Protein AF-A0A952E745-F1 (afdb_monomer)

Radius of gyration: 26.81 Å; Cα contacts (8 Å, |Δi|>4): 772; chains: 1; bounding box: 101×64×69 Å

pLDDT: mean 92.06, std 15.86, range [27.62, 98.94]

Sequence (388 aa):
MDSNRWLIYLLSLAAALVVNGQSAAGITGLKATGHDRRIDLVWNSDEQAAGYNIYRTDNGRSSWIKLNIKLHKPSVYSDFLGGNDQQYSYQVKSVLADGSKSAVSQTASAKSRAMNEEELLTSVQQATLRYFWEYGHPVSGLARERKGSGDTCTSGGTGFGMMAIMVGAERGLIGRTEAAERLLTMVRFLQEKATRYHGAWSHWLSGSTGKTRPFSRYDDGGDLVETAYLVEGMLTVRQYFNKDNSIEKELRERITQLWHEVEWGWYLQRPDSKQLYWHWSPKYGWKMNHKIGGHFNECMIVYLLAIASPSHPISADCYYEGWCGEPATEYVNGNSYYGYKQWVGWPKGGPLFFTHYSFIGFDPRGKKDKYCNYFENNRNISAWFKTG

Solvent-accessible surface area (backbone atoms only — not comparable to full-atom values): 20678 Å² total; per-residue (Å²): 135,90,81,90,82,88,84,91,79,92,74,88,75,81,75,77,78,75,75,79,86,64,61,66,65,39,46,50,73,54,42,42,43,49,34,64,26,20,37,42,34,41,38,57,77,60,91,71,39,66,18,34,49,43,32,38,25,56,78,90,55,94,65,72,43,73,76,57,90,64,71,41,69,67,53,57,50,75,50,78,64,87,41,55,74,46,55,38,33,35,36,40,24,42,25,34,81,89,67,51,62,29,36,68,24,66,80,22,58,36,44,15,31,86,58,56,73,68,56,45,50,51,51,52,50,53,60,54,34,40,52,33,65,74,56,16,32,91,78,22,46,39,16,45,68,46,95,86,48,71,58,34,19,24,36,25,58,22,8,54,31,47,43,40,45,50,49,30,27,75,72,65,76,40,57,56,66,61,42,44,52,47,51,35,46,28,51,50,34,57,69,78,45,30,55,66,42,68,47,22,32,28,45,30,25,32,36,82,62,20,44,65,42,56,84,48,99,63,46,64,28,16,21,44,53,28,32,32,37,24,47,45,17,45,56,49,41,39,66,68,43,66,59,98,45,72,64,34,45,51,39,33,54,51,46,52,51,54,58,49,49,30,37,46,44,62,36,24,80,41,92,87,48,43,40,40,38,35,45,43,16,92,87,58,43,57,69,66,67,42,69,47,52,38,28,58,54,48,56,60,39,36,51,56,49,26,43,65,36,90,71,26,47,41,65,71,61,25,48,49,50,10,35,32,14,73,77,40,67,60,15,51,52,69,50,67,56,94,91,31,64,33,41,57,20,44,88,78,44,58,64,70,57,37,65,37,67,40,43,74,70,48,71,37,72,93,37,63,66,100,74,44,44,48,35,62,34,43,48,38,51,58,51,57,74,79,79,112

Structure (mmCIF, N/CA/C/O backbone):
data_AF-A0A952E745-F1
#
_entry.id   AF-A0A952E745-F1
#
loop_
_atom_site.group_PDB
_atom_site.id
_atom_site.type_symbol
_atom_site.label_atom_id
_atom_site.label_alt_id
_atom_site.label_comp_id
_atom_site.label_asym_id
_atom_site.label_entity_id
_atom_site.label_seq_id
_atom_site.pdbx_PDB_ins_code
_atom_site.Cartn_x
_atom_site.Cartn_y
_atom_site.Cartn_z
_atom_site.occupancy
_atom_site.B_iso_or_equiv
_atom_site.auth_seq_id
_atom_site.auth_comp_id
_atom_site.auth_asym_id
_atom_site.auth_atom_id
_atom_site.pdbx_PDB_model_num
ATOM 1 N N . MET A 1 1 ? 70.973 38.725 -2.769 1.00 35.28 1 MET A N 1
ATOM 2 C CA . MET A 1 1 ? 70.489 37.830 -1.701 1.00 35.28 1 MET A CA 1
ATOM 3 C C . MET A 1 1 ? 69.036 38.170 -1.461 1.00 35.28 1 MET A C 1
ATOM 5 O O . MET A 1 1 ? 68.725 39.336 -1.258 1.00 35.28 1 MET A O 1
ATOM 9 N N . ASP A 1 2 ? 68.191 37.165 -1.648 1.00 41.19 2 ASP A N 1
ATOM 10 C CA . ASP A 1 2 ? 66.733 37.215 -1.738 1.00 41.19 2 ASP A CA 1
ATOM 11 C C . ASP A 1 2 ? 66.021 37.858 -0.548 1.00 41.19 2 ASP A C 1
ATOM 13 O O . ASP A 1 2 ? 66.436 37.687 0.597 1.00 41.19 2 ASP A O 1
ATOM 17 N N . SER A 1 3 ? 64.872 38.491 -0.812 1.00 29.53 3 SER A N 1
ATOM 18 C CA . SER A 1 3 ? 63.563 38.043 -0.293 1.00 29.53 3 SER A CA 1
ATOM 19 C C . SER A 1 3 ? 62.461 39.096 -0.504 1.00 29.53 3 SER A C 1
ATOM 21 O O . SER A 1 3 ? 62.623 40.242 -0.109 1.00 29.53 3 SER A O 1
ATOM 23 N N . ASN A 1 4 ? 61.301 38.640 -1.012 1.00 31.78 4 ASN A N 1
ATOM 24 C CA . ASN A 1 4 ? 59.945 39.185 -0.784 1.00 31.78 4 ASN A CA 1
ATOM 25 C C . ASN A 1 4 ? 59.605 40.593 -1.359 1.00 31.78 4 ASN A C 1
ATOM 27 O O . ASN A 1 4 ? 60.374 41.525 -1.238 1.00 31.78 4 ASN A O 1
ATOM 31 N N . ARG A 1 5 ? 58.428 40.913 -1.921 1.00 32.84 5 ARG A N 1
ATOM 32 C CA . ARG A 1 5 ? 57.136 40.232 -2.102 1.00 32.84 5 ARG A CA 1
ATOM 33 C C . ARG A 1 5 ? 56.215 41.127 -2.973 1.00 32.84 5 ARG A C 1
ATOM 35 O O . ARG A 1 5 ? 56.118 42.318 -2.716 1.00 32.84 5 ARG A O 1
ATOM 42 N N . TRP A 1 6 ? 55.506 40.490 -3.910 1.00 27.62 6 TRP A N 1
ATOM 43 C CA . TRP A 1 6 ? 54.152 40.769 -4.440 1.00 27.62 6 TRP A CA 1
ATOM 44 C C . TRP A 1 6 ? 53.790 42.150 -5.024 1.00 27.62 6 TRP A C 1
ATOM 46 O O . TRP A 1 6 ? 53.414 43.072 -4.305 1.00 27.62 6 TRP A O 1
ATOM 56 N N . LEU A 1 7 ? 53.715 42.203 -6.363 1.00 30.66 7 LEU A N 1
ATOM 57 C CA . LEU A 1 7 ? 52.854 43.130 -7.104 1.00 30.66 7 LEU A CA 1
ATOM 58 C C . LEU A 1 7 ? 51.592 42.404 -7.604 1.00 30.66 7 LEU A C 1
ATOM 60 O O . LEU A 1 7 ? 51.634 41.257 -8.046 1.00 30.66 7 LEU A O 1
ATOM 64 N N . ILE A 1 8 ? 50.486 43.128 -7.501 1.00 37.41 8 ILE A N 1
ATOM 65 C CA . ILE A 1 8 ? 49.094 42.797 -7.812 1.00 37.41 8 ILE A CA 1
ATOM 66 C C . ILE A 1 8 ? 48.892 42.563 -9.315 1.00 37.41 8 ILE A C 1
ATOM 68 O O . ILE A 1 8 ? 49.276 43.422 -10.098 1.00 37.41 8 ILE A O 1
ATOM 72 N N . TYR A 1 9 ? 48.177 41.498 -9.697 1.00 27.86 9 TYR A N 1
ATOM 73 C CA . TYR A 1 9 ? 47.289 41.516 -10.868 1.00 27.86 9 TYR A CA 1
ATOM 74 C C . TYR A 1 9 ? 46.032 40.676 -10.602 1.00 27.86 9 TYR A C 1
ATOM 76 O O . TYR A 1 9 ? 46.067 39.451 -10.516 1.00 27.86 9 TYR A O 1
ATOM 84 N N . LEU A 1 10 ? 44.913 41.387 -10.459 1.00 32.91 10 LEU A N 1
ATOM 85 C CA . LEU A 1 10 ? 43.552 40.874 -10.565 1.00 32.91 10 LEU A CA 1
ATOM 86 C C . LEU A 1 10 ? 43.286 40.510 -12.031 1.00 32.91 10 LEU A C 1
ATOM 88 O O . LEU A 1 10 ? 43.234 41.392 -12.883 1.00 32.91 10 LEU A O 1
ATOM 92 N N . LEU A 1 11 ? 43.072 39.226 -12.311 1.00 28.78 11 LEU A N 1
ATOM 93 C CA . LEU A 1 11 ? 42.421 38.765 -13.536 1.00 28.78 11 LEU A CA 1
ATOM 94 C C . LEU A 1 11 ? 41.255 37.866 -13.136 1.00 28.78 11 LEU A C 1
ATOM 96 O O . LEU A 1 11 ? 41.417 36.706 -12.763 1.00 28.78 11 LEU A O 1
ATOM 100 N N . SER A 1 12 ? 40.060 38.445 -13.183 1.00 34.44 12 SER A N 1
ATOM 101 C CA . SER A 1 12 ? 38.790 37.743 -13.068 1.00 34.44 12 SER A CA 1
ATOM 102 C C . SER A 1 12 ? 38.560 36.905 -14.326 1.00 34.44 12 SER A C 1
ATOM 104 O O . SER A 1 12 ? 38.019 37.398 -15.314 1.00 34.44 12 SER A O 1
ATOM 106 N N . LEU A 1 13 ? 38.955 35.632 -14.291 1.00 31.22 13 LEU A N 1
ATOM 107 C CA . LEU A 1 13 ? 38.429 34.629 -15.213 1.00 31.22 13 LEU A CA 1
ATOM 108 C C . LEU A 1 13 ? 37.103 34.107 -14.654 1.00 31.22 13 LEU A C 1
ATOM 110 O O . LEU A 1 13 ? 37.058 33.192 -13.834 1.00 31.22 13 LEU A O 1
ATOM 114 N N . ALA A 1 14 ? 36.008 34.700 -15.124 1.00 36.03 14 ALA A N 1
ATOM 115 C CA . ALA A 1 14 ? 34.716 34.037 -15.121 1.00 36.03 14 ALA A CA 1
ATOM 116 C C . ALA A 1 14 ? 34.799 32.863 -16.109 1.00 36.03 14 ALA A C 1
ATOM 118 O O . ALA A 1 14 ? 34.588 33.024 -17.310 1.00 36.03 14 ALA A O 1
ATOM 119 N N . ALA A 1 15 ? 35.162 31.682 -15.611 1.00 32.66 15 ALA A N 1
ATOM 120 C CA . ALA A 1 15 ? 34.983 30.450 -16.358 1.00 32.66 15 ALA A CA 1
ATOM 121 C C . ALA A 1 15 ? 33.476 30.177 -16.435 1.00 32.66 15 ALA A C 1
ATOM 123 O O . ALA A 1 15 ? 32.866 29.680 -15.488 1.00 32.66 15 ALA A O 1
ATOM 124 N N . ALA A 1 16 ? 32.865 30.545 -17.560 1.00 35.38 16 ALA A N 1
ATOM 125 C CA . ALA A 1 16 ? 31.580 29.996 -17.948 1.00 35.38 16 ALA A CA 1
ATOM 126 C C . ALA A 1 16 ? 31.757 28.476 -18.060 1.00 35.38 16 ALA A C 1
ATOM 128 O O . ALA A 1 16 ? 32.363 27.974 -19.006 1.00 35.38 16 ALA A O 1
ATOM 129 N N . LEU A 1 17 ? 31.267 27.747 -17.058 1.00 32.19 17 LEU A N 1
ATOM 130 C CA . LEU A 1 17 ? 31.037 26.313 -17.149 1.00 32.19 17 LEU A CA 1
ATOM 131 C C . LEU A 1 17 ? 29.979 26.100 -18.233 1.00 32.19 17 LEU A C 1
ATOM 133 O O . LEU A 1 17 ? 28.777 26.107 -17.974 1.00 32.19 17 LEU A O 1
ATOM 137 N N . VAL A 1 18 ? 30.439 25.928 -19.469 1.00 35.31 18 VAL A N 1
ATOM 138 C CA . VAL A 1 18 ? 29.676 25.215 -20.485 1.00 35.31 18 VAL A CA 1
ATOM 139 C C . VAL A 1 18 ? 29.597 23.782 -19.978 1.00 35.31 18 VAL A C 1
ATOM 141 O O . VAL A 1 18 ? 30.532 22.996 -20.123 1.00 35.31 18 VAL A O 1
ATOM 144 N N . VAL A 1 19 ? 28.500 23.457 -19.296 1.00 38.69 19 VAL A N 1
ATOM 145 C CA . VAL A 1 19 ? 28.122 22.068 -19.057 1.00 38.69 19 VAL A CA 1
ATOM 146 C C . VAL A 1 19 ? 27.872 21.488 -20.442 1.00 38.69 19 VAL A C 1
ATOM 148 O O . VAL A 1 19 ? 26.856 21.781 -21.067 1.00 38.69 19 VAL A O 1
ATOM 151 N N . ASN A 1 20 ? 28.840 20.731 -20.957 1.00 40.47 20 ASN A N 1
ATOM 152 C CA . ASN A 1 20 ? 28.668 19.930 -22.161 1.00 40.47 20 ASN A CA 1
ATOM 153 C C . ASN A 1 20 ? 27.566 18.903 -21.879 1.00 40.47 20 ASN A C 1
ATOM 155 O O . ASN A 1 20 ? 27.822 17.809 -21.379 1.00 40.47 20 ASN A O 1
ATOM 159 N N . GLY A 1 21 ? 26.326 19.284 -22.179 1.00 45.44 21 GLY A N 1
ATOM 160 C CA . GLY A 1 21 ? 25.176 18.398 -22.256 1.00 45.44 21 GLY A CA 1
ATOM 161 C C . GLY A 1 21 ? 25.335 17.478 -23.458 1.00 45.44 21 GLY A C 1
ATOM 162 O O . GLY A 1 21 ? 24.753 17.699 -24.512 1.00 45.44 21 GLY A O 1
ATOM 163 N N . GLN A 1 22 ? 26.168 16.454 -23.318 1.00 44.16 22 GLN A N 1
ATOM 164 C CA . GLN A 1 22 ? 26.206 15.333 -24.242 1.00 44.16 22 GLN A CA 1
ATOM 165 C C . GLN A 1 22 ? 26.116 14.048 -23.430 1.00 44.16 22 GLN A C 1
ATOM 167 O O . GLN A 1 22 ? 27.110 13.522 -22.936 1.00 44.16 22 GLN A O 1
ATOM 172 N N . SER A 1 23 ? 24.908 13.494 -23.350 1.00 49.88 23 SER A N 1
ATOM 173 C CA . SER A 1 23 ? 24.734 12.060 -23.128 1.00 49.88 23 SER A CA 1
ATOM 174 C C . SER A 1 23 ? 25.205 11.351 -24.405 1.00 49.88 23 SER A C 1
ATOM 176 O O . SER A 1 23 ? 24.421 11.025 -25.289 1.00 49.88 23 SER A O 1
ATOM 178 N N . ALA A 1 24 ? 26.524 11.246 -24.595 1.00 59.69 24 ALA A N 1
ATOM 179 C CA . ALA A 1 24 ? 27.109 10.639 -25.794 1.00 59.69 24 ALA A CA 1
ATOM 180 C C . ALA A 1 24 ? 27.005 9.103 -25.764 1.00 59.69 24 ALA A C 1
ATOM 182 O O . ALA A 1 24 ? 26.932 8.461 -26.813 1.00 59.69 24 ALA A O 1
ATOM 183 N N . ALA A 1 25 ? 26.961 8.508 -24.568 1.00 73.31 25 ALA A N 1
ATOM 184 C CA . ALA A 1 25 ? 26.828 7.069 -24.383 1.00 73.31 25 ALA A CA 1
ATOM 185 C C . ALA A 1 25 ? 25.356 6.637 -24.451 1.00 73.31 25 ALA A C 1
ATOM 187 O O . ALA A 1 25 ? 24.478 7.279 -23.880 1.00 73.31 25 ALA A O 1
ATOM 188 N N . GLY A 1 26 ? 25.085 5.538 -25.156 1.00 77.88 26 GLY A N 1
ATOM 189 C CA . GLY A 1 26 ? 23.757 4.933 -25.177 1.00 77.88 26 GLY A CA 1
ATOM 190 C C . GLY A 1 26 ? 23.396 4.316 -23.826 1.00 77.88 26 GLY A C 1
ATOM 191 O O . GLY A 1 26 ? 24.265 3.969 -23.026 1.00 77.88 26 GLY A O 1
ATOM 192 N N . ILE A 1 27 ? 22.096 4.152 -23.587 1.00 89.94 27 ILE A N 1
ATOM 193 C CA . ILE A 1 27 ? 21.585 3.461 -22.399 1.00 89.94 27 ILE A CA 1
ATOM 194 C C . ILE A 1 27 ? 22.140 2.038 -22.350 1.00 89.94 27 ILE A C 1
ATOM 196 O O . ILE A 1 27 ? 22.171 1.338 -23.363 1.00 89.94 27 ILE A O 1
ATOM 200 N N . THR A 1 28 ? 22.517 1.595 -21.155 1.00 92.44 28 THR A N 1
ATOM 201 C CA . THR A 1 28 ? 23.028 0.245 -20.913 1.00 92.44 28 THR A CA 1
ATOM 202 C C . THR A 1 28 ? 21.957 -0.659 -20.307 1.00 92.44 28 THR A C 1
ATOM 204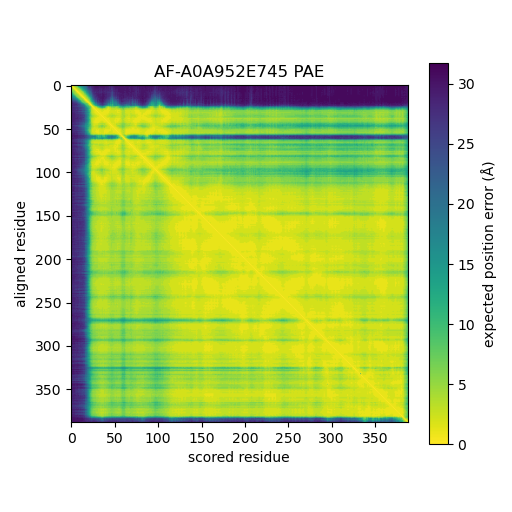 O O . THR A 1 28 ? 20.931 -0.212 -19.788 1.00 92.44 28 THR A O 1
ATOM 207 N N . GLY A 1 29 ? 22.176 -1.971 -20.379 1.00 93.94 29 GLY A N 1
ATOM 208 C CA . GLY A 1 29 ? 21.365 -2.932 -19.630 1.00 93.94 29 GLY A CA 1
ATOM 209 C C . GLY A 1 29 ? 19.943 -3.156 -20.151 1.00 93.94 29 GLY A C 1
ATOM 210 O O . GLY A 1 29 ? 19.199 -3.878 -19.498 1.00 93.94 29 GLY A O 1
ATOM 211 N N . LEU A 1 30 ? 19.566 -2.603 -21.316 1.00 96.62 30 LEU A N 1
ATOM 212 C CA . LEU A 1 30 ? 18.339 -2.992 -22.018 1.00 96.62 30 LEU A CA 1
ATOM 213 C C . LEU A 1 30 ? 18.201 -4.522 -22.131 1.00 96.62 30 LEU A C 1
ATOM 215 O O . LEU A 1 30 ? 19.021 -5.198 -22.760 1.00 96.62 30 LEU A O 1
ATOM 219 N N . LYS A 1 31 ? 17.122 -5.034 -21.545 1.00 97.12 31 LYS A N 1
ATOM 220 C CA . LYS A 1 31 ? 16.647 -6.416 -21.628 1.00 97.12 31 LYS A CA 1
ATOM 221 C C . LYS A 1 31 ? 15.218 -6.415 -22.155 1.00 97.12 31 LYS A C 1
ATOM 223 O O . LYS A 1 31 ? 14.448 -5.512 -21.837 1.00 97.12 31 LYS A O 1
ATOM 228 N N . ALA A 1 32 ? 14.879 -7.440 -22.929 1.00 97.38 32 ALA A N 1
ATOM 229 C CA . ALA A 1 32 ? 13.530 -7.693 -23.413 1.00 97.38 32 ALA A CA 1
ATOM 230 C C . ALA A 1 32 ? 13.078 -9.072 -22.925 1.00 97.38 32 ALA A C 1
ATOM 232 O O . ALA A 1 32 ? 13.804 -10.052 -23.096 1.00 97.38 32 ALA A O 1
ATOM 233 N N . THR A 1 33 ? 11.886 -9.146 -22.340 1.00 96.31 33 THR A N 1
ATOM 234 C CA . THR A 1 33 ? 11.314 -10.381 -21.794 1.00 96.31 33 THR A CA 1
ATOM 235 C C . THR A 1 33 ? 9.951 -10.636 -22.421 1.00 96.31 33 THR A C 1
ATOM 237 O O . THR A 1 33 ? 9.077 -9.772 -22.405 1.00 96.31 33 THR A O 1
ATOM 240 N N . GLY A 1 34 ? 9.766 -11.831 -22.981 1.00 96.12 34 GLY A N 1
ATOM 241 C CA . GLY A 1 34 ? 8.498 -12.263 -23.560 1.00 96.12 34 GLY A CA 1
ATOM 242 C C . GLY A 1 34 ? 7.485 -12.672 -22.495 1.00 96.12 34 GLY A C 1
ATOM 243 O O . GLY A 1 34 ? 7.765 -13.550 -21.679 1.00 96.12 34 GLY A O 1
ATOM 244 N N . HIS A 1 35 ? 6.303 -12.064 -22.540 1.00 95.69 35 HIS A N 1
ATOM 245 C CA . HIS A 1 35 ? 5.153 -12.382 -21.698 1.00 95.69 35 HIS A CA 1
ATOM 246 C C . HIS A 1 35 ? 3.942 -12.772 -22.557 1.00 95.69 35 HIS A C 1
ATOM 248 O O . HIS A 1 35 ? 4.007 -12.741 -23.792 1.00 95.69 35 HIS A O 1
ATOM 254 N N . ASP A 1 36 ? 2.828 -13.117 -21.903 1.00 95.75 36 ASP A N 1
ATOM 255 C CA . ASP A 1 36 ? 1.560 -13.329 -22.597 1.00 95.75 36 ASP A CA 1
ATOM 256 C C . ASP A 1 36 ? 1.133 -12.047 -23.315 1.00 95.75 36 ASP A C 1
ATOM 258 O O . ASP A 1 36 ? 0.911 -10.996 -22.702 1.00 95.75 36 ASP A O 1
ATOM 262 N N . ARG A 1 37 ? 1.097 -12.138 -24.648 1.00 96.00 37 ARG A N 1
ATOM 263 C CA . ARG A 1 37 ? 0.677 -11.093 -25.591 1.00 96.00 37 ARG A CA 1
ATOM 264 C C . ARG A 1 37 ? 1.439 -9.771 -25.495 1.00 96.00 37 ARG A C 1
ATOM 266 O O . ARG A 1 37 ? 0.985 -8.768 -26.047 1.00 96.00 37 ARG A O 1
ATOM 273 N N . ARG A 1 38 ? 2.591 -9.741 -24.823 1.00 96.56 38 ARG A N 1
ATOM 274 C CA . ARG A 1 38 ? 3.414 -8.534 -24.678 1.00 96.56 38 ARG A CA 1
ATOM 275 C C . ARG A 1 38 ? 4.897 -8.848 -24.534 1.00 96.56 38 ARG A C 1
ATOM 277 O O . ARG A 1 38 ? 5.272 -9.967 -24.188 1.00 96.56 38 ARG A O 1
ATOM 284 N N . ILE A 1 39 ? 5.730 -7.838 -24.750 1.00 97.25 39 ILE A N 1
ATOM 285 C CA . ILE A 1 39 ? 7.154 -7.862 -24.407 1.00 97.25 39 ILE A CA 1
ATOM 286 C C . ILE A 1 39 ? 7.431 -6.718 -23.433 1.00 97.25 39 ILE A C 1
ATOM 288 O O . ILE A 1 39 ? 7.142 -5.558 -23.725 1.00 97.25 39 ILE A O 1
ATOM 292 N N . ASP A 1 40 ? 7.993 -7.050 -22.274 1.00 96.00 40 ASP A N 1
ATOM 293 C CA . ASP A 1 40 ? 8.435 -6.068 -21.287 1.00 96.00 40 ASP A CA 1
ATOM 294 C C . ASP A 1 40 ? 9.912 -5.734 -21.532 1.00 96.00 40 ASP A C 1
ATOM 296 O O . ASP A 1 40 ? 10.752 -6.620 -21.700 1.00 96.00 40 ASP A O 1
ATOM 300 N N . LEU A 1 41 ? 10.227 -4.445 -21.536 1.00 96.69 41 LEU A N 1
ATOM 301 C CA . LEU A 1 41 ? 11.565 -3.889 -21.670 1.00 96.69 41 LEU A CA 1
ATOM 302 C C . LEU A 1 41 ? 11.976 -3.253 -20.351 1.00 96.69 41 LEU A C 1
ATOM 304 O O . LEU A 1 41 ? 11.197 -2.494 -19.780 1.00 96.69 41 LEU A O 1
ATOM 308 N N . VAL A 1 42 ? 13.203 -3.504 -19.906 1.00 94.94 42 VAL A N 1
ATOM 309 C CA . VAL A 1 42 ? 13.796 -2.865 -18.719 1.00 94.94 42 VAL A CA 1
ATOM 310 C C . VAL A 1 42 ? 15.220 -2.443 -19.048 1.00 94.94 42 VAL A C 1
ATOM 312 O O . VAL A 1 42 ? 15.922 -3.169 -19.751 1.00 94.94 42 VAL A O 1
ATOM 315 N N . TRP A 1 43 ? 15.648 -1.281 -18.562 1.00 94.94 43 TRP A N 1
ATOM 316 C CA . TRP A 1 43 ? 17.006 -0.766 -18.750 1.00 94.94 43 TRP A CA 1
ATOM 317 C C . TRP A 1 43 ? 17.499 0.020 -17.530 1.00 94.94 43 TRP A C 1
ATOM 319 O O . TRP A 1 43 ? 16.719 0.367 -16.642 1.00 94.94 43 TRP A O 1
ATOM 329 N N . ASN A 1 44 ? 18.801 0.315 -17.491 1.00 92.12 44 ASN A N 1
ATOM 330 C CA . ASN A 1 44 ? 19.383 1.158 -16.447 1.00 92.12 44 ASN A CA 1
ATOM 331 C C . ASN A 1 44 ? 18.948 2.614 -16.651 1.00 92.12 44 ASN A C 1
ATOM 333 O O . ASN A 1 44 ? 19.051 3.139 -17.761 1.00 92.12 44 ASN A O 1
ATOM 337 N N . SER A 1 45 ? 18.467 3.274 -15.598 1.00 88.75 45 SER A N 1
ATOM 338 C CA . SER A 1 45 ? 18.047 4.674 -15.675 1.00 88.75 45 SER A CA 1
ATOM 339 C C . SER A 1 45 ? 19.222 5.614 -15.959 1.00 88.75 45 SER A C 1
ATOM 341 O O . SER A 1 45 ? 20.292 5.469 -15.376 1.00 88.75 45 SER A O 1
ATOM 343 N N . ASP A 1 46 ? 18.988 6.610 -16.809 1.00 89.38 46 ASP A N 1
ATOM 344 C CA . ASP A 1 46 ? 19.865 7.757 -17.048 1.00 89.38 46 ASP A CA 1
ATOM 345 C C . ASP A 1 46 ? 19.329 8.948 -16.235 1.00 89.38 46 ASP A C 1
ATOM 347 O O . ASP A 1 46 ? 18.236 9.448 -16.507 1.00 89.38 46 ASP A O 1
ATOM 351 N N . GLU A 1 47 ? 20.071 9.375 -15.210 1.00 85.06 47 GLU A N 1
ATOM 352 C CA . GLU A 1 47 ? 19.657 10.448 -14.290 1.00 85.06 47 GLU A CA 1
ATOM 353 C C . GLU A 1 47 ? 19.519 11.814 -14.973 1.00 85.06 47 GLU A C 1
ATOM 355 O O . GLU A 1 47 ? 18.789 12.678 -14.489 1.00 85.06 47 GLU A O 1
ATOM 360 N N . GLN A 1 48 ? 20.191 12.014 -16.110 1.00 88.06 48 GLN A N 1
ATOM 361 C CA . GLN A 1 48 ? 20.131 13.264 -16.868 1.00 88.06 48 GLN A CA 1
ATOM 362 C C . GLN A 1 48 ? 18.969 13.269 -17.872 1.00 88.06 48 GLN A C 1
ATOM 364 O O . GLN A 1 48 ? 18.638 14.310 -18.449 1.00 88.06 48 GLN A O 1
ATOM 369 N N . ALA A 1 49 ? 18.333 12.117 -18.099 1.00 91.69 49 ALA A N 1
ATOM 370 C CA . ALA A 1 49 ? 17.269 11.988 -19.075 1.00 91.69 49 ALA A CA 1
ATOM 371 C C . ALA A 1 49 ? 15.979 12.676 -18.604 1.00 91.69 49 ALA A C 1
ATOM 373 O O . ALA A 1 49 ? 15.397 12.349 -17.571 1.00 91.69 49 ALA A O 1
ATOM 374 N N . ALA A 1 50 ? 15.442 13.558 -19.447 1.00 92.62 50 ALA A N 1
ATOM 375 C CA . ALA A 1 50 ? 14.061 14.025 -19.338 1.00 92.62 50 ALA A CA 1
ATOM 376 C C . ALA A 1 50 ? 13.050 12.916 -19.702 1.00 92.62 50 ALA A C 1
ATOM 378 O O . ALA A 1 50 ? 11.876 12.970 -19.315 1.00 92.62 50 ALA A O 1
ATOM 379 N N . GLY A 1 51 ? 13.499 11.906 -20.451 1.00 94.88 51 GLY A N 1
ATOM 380 C CA . GLY A 1 51 ? 12.778 10.668 -20.714 1.00 94.88 51 GLY A CA 1
ATOM 381 C C . GLY A 1 51 ? 13.411 9.861 -21.843 1.00 94.88 51 GLY A C 1
ATOM 382 O O . GLY A 1 51 ? 14.560 10.072 -22.221 1.00 94.88 51 GLY A O 1
ATOM 383 N N . TYR A 1 52 ? 12.638 8.937 -22.401 1.00 96.56 52 TYR A N 1
ATOM 384 C CA . TYR A 1 52 ? 13.113 7.900 -23.304 1.00 96.56 52 TYR A CA 1
ATOM 385 C C . TYR A 1 52 ? 12.272 7.826 -24.577 1.00 96.56 52 TYR A C 1
ATOM 387 O O . TYR A 1 52 ? 11.052 8.035 -24.570 1.00 96.56 52 TYR A O 1
ATOM 395 N N . ASN A 1 53 ? 12.937 7.488 -25.679 1.00 97.56 53 ASN A N 1
ATOM 396 C CA . ASN A 1 53 ? 12.310 7.058 -26.922 1.00 97.56 53 ASN A CA 1
ATOM 397 C C . ASN A 1 53 ? 12.591 5.572 -27.130 1.00 97.56 53 ASN A C 1
ATOM 399 O O . ASN A 1 53 ? 13.754 5.167 -27.129 1.00 97.56 53 ASN A O 1
ATOM 403 N N . ILE A 1 54 ? 11.532 4.792 -27.327 1.00 97.75 54 ILE A N 1
ATOM 404 C CA . ILE A 1 54 ? 11.586 3.345 -27.509 1.00 97.75 54 ILE A CA 1
ATOM 405 C C . ILE A 1 54 ? 11.332 3.046 -28.979 1.00 97.75 54 ILE A C 1
ATOM 407 O O . ILE A 1 54 ? 10.374 3.554 -29.567 1.00 97.75 54 ILE A O 1
ATOM 411 N N . TYR A 1 55 ? 12.195 2.224 -29.561 1.00 96.81 55 TYR A N 1
ATOM 412 C CA . TYR A 1 55 ? 12.137 1.819 -30.955 1.00 96.81 55 TYR A CA 1
ATOM 413 C C . TYR A 1 55 ? 11.978 0.308 -31.053 1.00 96.81 55 TYR A C 1
ATOM 415 O O . TYR A 1 55 ? 12.547 -0.426 -30.247 1.00 96.81 55 TYR A O 1
ATOM 423 N N . ARG A 1 56 ? 11.230 -0.139 -32.060 1.00 96.81 56 ARG A N 1
ATOM 424 C CA . ARG A 1 56 ? 10.963 -1.543 -32.371 1.00 96.81 56 ARG A CA 1
ATOM 425 C C . ARG A 1 56 ? 11.209 -1.822 -33.846 1.00 96.81 56 ARG A C 1
ATOM 427 O O . ARG A 1 56 ? 10.887 -0.983 -34.683 1.00 96.81 56 ARG A O 1
ATOM 434 N N . THR A 1 57 ? 11.712 -3.004 -34.168 1.00 95.56 57 THR A N 1
ATOM 435 C CA . THR A 1 57 ? 11.734 -3.534 -35.537 1.00 95.56 57 THR A CA 1
ATOM 436 C C . THR A 1 57 ? 11.281 -4.992 -35.552 1.00 95.56 57 THR A C 1
ATOM 438 O O . THR A 1 57 ? 11.430 -5.704 -34.553 1.00 95.56 57 THR A O 1
ATOM 441 N N . ASP A 1 58 ? 10.727 -5.422 -36.686 1.00 87.94 58 ASP A N 1
ATOM 442 C CA . ASP A 1 58 ? 10.493 -6.837 -36.967 1.00 87.94 58 ASP A CA 1
ATOM 443 C C . ASP A 1 58 ? 11.851 -7.531 -37.127 1.00 87.94 58 ASP A C 1
ATOM 445 O O . ASP A 1 58 ? 12.766 -6.991 -37.760 1.00 87.94 58 ASP A O 1
ATOM 449 N N . ASN A 1 59 ? 11.989 -8.736 -36.578 1.00 70.56 59 ASN A N 1
ATOM 450 C CA . ASN A 1 59 ? 13.248 -9.474 -36.601 1.00 70.56 59 ASN A CA 1
ATOM 451 C C . ASN A 1 59 ? 13.677 -9.757 -38.062 1.00 70.56 59 ASN A C 1
ATOM 453 O O . ASN A 1 59 ? 13.084 -10.598 -38.733 1.00 70.56 59 ASN A O 1
ATOM 457 N N . GLY A 1 60 ? 14.665 -9.011 -38.575 1.00 61.06 60 GLY A N 1
ATOM 458 C CA . GLY A 1 60 ? 15.154 -9.110 -39.960 1.00 61.06 60 GLY A CA 1
ATOM 459 C C . GLY A 1 60 ? 14.882 -7.905 -40.874 1.00 61.06 60 GLY A C 1
ATOM 460 O O . GLY A 1 60 ? 15.331 -7.917 -42.019 1.00 61.06 60 GLY A O 1
ATOM 461 N N . ARG A 1 61 ? 14.201 -6.845 -40.407 1.00 67.62 61 ARG A N 1
ATOM 462 C CA . ARG A 1 61 ? 14.040 -5.583 -41.164 1.00 67.62 61 ARG A CA 1
ATOM 463 C C . ARG A 1 61 ? 14.985 -4.491 -40.656 1.00 67.62 61 ARG A C 1
ATOM 465 O O . ARG A 1 61 ? 15.212 -4.357 -39.455 1.00 67.62 61 ARG A O 1
ATOM 472 N N . SER A 1 62 ? 15.501 -3.669 -41.572 1.00 71.56 62 SER A N 1
ATOM 473 C CA . SER A 1 62 ? 16.413 -2.553 -41.265 1.00 71.56 62 SER A CA 1
ATOM 474 C C . SER A 1 62 ? 15.715 -1.296 -40.718 1.00 71.56 62 SER A C 1
ATOM 476 O O . SER A 1 62 ? 16.386 -0.384 -40.235 1.00 71.56 62 SER A O 1
ATOM 478 N N . SER A 1 63 ? 14.382 -1.224 -40.777 1.00 88.50 63 SER A N 1
ATOM 479 C CA . SER A 1 63 ? 13.606 -0.037 -40.400 1.00 88.50 63 SER A CA 1
ATOM 480 C C . SER A 1 63 ? 13.090 -0.095 -38.959 1.00 88.50 63 SER A C 1
ATOM 482 O O . SER A 1 63 ? 12.280 -0.957 -38.624 1.00 88.50 63 SER A O 1
ATOM 484 N N . TRP A 1 64 ? 13.480 0.878 -38.134 1.00 94.50 64 TRP A N 1
ATOM 485 C CA . TRP A 1 64 ? 13.038 1.014 -36.743 1.00 94.50 64 TRP A CA 1
ATOM 486 C C . TRP A 1 64 ? 11.847 1.968 -36.606 1.00 94.50 64 TRP A C 1
ATOM 488 O O . TRP A 1 64 ? 11.895 3.104 -37.077 1.00 94.50 64 TRP A O 1
ATOM 498 N N . ILE A 1 65 ? 10.803 1.539 -35.898 1.00 95.06 65 ILE A N 1
ATOM 499 C CA . ILE A 1 65 ? 9.594 2.322 -35.621 1.00 95.06 65 ILE A CA 1
ATOM 500 C C . ILE A 1 65 ? 9.631 2.805 -34.173 1.00 95.06 65 ILE A C 1
ATOM 502 O O . ILE A 1 65 ? 9.855 2.020 -33.255 1.00 95.06 65 ILE A O 1
ATOM 506 N N . LYS A 1 66 ? 9.379 4.096 -33.950 1.00 96.38 66 LYS A N 1
ATOM 507 C CA . LYS A 1 66 ? 9.243 4.662 -32.604 1.00 96.38 66 LYS A CA 1
ATOM 508 C C . LYS A 1 66 ? 7.869 4.317 -32.018 1.00 96.38 66 LYS A C 1
ATOM 510 O O . LYS A 1 66 ? 6.855 4.646 -32.625 1.00 96.38 66 LYS A O 1
ATOM 515 N N . LEU A 1 67 ? 7.831 3.721 -30.827 1.00 96.94 67 LEU A N 1
ATOM 516 C CA . LEU A 1 67 ? 6.589 3.257 -30.195 1.00 96.94 67 LEU A CA 1
ATOM 517 C C . LEU A 1 67 ? 5.853 4.335 -29.389 1.00 96.94 67 LEU A C 1
ATOM 519 O O . LEU A 1 67 ? 4.632 4.296 -29.257 1.00 96.94 67 LEU A O 1
ATOM 523 N N . ASN A 1 68 ? 6.575 5.298 -28.817 1.00 96.50 68 ASN A N 1
ATOM 524 C CA . ASN A 1 68 ? 5.997 6.295 -27.918 1.00 96.50 68 ASN A CA 1
ATOM 525 C C . ASN A 1 68 ? 5.842 7.675 -28.576 1.00 96.50 68 ASN A C 1
ATOM 527 O O . ASN A 1 68 ? 6.772 8.214 -29.180 1.00 96.50 68 ASN A O 1
ATOM 531 N N . ILE A 1 69 ? 4.674 8.297 -28.384 1.00 93.81 69 ILE A N 1
ATOM 532 C CA . ILE A 1 69 ? 4.402 9.665 -28.855 1.00 93.81 69 ILE A CA 1
ATOM 533 C C . ILE A 1 69 ? 5.094 10.679 -27.932 1.00 93.81 69 ILE A C 1
ATOM 535 O O . ILE A 1 69 ? 5.972 11.424 -28.368 1.00 93.81 69 ILE A O 1
ATOM 539 N N . LYS A 1 70 ? 4.748 10.662 -26.638 1.00 94.50 70 LYS A N 1
ATOM 540 C CA . LYS A 1 70 ? 5.381 11.483 -25.590 1.00 94.50 70 LYS A CA 1
ATOM 541 C C . LYS A 1 70 ? 6.609 10.778 -25.022 1.00 94.50 70 LYS A C 1
ATOM 543 O O . LYS A 1 70 ? 6.659 9.54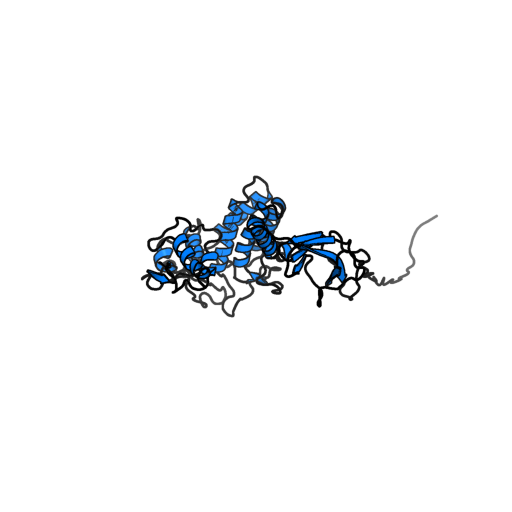9 -25.036 1.00 94.50 70 LYS A O 1
ATOM 548 N N . LEU A 1 71 ? 7.566 11.543 -24.488 1.00 93.62 71 LEU A N 1
ATOM 549 C CA . LEU A 1 71 ? 8.715 10.971 -23.784 1.00 93.62 71 LEU A CA 1
ATOM 550 C C . LEU A 1 71 ? 8.240 10.036 -22.675 1.00 93.62 71 LEU A C 1
ATOM 552 O O . LEU A 1 71 ? 7.439 10.410 -21.815 1.00 93.62 71 LEU A O 1
ATOM 556 N N . HIS A 1 72 ? 8.730 8.805 -22.734 1.00 94.50 72 HIS A N 1
ATOM 557 C CA . HIS A 1 72 ? 8.464 7.804 -21.721 1.00 94.50 72 HIS A CA 1
ATOM 558 C C . HIS A 1 72 ? 9.393 8.056 -20.538 1.00 94.50 72 HIS A C 1
ATOM 560 O O . HIS A 1 72 ? 10.579 8.264 -20.744 1.00 94.50 72 HIS A O 1
ATOM 566 N N . LYS A 1 73 ? 8.877 8.105 -19.312 1.00 90.00 73 LYS A N 1
ATOM 567 C CA . LYS A 1 73 ? 9.684 8.486 -18.137 1.00 90.00 73 LYS A CA 1
ATOM 568 C C . LYS A 1 73 ? 10.292 7.304 -17.374 1.00 90.00 73 LYS A C 1
ATOM 570 O O . LYS A 1 73 ? 11.455 7.402 -17.007 1.00 90.00 73 LYS A O 1
ATOM 575 N N . PRO A 1 74 ? 9.552 6.216 -17.103 1.00 89.12 74 PRO A N 1
ATOM 576 C CA . PRO A 1 74 ? 10.111 5.060 -16.407 1.00 89.12 74 PRO A CA 1
ATOM 577 C C . PRO A 1 74 ? 11.179 4.356 -17.245 1.00 89.12 74 PRO A C 1
ATOM 579 O O . PRO A 1 74 ? 11.071 4.321 -18.468 1.00 89.12 74 PRO A O 1
ATOM 582 N N . SER A 1 75 ? 12.140 3.696 -16.603 1.00 91.88 75 SER A N 1
ATOM 583 C CA . SER A 1 75 ? 13.105 2.817 -17.278 1.00 91.88 75 SER A CA 1
ATOM 584 C C . SER A 1 75 ? 12.560 1.402 -17.560 1.00 91.88 75 SER A C 1
ATOM 586 O O . SER A 1 75 ? 13.306 0.428 -17.646 1.00 91.88 75 SER A O 1
ATOM 588 N N . VAL A 1 76 ? 11.234 1.296 -17.694 1.00 92.69 76 VAL A N 1
ATOM 589 C CA . VAL A 1 76 ? 10.483 0.069 -17.984 1.00 92.69 76 VAL A CA 1
ATOM 590 C C . VAL A 1 76 ? 9.360 0.361 -18.972 1.00 92.69 76 VAL A C 1
ATOM 592 O O . VAL A 1 76 ? 8.630 1.335 -18.793 1.00 92.69 76 VAL A O 1
ATOM 595 N N . TYR A 1 77 ? 9.181 -0.459 -20.004 1.00 95.06 77 TYR A N 1
ATOM 596 C CA . TYR A 1 77 ? 8.141 -0.280 -21.023 1.00 95.06 77 TYR A CA 1
ATOM 597 C C . TYR A 1 77 ? 7.517 -1.621 -21.409 1.00 95.06 77 TYR A C 1
ATOM 599 O O . TYR A 1 77 ? 8.242 -2.567 -21.677 1.00 95.06 77 TYR A O 1
ATOM 607 N N . SER A 1 78 ? 6.189 -1.698 -21.479 1.00 95.31 78 SER A N 1
ATOM 608 C CA . SER A 1 78 ? 5.478 -2.898 -21.935 1.00 95.31 78 SER A CA 1
ATOM 609 C C . SER A 1 78 ? 4.880 -2.657 -23.315 1.00 95.31 78 SER A C 1
ATOM 611 O O . SER A 1 78 ? 3.989 -1.822 -23.470 1.00 95.31 78 SER A O 1
ATOM 613 N N . ASP A 1 79 ? 5.359 -3.405 -24.303 1.00 96.75 79 ASP A N 1
ATOM 614 C CA . ASP A 1 79 ? 4.840 -3.399 -25.666 1.00 96.75 79 ASP A CA 1
ATOM 615 C C . ASP A 1 79 ? 3.751 -4.468 -25.807 1.00 96.75 79 ASP A C 1
ATOM 617 O O . ASP A 1 79 ? 4.050 -5.664 -25.827 1.00 96.75 79 ASP A O 1
ATOM 621 N N . PHE A 1 80 ? 2.482 -4.053 -25.847 1.00 96.44 80 PHE A N 1
ATOM 622 C CA . PHE A 1 80 ? 1.353 -4.969 -26.005 1.00 96.44 80 PHE A CA 1
ATOM 623 C C . PHE A 1 80 ? 1.126 -5.296 -27.482 1.00 96.44 80 PHE A C 1
ATOM 625 O O . PHE A 1 80 ? 0.853 -4.417 -28.296 1.00 96.44 80 PHE A O 1
ATOM 632 N N . LEU A 1 81 ? 1.206 -6.582 -27.808 1.00 95.44 81 LEU A N 1
ATOM 633 C CA . LEU A 1 81 ? 1.226 -7.093 -29.177 1.00 95.44 81 LEU A CA 1
ATOM 634 C C . LEU A 1 81 ? -0.124 -7.682 -29.612 1.00 95.44 81 LEU A C 1
ATOM 636 O O . LEU A 1 81 ? -0.322 -8.000 -30.782 1.00 95.44 81 LEU A O 1
ATOM 640 N N . GLY A 1 82 ? -1.050 -7.888 -28.671 1.00 92.94 82 GLY A N 1
ATOM 641 C CA . GLY A 1 82 ? -2.371 -8.473 -28.930 1.00 92.94 82 GLY A CA 1
ATOM 642 C C . GLY A 1 82 ? -2.371 -9.979 -29.222 1.00 92.94 82 GLY A C 1
ATOM 643 O O . GLY A 1 82 ? -3.439 -10.586 -29.252 1.00 92.94 82 GLY A O 1
ATOM 644 N N . GLY A 1 83 ? -1.201 -10.608 -29.378 1.00 94.94 83 GLY A N 1
ATOM 645 C CA . GLY A 1 83 ? -1.065 -12.035 -29.665 1.00 94.94 83 GLY A CA 1
ATOM 646 C C . GLY A 1 83 ? 0.270 -12.628 -29.211 1.00 94.94 83 GLY A C 1
ATOM 647 O O . GLY A 1 83 ? 1.239 -11.913 -28.936 1.00 94.94 83 GLY A 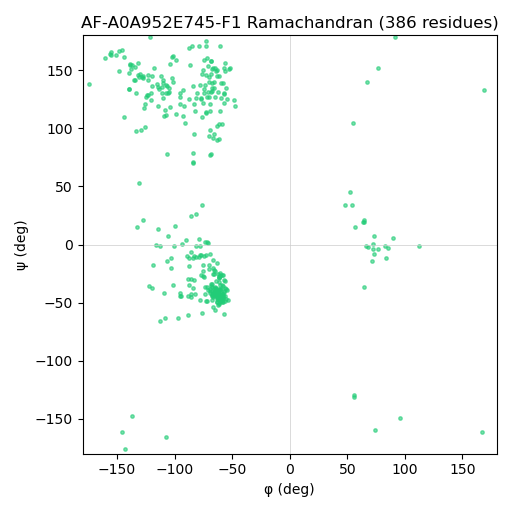O 1
ATOM 648 N N . ASN A 1 84 ? 0.295 -13.956 -29.126 1.00 96.75 84 ASN A N 1
ATOM 649 C CA . ASN A 1 84 ? 1.489 -14.733 -28.805 1.00 96.75 84 ASN A CA 1
ATOM 650 C C . ASN A 1 84 ? 2.286 -15.063 -30.069 1.00 96.75 84 ASN A C 1
ATOM 652 O O . ASN A 1 84 ? 1.827 -14.831 -31.186 1.00 96.75 84 ASN A O 1
ATOM 656 N N . ASP A 1 85 ? 3.498 -15.564 -29.864 1.00 96.12 85 ASP A N 1
ATOM 657 C CA . ASP A 1 85 ? 4.439 -15.960 -30.904 1.00 96.12 85 ASP A CA 1
ATOM 658 C C . ASP A 1 85 ? 4.963 -14.834 -31.805 1.00 96.12 85 ASP A C 1
ATOM 660 O O . ASP A 1 85 ? 5.534 -15.090 -32.865 1.00 96.12 85 ASP A O 1
ATOM 664 N N . GLN A 1 86 ? 4.859 -13.587 -31.351 1.00 94.88 86 GLN A N 1
ATOM 665 C CA . GLN A 1 86 ? 5.364 -12.429 -32.078 1.00 94.88 86 GLN A CA 1
ATOM 666 C C . GLN A 1 86 ? 6.762 -12.057 -31.585 1.00 94.88 86 GLN A C 1
ATOM 668 O O . GLN A 1 86 ? 6.967 -11.874 -30.385 1.00 94.88 86 GLN A O 1
ATOM 673 N N . GLN A 1 87 ? 7.726 -11.944 -32.502 1.00 95.62 87 GLN A N 1
ATOM 674 C CA . GLN A 1 87 ? 9.119 -11.637 -32.181 1.00 95.62 87 GLN A CA 1
ATOM 675 C C . GLN A 1 87 ? 9.521 -10.250 -32.671 1.00 95.62 87 GLN A C 1
ATOM 677 O O . GLN A 1 87 ? 9.358 -9.925 -33.846 1.00 95.62 87 GLN A O 1
ATOM 682 N N . TYR A 1 88 ? 10.128 -9.479 -31.773 1.00 96.56 88 TYR A N 1
ATOM 683 C CA . TYR A 1 88 ? 10.570 -8.118 -32.041 1.00 96.56 88 TYR A CA 1
ATOM 684 C C . TYR A 1 88 ? 11.936 -7.837 -31.424 1.00 96.56 88 TYR A C 1
ATOM 686 O O . TYR A 1 88 ? 12.328 -8.437 -30.417 1.00 96.56 88 TYR A O 1
ATOM 694 N N . SER A 1 89 ? 12.632 -6.877 -32.025 1.00 96.44 89 SER A N 1
ATOM 695 C CA . SER A 1 89 ? 13.869 -6.299 -31.510 1.00 96.44 89 SER A CA 1
ATOM 696 C C . SER A 1 89 ? 13.638 -4.851 -31.100 1.00 96.44 89 SER A C 1
ATOM 698 O O . SER A 1 89 ? 12.877 -4.131 -31.747 1.00 96.44 89 SER A O 1
ATOM 700 N N . TYR A 1 90 ? 14.321 -4.419 -30.044 1.00 97.06 90 TYR A N 1
ATOM 701 C CA . TYR A 1 90 ? 14.117 -3.137 -29.386 1.00 97.06 90 TYR A CA 1
ATOM 702 C C . TYR A 1 90 ? 15.426 -2.397 -29.152 1.00 97.06 90 TYR A C 1
ATOM 704 O O . TYR A 1 90 ? 16.459 -3.002 -28.857 1.00 97.06 90 TYR A O 1
ATOM 712 N N . GLN A 1 91 ? 15.343 -1.073 -29.237 1.00 96.06 91 GLN A N 1
ATOM 713 C CA . GLN A 1 91 ? 16.397 -0.132 -28.871 1.00 96.06 91 GLN A CA 1
ATOM 714 C C . GLN A 1 91 ? 15.786 1.049 -28.122 1.00 96.06 91 GLN A C 1
ATOM 716 O O . GLN A 1 91 ? 14.639 1.432 -28.370 1.00 96.06 91 GLN A O 1
ATOM 721 N N . VAL A 1 92 ? 16.557 1.660 -27.227 1.00 97.00 92 VAL A N 1
ATOM 722 C CA . VAL A 1 92 ? 16.125 2.831 -26.457 1.00 97.00 92 VAL A CA 1
ATOM 723 C C . VAL A 1 92 ? 17.153 3.949 -26.600 1.00 97.00 92 VAL A C 1
ATOM 725 O O . VAL A 1 92 ? 18.357 3.703 -26.655 1.00 97.00 92 VAL A O 1
ATOM 728 N N . LYS A 1 93 ? 16.666 5.190 -26.669 1.00 96.12 93 LYS A N 1
ATOM 729 C CA . LYS A 1 93 ? 17.477 6.408 -26.541 1.00 96.12 93 LYS A CA 1
ATOM 730 C C . LYS A 1 93 ? 16.998 7.218 -25.350 1.00 96.12 93 LYS A C 1
ATOM 732 O O . LYS A 1 93 ? 15.786 7.412 -25.209 1.00 96.12 93 LYS A O 1
ATOM 737 N N . SER A 1 94 ? 17.925 7.741 -24.557 1.00 95.75 94 SER A N 1
ATOM 738 C CA . SER A 1 94 ? 17.614 8.820 -23.621 1.00 95.75 94 SER A CA 1
ATOM 739 C C . SER A 1 94 ? 17.465 10.129 -24.388 1.00 95.75 94 SER A C 1
ATOM 741 O O . SER A 1 94 ? 18.021 10.320 -25.475 1.00 95.75 94 SER A O 1
ATOM 743 N N . VAL A 1 95 ? 16.629 11.004 -23.846 1.00 95.31 95 VAL A N 1
ATOM 744 C CA . VAL A 1 95 ? 16.393 12.356 -24.337 1.00 95.31 95 VAL A CA 1
ATOM 745 C C . VAL A 1 95 ? 16.623 13.295 -23.169 1.00 95.31 95 VAL A C 1
ATOM 747 O O . VAL A 1 95 ? 15.963 13.151 -22.138 1.00 95.31 95 VAL A O 1
ATOM 750 N N . LEU A 1 96 ? 17.560 14.225 -23.319 1.00 91.81 96 LEU A N 1
ATOM 751 C CA . LEU A 1 96 ? 17.869 15.227 -22.303 1.00 91.81 96 LEU A CA 1
ATOM 752 C C . LEU A 1 96 ? 16.834 16.362 -22.319 1.00 91.81 96 LEU A C 1
ATOM 754 O O . LEU A 1 96 ? 15.981 16.445 -23.207 1.00 91.81 96 LEU A O 1
ATOM 758 N N . ALA A 1 97 ? 16.893 17.240 -21.316 1.00 90.62 97 ALA A N 1
ATOM 759 C CA . ALA A 1 97 ? 15.951 18.352 -21.164 1.00 90.62 97 ALA A CA 1
ATOM 760 C C . ALA A 1 97 ? 15.978 19.352 -22.336 1.00 90.62 97 ALA A C 1
ATOM 762 O O . ALA A 1 97 ? 14.951 19.952 -22.647 1.00 90.62 97 ALA A O 1
ATOM 763 N N . ASP A 1 98 ? 17.121 19.492 -23.009 1.00 91.56 98 ASP A N 1
ATOM 764 C CA . ASP A 1 98 ? 17.304 20.328 -24.204 1.00 91.56 98 ASP A CA 1
ATOM 765 C C . ASP A 1 98 ? 16.836 19.649 -25.510 1.00 91.56 98 ASP A C 1
ATOM 767 O O . ASP A 1 98 ? 16.901 20.241 -26.587 1.00 91.56 98 ASP A O 1
ATOM 771 N N . GLY A 1 99 ? 16.350 18.404 -25.430 1.00 91.31 99 GLY A N 1
ATOM 772 C CA . GLY A 1 99 ? 15.893 17.611 -26.570 1.00 91.31 99 GLY A CA 1
ATOM 773 C C . GLY A 1 99 ? 16.994 16.830 -27.296 1.00 91.31 99 GLY A C 1
ATOM 774 O O . GLY A 1 99 ? 16.676 16.064 -28.216 1.00 91.31 99 GLY A O 1
ATOM 775 N N . SER A 1 100 ? 18.260 16.970 -26.888 1.00 92.25 100 SER A N 1
ATOM 776 C CA . SER A 1 100 ? 19.356 16.146 -27.397 1.00 92.25 100 SER A CA 1
ATOM 777 C C . SER A 1 100 ? 19.138 14.670 -27.042 1.00 92.25 100 SER A C 1
ATOM 779 O O . SER A 1 100 ? 18.457 14.323 -26.073 1.00 92.25 100 SER A O 1
ATOM 781 N N . LYS A 1 101 ? 19.648 13.773 -27.890 1.00 94.25 101 LYS A N 1
ATOM 782 C CA . LYS A 1 101 ? 19.411 12.327 -27.795 1.00 94.25 101 LYS A CA 1
ATOM 783 C C . LYS A 1 101 ? 20.738 11.601 -27.688 1.00 94.25 101 LYS A C 1
ATOM 785 O O . LYS A 1 101 ? 21.663 11.937 -28.426 1.00 94.25 101 LYS A O 1
ATOM 790 N N . SER A 1 102 ? 20.781 10.561 -26.868 1.00 93.25 102 SER A N 1
ATOM 791 C CA . SER A 1 102 ? 21.942 9.678 -26.803 1.00 93.25 102 SER A CA 1
ATOM 792 C C . SER A 1 102 ? 22.081 8.767 -28.022 1.00 93.25 102 SER A C 1
ATOM 794 O O . SER A 1 102 ? 21.192 8.672 -28.888 1.00 93.25 102 SER A O 1
ATOM 796 N N . ALA A 1 103 ? 23.223 8.079 -28.091 1.00 92.88 103 ALA A N 1
ATOM 797 C CA . ALA A 1 103 ? 23.383 6.922 -28.959 1.00 92.88 103 ALA A CA 1
ATOM 798 C C . ALA A 1 103 ? 22.309 5.860 -28.650 1.00 92.88 103 ALA A C 1
ATOM 800 O O . ALA A 1 103 ? 21.732 5.818 -27.563 1.00 92.88 103 ALA A O 1
ATOM 801 N N . VAL A 1 104 ? 22.004 5.000 -29.626 1.00 92.38 104 VAL A N 1
ATOM 802 C CA . VAL A 1 104 ? 21.109 3.860 -29.370 1.00 92.38 104 VAL A CA 1
ATOM 803 C C . VAL A 1 104 ? 21.737 2.919 -28.344 1.00 92.38 104 VAL A C 1
ATOM 805 O O . VAL A 1 104 ? 22.952 2.724 -28.337 1.00 92.38 104 VAL A O 1
ATOM 808 N N . SER A 1 105 ? 20.903 2.321 -27.496 1.00 95.00 105 SER A N 1
ATOM 809 C CA . SER A 1 105 ? 21.302 1.177 -26.676 1.00 95.00 105 SER A CA 1
ATOM 810 C C . SER A 1 105 ? 21.734 -0.013 -27.540 1.00 95.00 105 SER A C 1
AT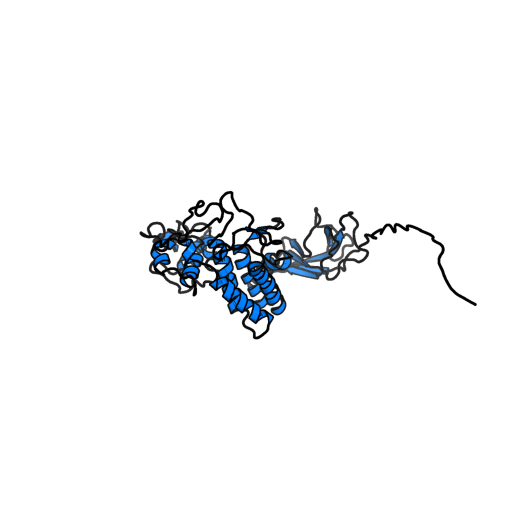OM 812 O O . SER A 1 105 ? 21.469 -0.063 -28.747 1.00 95.00 105 SER A O 1
ATOM 814 N N . GLN A 1 106 ? 22.290 -1.045 -26.903 1.00 94.38 106 GLN A N 1
ATOM 815 C CA . GLN A 1 106 ? 22.344 -2.365 -27.524 1.00 94.38 106 GLN A CA 1
ATOM 816 C C . GLN A 1 106 ? 20.932 -2.843 -27.899 1.00 94.38 106 GLN A C 1
ATOM 818 O O . GLN A 1 106 ? 19.947 -2.478 -27.249 1.00 94.38 106 GLN A O 1
ATOM 823 N N . THR A 1 107 ? 20.839 -3.675 -28.935 1.00 94.75 107 THR A N 1
ATOM 824 C CA . THR A 1 107 ? 19.576 -4.302 -29.332 1.00 94.75 107 THR A CA 1
ATOM 825 C C . THR A 1 107 ? 19.211 -5.419 -28.359 1.00 94.75 107 THR A C 1
ATOM 827 O O . THR A 1 107 ? 20.018 -6.313 -28.113 1.00 94.75 107 THR A O 1
ATOM 830 N N . ALA A 1 108 ? 17.976 -5.411 -27.861 1.00 96.00 108 ALA A N 1
ATOM 831 C CA . ALA A 1 108 ? 17.397 -6.527 -27.118 1.00 96.00 108 ALA A CA 1
ATOM 832 C C . ALA A 1 108 ? 16.225 -7.114 -27.903 1.00 96.00 108 ALA A C 1
ATOM 834 O O . ALA A 1 108 ? 15.426 -6.366 -28.457 1.00 96.00 108 ALA A O 1
ATOM 835 N N . SER A 1 109 ? 16.105 -8.438 -27.952 1.00 96.44 109 SER A N 1
ATOM 836 C CA . SER A 1 109 ? 15.023 -9.101 -28.685 1.00 96.44 109 SER A CA 1
ATOM 837 C C . SER A 1 109 ? 14.306 -10.096 -27.797 1.00 96.44 109 SER A C 1
ATOM 839 O O . SER A 1 109 ? 14.935 -10.766 -26.982 1.00 96.44 109 SER A O 1
ATOM 841 N N . ALA A 1 110 ? 12.999 -10.215 -27.984 1.00 97.00 110 ALA A N 1
ATOM 842 C CA . ALA A 1 110 ? 12.185 -11.212 -27.309 1.00 97.00 110 ALA A CA 1
ATOM 843 C C . ALA A 1 110 ? 11.025 -11.643 -28.205 1.00 97.00 110 ALA A C 1
ATOM 845 O O . ALA A 1 110 ? 10.724 -11.005 -29.216 1.00 97.00 110 ALA A O 1
ATOM 846 N N . LYS A 1 111 ? 10.385 -12.744 -27.822 1.00 96.69 111 LYS A N 1
ATOM 847 C CA . LYS A 1 111 ? 9.197 -13.287 -28.473 1.00 96.69 111 LYS A CA 1
ATOM 848 C C . LYS A 1 111 ? 8.087 -13.412 -27.430 1.00 96.69 111 LYS A C 1
ATOM 850 O O . LYS A 1 111 ? 8.343 -13.978 -26.367 1.00 96.69 111 LYS A O 1
ATOM 855 N N . SER A 1 112 ? 6.893 -12.879 -27.695 1.00 96.88 112 SER A N 1
ATOM 856 C CA . SER A 1 112 ? 5.732 -13.114 -26.826 1.00 96.88 112 SER A CA 1
ATOM 857 C C . SER A 1 112 ? 5.359 -14.592 -26.835 1.00 96.88 112 SER A C 1
ATOM 859 O O . SER A 1 112 ? 5.568 -15.297 -27.824 1.00 96.88 112 SER A O 1
ATOM 861 N N . ARG A 1 113 ? 4.809 -15.084 -25.729 1.00 96.75 113 ARG A N 1
ATOM 862 C CA . ARG A 1 113 ? 4.495 -16.506 -25.568 1.00 96.75 113 ARG A CA 1
ATOM 863 C C . ARG A 1 113 ? 3.277 -16.682 -24.686 1.00 96.75 113 ARG A C 1
ATOM 865 O O . ARG A 1 113 ? 3.089 -15.906 -23.756 1.00 96.75 113 ARG A O 1
ATOM 872 N N . ALA A 1 114 ? 2.521 -17.747 -24.929 1.00 96.75 114 ALA A N 1
ATOM 873 C CA . ALA A 1 114 ? 1.499 -18.163 -23.984 1.00 96.75 114 ALA A CA 1
ATOM 874 C C . ALA A 1 114 ? 2.141 -18.472 -22.624 1.00 96.75 114 ALA A C 1
ATOM 876 O O . ALA A 1 114 ? 3.228 -19.059 -22.552 1.00 96.75 114 ALA A O 1
ATOM 877 N N . MET A 1 115 ? 1.470 -18.043 -21.561 1.00 96.31 115 MET A N 1
ATOM 878 C CA . MET A 1 115 ? 1.847 -18.331 -20.181 1.00 96.31 115 MET A CA 1
ATOM 879 C C . MET A 1 115 ? 0.829 -19.280 -19.566 1.00 96.31 115 MET A C 1
ATOM 881 O O . MET A 1 115 ? -0.370 -19.156 -19.817 1.00 96.31 115 MET A O 1
ATOM 885 N N . ASN A 1 116 ? 1.304 -20.224 -18.756 1.00 96.38 116 ASN A N 1
ATOM 886 C CA . ASN A 1 116 ? 0.405 -20.974 -17.885 1.00 96.38 116 ASN A CA 1
ATOM 887 C C . ASN A 1 116 ? -0.088 -20.086 -16.722 1.00 96.38 116 ASN A C 1
ATOM 889 O O . ASN A 1 116 ? 0.337 -18.939 -16.574 1.00 96.38 116 ASN A O 1
ATOM 893 N N . GLU A 1 117 ? -0.994 -20.609 -15.896 1.00 95.88 117 GLU A N 1
ATOM 894 C CA . GLU A 1 117 ? -1.602 -19.849 -14.796 1.00 95.88 117 GLU A CA 1
ATOM 895 C C . GLU A 1 117 ? -0.570 -19.293 -13.800 1.00 95.88 117 GLU A C 1
ATOM 897 O O . GLU A 1 117 ? -0.633 -18.115 -13.455 1.00 95.88 117 GLU A O 1
ATOM 902 N N . GLU A 1 118 ? 0.418 -20.093 -13.391 1.00 96.44 118 GLU A N 1
ATOM 903 C CA . GLU A 1 118 ? 1.441 -19.673 -12.420 1.00 96.44 118 GLU A CA 1
ATOM 904 C C . GLU A 1 118 ? 2.395 -18.622 -13.003 1.00 96.44 118 GLU A C 1
ATOM 906 O O . GLU A 1 118 ? 2.779 -17.657 -12.335 1.00 96.44 118 GLU A O 1
ATOM 911 N N . GLU A 1 119 ? 2.757 -18.768 -14.276 1.00 95.31 119 GLU A N 1
ATOM 912 C CA . GLU A 1 119 ? 3.555 -17.777 -14.995 1.00 95.31 119 GLU A CA 1
ATOM 913 C C . GLU A 1 119 ? 2.794 -16.459 -15.157 1.00 95.31 119 GLU A C 1
ATOM 915 O O . GLU A 1 119 ? 3.368 -15.383 -14.968 1.00 95.31 119 GLU A O 1
ATOM 920 N N . LEU A 1 120 ? 1.497 -16.531 -15.473 1.00 95.56 120 LEU A N 1
ATOM 921 C CA . LEU A 1 120 ? 0.640 -15.357 -15.582 1.00 95.56 120 LEU A CA 1
ATOM 922 C C . LEU A 1 120 ? 0.478 -14.673 -14.220 1.00 95.56 120 LEU A C 1
ATOM 924 O O . LEU A 1 120 ? 0.622 -13.452 -14.139 1.00 95.56 120 LEU A O 1
ATOM 928 N N . LEU A 1 121 ? 0.256 -15.440 -13.150 1.00 96.94 121 LEU A N 1
ATOM 929 C CA . LEU A 1 121 ? 0.177 -14.925 -11.784 1.00 96.94 121 LEU A CA 1
ATOM 930 C C . LEU A 1 121 ? 1.477 -14.219 -11.387 1.00 96.94 121 LEU A C 1
ATOM 932 O O . LEU A 1 121 ? 1.440 -13.067 -10.953 1.00 96.94 121 LEU A O 1
ATOM 936 N N . THR A 1 122 ? 2.625 -14.860 -11.613 1.00 96.19 122 THR A N 1
ATOM 937 C CA . THR A 1 122 ? 3.946 -14.263 -11.365 1.00 96.19 122 THR A CA 1
ATOM 938 C C . THR A 1 122 ? 4.127 -12.982 -12.179 1.00 96.19 122 THR A C 1
ATOM 940 O O . THR A 1 122 ? 4.590 -11.967 -11.659 1.00 96.19 122 THR A O 1
ATOM 943 N N . SER A 1 123 ? 3.706 -12.983 -13.446 1.00 94.62 123 SER A N 1
ATOM 944 C CA . SER A 1 123 ? 3.789 -11.812 -14.317 1.00 94.62 123 SER A CA 1
ATOM 945 C C . SER A 1 123 ? 2.936 -10.639 -13.816 1.00 94.62 123 SER A C 1
ATOM 947 O O . SER A 1 123 ? 3.391 -9.492 -13.851 1.00 94.62 123 SER A O 1
ATOM 949 N N . VAL A 1 124 ? 1.722 -10.906 -13.327 1.00 96.06 124 VAL A N 1
ATOM 950 C CA . VAL A 1 124 ? 0.835 -9.891 -12.738 1.00 96.06 124 VAL A CA 1
ATOM 951 C C . VAL A 1 124 ? 1.401 -9.361 -11.419 1.00 96.06 124 VAL A C 1
ATOM 953 O O . VAL A 1 124 ? 1.402 -8.147 -11.195 1.00 96.06 124 VAL A O 1
ATOM 956 N N . GLN A 1 125 ? 1.934 -10.240 -10.567 1.00 97.06 125 GLN A N 1
ATOM 957 C CA . GLN A 1 125 ? 2.575 -9.852 -9.309 1.00 97.06 125 GLN A CA 1
ATOM 958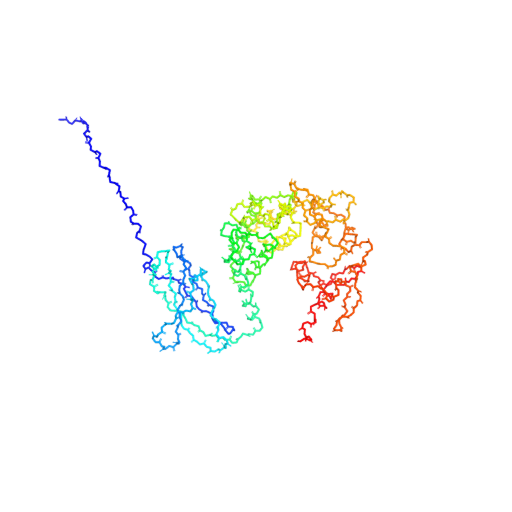 C C . GLN A 1 125 ? 3.809 -8.984 -9.556 1.00 97.06 125 GLN A C 1
ATOM 960 O O . GLN A 1 125 ? 3.946 -7.931 -8.936 1.00 97.06 125 GLN A O 1
ATOM 965 N N . GLN A 1 126 ? 4.660 -9.359 -10.513 1.00 94.38 126 GLN A N 1
ATOM 966 C CA . GLN A 1 126 ? 5.835 -8.577 -10.884 1.00 94.38 126 GLN A CA 1
ATOM 967 C C . GLN A 1 126 ? 5.447 -7.196 -11.421 1.00 94.38 126 GLN A C 1
ATOM 969 O O . GLN A 1 126 ? 6.018 -6.198 -10.992 1.00 94.38 126 GLN A O 1
ATOM 974 N N . ALA A 1 127 ? 4.461 -7.112 -12.320 1.00 93.06 127 ALA A N 1
ATOM 975 C CA . ALA A 1 127 ? 3.998 -5.830 -12.850 1.00 93.06 127 ALA A CA 1
ATOM 976 C C . ALA A 1 127 ? 3.421 -4.923 -11.750 1.00 93.06 127 ALA A C 1
ATOM 978 O O . ALA A 1 127 ? 3.715 -3.728 -11.719 1.00 93.06 127 ALA A O 1
ATOM 979 N N . THR A 1 128 ? 2.651 -5.495 -10.821 1.00 96.12 128 THR A N 1
ATOM 980 C CA . THR A 1 128 ? 2.087 -4.772 -9.672 1.00 96.12 128 THR A CA 1
ATOM 981 C C . THR A 1 128 ? 3.180 -4.308 -8.707 1.00 96.12 128 THR A C 1
ATOM 983 O O . THR A 1 128 ? 3.162 -3.158 -8.268 1.00 96.12 128 THR A O 1
ATOM 986 N N . LEU A 1 129 ? 4.184 -5.149 -8.431 1.00 97.50 129 LEU A N 1
ATOM 987 C CA . LEU A 1 129 ? 5.324 -4.814 -7.573 1.00 97.50 129 LEU A CA 1
ATOM 988 C C . LEU A 1 129 ? 6.062 -3.563 -8.063 1.00 97.50 129 LEU A C 1
ATOM 990 O O . LEU A 1 129 ? 6.454 -2.741 -7.238 1.00 97.50 129 LEU A O 1
ATOM 994 N N . ARG A 1 130 ? 6.194 -3.356 -9.382 1.00 94.75 130 ARG A N 1
ATOM 995 C CA . ARG A 1 130 ? 6.848 -2.156 -9.944 1.00 94.75 130 ARG A CA 1
ATOM 996 C C . ARG A 1 130 ? 6.213 -0.853 -9.451 1.00 94.75 130 ARG A C 1
ATOM 998 O O . ARG A 1 130 ? 6.924 0.134 -9.281 1.00 94.75 130 ARG A O 1
ATOM 1005 N N . TYR A 1 131 ? 4.909 -0.840 -9.162 1.00 96.94 131 TYR A N 1
ATOM 1006 C CA . TYR A 1 131 ? 4.241 0.342 -8.612 1.00 96.94 131 TYR A CA 1
ATOM 1007 C C . TYR A 1 131 ? 4.802 0.745 -7.239 1.00 96.94 131 TYR A C 1
ATOM 1009 O O . TYR A 1 131 ? 5.039 1.921 -6.977 1.00 96.94 131 TYR A O 1
ATOM 1017 N N . PHE A 1 132 ? 5.045 -0.233 -6.371 1.00 98.12 132 PHE A N 1
ATOM 1018 C CA . PHE A 1 132 ? 5.527 0.003 -5.010 1.00 98.12 132 PHE A CA 1
ATOM 1019 C C . PHE A 1 132 ? 7.056 0.057 -4.933 1.00 98.12 132 PHE A C 1
ATOM 1021 O O . PHE A 1 132 ? 7.620 0.769 -4.105 1.00 98.12 132 PHE A O 1
ATOM 1028 N N . TRP A 1 133 ? 7.735 -0.671 -5.819 1.00 96.44 133 TRP A N 1
ATOM 1029 C CA . TRP A 1 133 ? 9.186 -0.783 -5.834 1.00 96.44 133 TRP A CA 1
ATOM 1030 C C . TRP A 1 133 ? 9.859 0.311 -6.666 1.00 96.44 133 TRP A C 1
ATOM 1032 O O . TRP A 1 133 ? 10.628 1.107 -6.130 1.00 96.44 133 TRP A O 1
ATOM 1042 N N . GLU A 1 134 ? 9.562 0.377 -7.963 1.00 92.19 134 GLU A N 1
ATOM 1043 C CA . GLU A 1 134 ? 10.200 1.313 -8.901 1.00 92.19 134 GLU A CA 1
ATOM 1044 C C . GLU A 1 134 ? 9.527 2.689 -8.861 1.00 92.19 134 GLU A C 1
ATOM 1046 O O . GLU A 1 134 ? 10.194 3.716 -8.951 1.00 92.19 134 GLU A O 1
ATOM 1051 N N . TYR A 1 135 ? 8.198 2.719 -8.711 1.00 94.12 135 TYR A N 1
ATOM 1052 C CA . TYR A 1 135 ? 7.413 3.956 -8.657 1.00 94.12 135 TYR A CA 1
ATOM 1053 C C . TYR A 1 135 ? 7.162 4.479 -7.228 1.00 94.12 135 TYR A C 1
ATOM 1055 O O . TYR A 1 135 ? 6.566 5.552 -7.052 1.00 94.12 135 TYR A O 1
ATOM 1063 N N . GLY A 1 136 ? 7.683 3.777 -6.214 1.00 96.38 136 GLY A N 1
ATOM 1064 C CA . GLY A 1 136 ? 7.750 4.261 -4.837 1.00 96.38 136 GLY A CA 1
ATOM 1065 C C . GLY A 1 136 ? 8.408 5.643 -4.754 1.00 96.38 136 GLY A C 1
ATOM 1066 O O . GLY A 1 136 ? 9.205 6.042 -5.609 1.00 96.38 136 GLY A O 1
ATOM 1067 N N . HIS A 1 137 ? 8.030 6.440 -3.759 1.00 97.88 137 HIS A N 1
ATOM 1068 C CA . HIS A 1 137 ? 8.566 7.791 -3.632 1.00 97.88 137 HIS A CA 1
ATOM 1069 C C . HIS A 1 137 ? 10.096 7.757 -3.415 1.00 97.88 137 HIS A C 1
ATOM 1071 O O . HIS A 1 137 ? 10.552 7.032 -2.538 1.00 97.88 137 HIS A O 1
ATOM 1077 N N . PRO A 1 138 ? 10.911 8.533 -4.157 1.00 95.25 138 PRO A N 1
ATOM 1078 C CA . PRO A 1 138 ? 12.370 8.374 -4.152 1.00 95.25 138 PRO A CA 1
ATOM 1079 C C . PRO A 1 138 ? 13.031 8.703 -2.807 1.00 95.25 138 PRO A C 1
ATOM 1081 O O . PRO A 1 138 ? 14.106 8.193 -2.522 1.00 95.25 138 PRO A O 1
ATOM 1084 N N . VAL A 1 139 ? 12.398 9.543 -1.981 1.00 97.94 139 VAL A N 1
ATOM 1085 C CA . VAL A 1 139 ? 12.924 9.918 -0.655 1.00 97.94 139 VAL A CA 1
ATOM 1086 C C . VAL A 1 139 ? 12.472 8.943 0.429 1.00 97.94 139 VAL A C 1
ATOM 1088 O O . VAL A 1 139 ? 13.260 8.550 1.281 1.00 97.94 139 VAL A O 1
ATOM 1091 N N . SER A 1 140 ? 11.195 8.565 0.420 1.00 98.62 140 SER A N 1
ATOM 1092 C CA . SER A 1 140 ? 10.567 7.853 1.536 1.00 98.62 140 SER A CA 1
ATOM 1093 C C . SER A 1 140 ? 10.307 6.378 1.256 1.00 98.62 140 SER A C 1
ATOM 1095 O O . SER A 1 140 ? 9.988 5.630 2.170 1.00 98.62 140 SER A O 1
ATOM 1097 N N . GLY A 1 141 ? 10.384 5.948 -0.002 1.00 98.44 141 GLY A N 1
ATOM 1098 C CA . GLY A 1 141 ? 9.987 4.613 -0.444 1.00 98.44 141 GLY A CA 1
ATOM 1099 C C . GLY A 1 141 ? 8.480 4.339 -0.372 1.00 98.44 141 GLY A C 1
ATOM 1100 O O . GLY A 1 141 ? 8.060 3.254 -0.759 1.00 98.44 141 GLY A O 1
ATOM 1101 N N . LEU A 1 142 ? 7.666 5.288 0.109 1.00 98.81 142 LEU A N 1
ATOM 1102 C CA . LEU A 1 142 ? 6.227 5.102 0.317 1.00 98.81 142 LEU A CA 1
ATOM 1103 C C . LEU A 1 142 ? 5.462 4.965 -1.002 1.00 98.81 142 LEU A C 1
ATOM 1105 O O . LEU A 1 142 ? 5.897 5.444 -2.056 1.00 98.81 142 LEU A O 1
ATOM 1109 N N . ALA A 1 143 ? 4.283 4.348 -0.926 1.00 98.75 143 ALA A N 1
ATOM 1110 C CA . ALA A 1 143 ? 3.396 4.229 -2.068 1.00 98.75 143 ALA A CA 1
ATOM 1111 C C . ALA A 1 143 ? 2.802 5.596 -2.414 1.00 98.75 143 ALA A C 1
ATOM 1113 O O . ALA A 1 143 ? 2.195 6.274 -1.579 1.00 98.75 143 ALA A O 1
ATOM 1114 N N . ARG A 1 144 ? 2.943 5.992 -3.679 1.00 98.56 144 ARG A N 1
ATOM 1115 C CA . ARG A 1 144 ? 2.224 7.147 -4.216 1.00 98.56 144 ARG A CA 1
ATOM 1116 C C . ARG A 1 144 ? 0.733 6.829 -4.292 1.00 98.56 144 ARG A C 1
ATOM 1118 O O . ARG A 1 144 ? 0.357 5.702 -4.595 1.00 98.56 144 ARG A O 1
ATOM 1125 N N . GLU A 1 145 ? -0.101 7.840 -4.085 1.00 98.19 145 GLU A N 1
ATOM 1126 C CA . GLU A 1 145 ? -1.566 7.716 -4.166 1.00 98.19 145 GLU A CA 1
ATOM 1127 C C . GLU A 1 145 ? -2.040 7.220 -5.543 1.00 98.19 145 GLU A C 1
ATOM 1129 O O . GLU A 1 145 ? -2.900 6.354 -5.658 1.00 98.19 145 GLU A O 1
ATOM 1134 N N . ARG A 1 146 ? -1.474 7.769 -6.621 1.00 96.19 146 ARG A N 1
ATOM 1135 C CA . ARG A 1 146 ? -1.776 7.348 -7.995 1.00 96.19 146 ARG A CA 1
ATOM 1136 C C . ARG A 1 146 ? -0.625 7.693 -8.921 1.00 96.19 146 ARG A C 1
ATOM 1138 O O . ARG A 1 146 ? 0.192 8.570 -8.632 1.00 96.19 146 ARG A O 1
ATOM 1145 N N . LYS A 1 147 ? -0.603 7.086 -10.107 1.00 91.69 147 LYS A N 1
ATOM 1146 C CA . LYS A 1 147 ? 0.306 7.521 -11.172 1.00 91.69 147 LYS A CA 1
ATOM 1147 C C . LYS A 1 147 ? 0.067 9.001 -11.487 1.00 91.69 147 LYS A C 1
ATOM 1149 O O . LYS A 1 147 ? -1.031 9.401 -11.857 1.00 91.69 147 LYS A O 1
ATOM 1154 N N . GLY A 1 148 ? 1.114 9.806 -11.346 1.00 89.38 148 GLY A N 1
ATOM 1155 C CA . GLY A 1 148 ? 1.068 11.251 -11.559 1.00 89.38 148 GLY A CA 1
ATOM 1156 C C . GLY A 1 148 ? 0.709 12.078 -10.321 1.00 89.38 148 GLY A C 1
ATOM 1157 O O . GLY A 1 148 ? 0.624 13.294 -10.448 1.00 89.38 148 GLY A O 1
ATOM 1158 N N . SER A 1 149 ? 0.568 11.485 -9.127 1.00 93.12 149 SER A N 1
ATOM 1159 C CA . SER A 1 149 ? 0.256 12.222 -7.884 1.00 93.12 149 SER A CA 1
ATOM 1160 C C . SER A 1 149 ? 1.404 13.081 -7.334 1.00 93.12 149 SER A C 1
ATOM 1162 O O . SER A 1 149 ? 1.266 13.697 -6.272 1.00 93.12 149 SER A O 1
ATOM 1164 N N . GLY A 1 150 ? 2.544 13.119 -8.033 1.00 94.50 150 GLY A N 1
ATOM 1165 C CA . GLY A 1 150 ? 3.734 13.842 -7.602 1.00 94.50 150 GLY A CA 1
ATOM 1166 C C . GLY A 1 150 ? 4.165 13.387 -6.210 1.00 94.50 150 GLY A C 1
ATOM 1167 O O . GLY A 1 150 ? 4.249 12.193 -5.942 1.00 94.50 150 GLY A O 1
ATOM 1168 N N . ASP A 1 151 ? 4.406 14.342 -5.327 1.00 97.25 151 ASP A N 1
ATOM 1169 C CA . ASP A 1 151 ? 4.874 14.117 -3.956 1.00 97.25 151 ASP A CA 1
ATOM 1170 C C . ASP A 1 151 ? 3.815 13.497 -3.012 1.00 97.25 151 ASP A C 1
ATOM 1172 O O . ASP A 1 151 ? 4.080 13.286 -1.836 1.00 97.25 151 ASP A O 1
ATOM 1176 N N . THR A 1 152 ? 2.601 13.198 -3.488 1.00 98.56 152 THR A N 1
ATOM 1177 C CA . THR A 1 152 ? 1.526 12.651 -2.638 1.00 98.56 152 THR A CA 1
ATOM 1178 C C . THR A 1 152 ? 1.667 11.146 -2.458 1.00 98.56 152 THR A C 1
ATOM 1180 O O . THR A 1 152 ? 1.480 10.389 -3.421 1.00 98.56 152 THR A O 1
ATOM 1183 N N . CYS A 1 153 ? 1.927 10.731 -1.221 1.00 98.81 153 CYS A N 1
ATOM 1184 C CA . CYS A 1 153 ? 1.886 9.340 -0.780 1.00 98.81 153 CYS A CA 1
ATOM 1185 C C . CYS A 1 153 ? 0.619 9.063 0.035 1.00 98.81 153 CYS A C 1
ATOM 1187 O O . CYS A 1 153 ? 0.057 9.986 0.624 1.00 98.81 153 CYS A O 1
ATOM 1189 N N . THR A 1 154 ? 0.195 7.801 0.061 1.00 98.88 154 THR A N 1
ATOM 1190 C CA . THR A 1 154 ? -0.951 7.298 0.839 1.00 98.88 154 THR A CA 1
ATOM 1191 C C . THR A 1 154 ? -0.461 6.329 1.914 1.00 98.88 154 THR A C 1
ATOM 1193 O O . THR A 1 154 ? 0.412 5.501 1.635 1.00 98.88 154 THR A O 1
ATOM 1196 N N . SER A 1 155 ? -0.968 6.433 3.142 1.00 98.88 155 SER A N 1
ATOM 1197 C CA . SER A 1 155 ? -0.561 5.567 4.255 1.00 98.88 155 SER A CA 1
ATOM 1198 C C . SER A 1 155 ? -1.108 4.141 4.122 1.00 98.88 155 SER A C 1
ATOM 1200 O O . SER A 1 155 ? -0.309 3.203 4.164 1.00 98.88 155 SER A O 1
ATOM 1202 N N . GLY A 1 156 ? -2.396 3.923 3.852 1.00 98.81 156 GLY A N 1
ATOM 1203 C CA . GLY A 1 156 ? -2.923 2.564 3.695 1.00 98.81 156 GLY A CA 1
ATOM 1204 C C . GLY A 1 156 ? -2.429 1.878 2.426 1.00 98.81 156 GLY A C 1
ATOM 1205 O O . GLY A 1 156 ? -1.976 0.731 2.475 1.00 98.81 156 GLY A O 1
ATOM 1206 N N . GLY A 1 157 ? -2.345 2.609 1.308 1.00 98.81 157 GLY A N 1
ATOM 1207 C CA . GLY A 1 157 ? -1.697 2.096 0.096 1.00 98.81 157 GLY A CA 1
ATOM 1208 C C . GLY A 1 157 ? -0.211 1.763 0.305 1.00 98.81 157 GLY A C 1
ATOM 1209 O O . GLY A 1 157 ? 0.315 0.848 -0.332 1.00 98.81 157 GLY A O 1
ATOM 1210 N N . THR A 1 158 ? 0.466 2.445 1.236 1.00 98.94 158 THR A N 1
ATOM 1211 C CA . THR A 1 158 ? 1.821 2.069 1.671 1.00 98.94 158 THR A CA 1
ATOM 1212 C C . THR A 1 158 ? 1.810 0.740 2.419 1.00 98.94 158 THR A C 1
ATOM 1214 O O . THR A 1 158 ? 2.655 -0.097 2.115 1.00 98.94 158 THR A O 1
ATOM 1217 N N . GLY A 1 159 ? 0.858 0.502 3.326 1.00 98.88 159 GLY A N 1
ATOM 1218 C CA . GLY A 1 159 ? 0.696 -0.792 4.002 1.00 98.88 159 GLY A CA 1
ATOM 1219 C C . GLY A 1 159 ? 0.576 -1.959 3.023 1.00 98.88 159 GLY A C 1
ATOM 1220 O O . GLY A 1 159 ? 1.317 -2.942 3.113 1.00 98.88 159 GLY A O 1
ATOM 1221 N N . PHE A 1 160 ? -0.278 -1.805 2.009 1.00 98.94 160 PHE A N 1
ATOM 1222 C CA . PHE A 1 160 ? -0.414 -2.788 0.931 1.00 98.94 160 PHE A CA 1
ATOM 1223 C C . PHE A 1 160 ? 0.883 -2.945 0.127 1.00 98.94 160 PHE A C 1
ATOM 1225 O O . PHE A 1 160 ? 1.302 -4.063 -0.180 1.00 98.94 160 PHE A O 1
ATOM 1232 N N . GLY A 1 161 ? 1.568 -1.836 -0.155 1.00 98.81 161 GLY A N 1
ATOM 1233 C CA . GLY A 1 161 ? 2.864 -1.837 -0.825 1.00 98.81 161 GLY A CA 1
ATOM 1234 C C . GLY A 1 161 ? 3.961 -2.569 -0.053 1.00 98.81 161 GLY A C 1
ATOM 1235 O O . GLY A 1 161 ? 4.751 -3.288 -0.660 1.00 98.81 161 GLY A O 1
ATOM 1236 N N . MET A 1 162 ? 3.990 -2.457 1.278 1.00 98.94 162 MET A N 1
ATOM 1237 C CA . MET A 1 162 ? 4.941 -3.187 2.123 1.00 98.94 162 MET A CA 1
ATOM 1238 C C . MET A 1 162 ? 4.754 -4.704 1.983 1.00 98.94 162 MET A C 1
ATOM 1240 O O . MET A 1 162 ? 5.732 -5.433 1.812 1.00 98.94 162 MET A O 1
ATOM 1244 N N . MET A 1 163 ? 3.504 -5.178 1.964 1.00 98.88 163 MET A N 1
ATOM 1245 C CA . MET A 1 163 ? 3.193 -6.593 1.724 1.00 98.88 163 MET A CA 1
ATOM 1246 C C . MET A 1 163 ? 3.532 -7.028 0.293 1.00 98.88 163 MET A C 1
ATOM 1248 O O . MET A 1 163 ? 4.045 -8.128 0.097 1.00 98.88 163 MET A O 1
ATOM 1252 N N . ALA A 1 164 ? 3.334 -6.166 -0.708 1.00 98.81 164 ALA A N 1
ATOM 1253 C CA . ALA A 1 164 ? 3.757 -6.452 -2.079 1.00 98.81 164 ALA A CA 1
ATOM 1254 C C . ALA A 1 164 ? 5.286 -6.603 -2.192 1.00 98.81 164 ALA A C 1
ATOM 1256 O O . ALA A 1 164 ? 5.759 -7.529 -2.848 1.00 98.81 164 ALA A O 1
ATOM 1257 N N . ILE A 1 165 ? 6.061 -5.745 -1.519 1.00 98.88 165 ILE A N 1
ATOM 1258 C CA . ILE A 1 165 ? 7.532 -5.832 -1.456 1.00 98.88 165 ILE A CA 1
ATOM 1259 C C . ILE A 1 165 ? 7.971 -7.135 -0.777 1.00 98.88 165 ILE A C 1
ATOM 1261 O O . ILE A 1 165 ? 8.859 -7.821 -1.281 1.00 98.88 165 ILE A O 1
ATOM 1265 N N . MET A 1 166 ? 7.315 -7.519 0.320 1.00 98.75 166 MET A N 1
ATOM 1266 C CA . MET A 1 166 ? 7.544 -8.803 0.987 1.00 98.75 166 MET A CA 1
ATOM 1267 C C . MET A 1 166 ? 7.287 -9.991 0.048 1.00 98.75 166 MET A C 1
ATOM 1269 O O . MET A 1 166 ? 8.135 -10.874 -0.064 1.00 98.75 166 MET A O 1
ATOM 1273 N N . VAL A 1 167 ? 6.160 -9.996 -0.671 1.00 98.69 167 VAL A N 1
ATOM 1274 C CA . VAL A 1 167 ? 5.862 -11.023 -1.684 1.00 98.69 167 VAL A CA 1
ATOM 1275 C C . VAL A 1 167 ? 6.909 -11.014 -2.797 1.00 98.69 167 VAL A C 1
ATOM 1277 O O . VAL A 1 167 ? 7.318 -12.078 -3.251 1.00 98.69 167 VAL A O 1
ATOM 1280 N N . GLY A 1 168 ? 7.388 -9.839 -3.211 1.00 98.69 168 GLY A N 1
ATOM 1281 C CA . GLY A 1 168 ? 8.478 -9.702 -4.175 1.00 98.69 168 GLY A CA 1
ATOM 1282 C C . GLY A 1 168 ? 9.765 -10.394 -3.725 1.00 98.69 168 GLY A C 1
ATOM 1283 O O . GLY A 1 168 ? 10.394 -11.076 -4.531 1.00 98.69 168 GLY A O 1
ATOM 1284 N N . ALA A 1 169 ? 10.124 -10.263 -2.445 1.00 98.69 169 ALA A N 1
ATOM 1285 C CA . ALA A 1 169 ? 11.269 -10.958 -1.861 1.00 98.69 169 ALA A CA 1
ATOM 1286 C C . ALA A 1 169 ? 11.054 -12.480 -1.807 1.00 98.69 169 ALA A C 1
ATOM 1288 O O . ALA A 1 169 ? 11.938 -13.235 -2.202 1.00 98.69 169 ALA A O 1
ATOM 1289 N N . GLU A 1 170 ? 9.873 -12.931 -1.375 1.00 98.44 170 GLU A N 1
ATOM 1290 C CA . GLU A 1 170 ? 9.542 -14.361 -1.283 1.00 98.44 170 GLU A CA 1
ATOM 1291 C C . GLU A 1 170 ? 9.517 -15.044 -2.654 1.00 98.44 170 GLU A C 1
ATOM 1293 O O . GLU A 1 170 ? 9.997 -16.161 -2.823 1.00 98.44 170 GLU A O 1
ATOM 1298 N N . ARG A 1 171 ? 9.006 -14.343 -3.667 1.00 97.62 171 ARG A N 1
ATOM 1299 C CA . ARG A 1 171 ? 8.956 -14.808 -5.057 1.00 97.62 171 ARG A CA 1
ATOM 1300 C C . ARG A 1 171 ? 10.303 -14.677 -5.783 1.00 97.62 171 ARG A C 1
ATOM 1302 O O . ARG A 1 171 ? 10.373 -15.011 -6.963 1.00 97.62 171 ARG A O 1
ATOM 1309 N N . GLY A 1 172 ? 11.349 -14.159 -5.131 1.00 97.38 172 GLY A N 1
ATOM 1310 C CA . GLY A 1 172 ? 12.665 -13.934 -5.741 1.00 97.38 172 GLY A CA 1
ATOM 1311 C C . GLY A 1 172 ? 12.668 -12.889 -6.865 1.00 97.38 172 GLY A C 1
ATOM 1312 O O . GLY A 1 172 ? 13.565 -12.892 -7.705 1.00 97.38 172 GLY A O 1
ATOM 1313 N N . LEU A 1 173 ? 11.664 -12.006 -6.906 1.00 95.94 173 LEU A N 1
ATOM 1314 C CA . LEU A 1 173 ? 11.559 -10.921 -7.890 1.00 95.94 173 LEU A CA 1
ATOM 1315 C C . LEU A 1 173 ? 12.490 -9.749 -7.552 1.00 95.94 173 LEU A C 1
ATOM 1317 O O . LEU A 1 173 ? 12.896 -9.006 -8.443 1.00 95.94 173 LEU A O 1
ATOM 1321 N N . ILE A 1 174 ? 12.807 -9.597 -6.267 1.00 97.62 174 ILE A N 1
ATOM 1322 C CA . ILE A 1 174 ? 13.810 -8.690 -5.699 1.00 97.62 174 ILE A CA 1
ATOM 1323 C C . ILE A 1 174 ? 14.563 -9.445 -4.597 1.00 97.62 174 ILE A C 1
ATOM 1325 O O . ILE A 1 174 ? 14.029 -10.402 -4.031 1.00 97.62 174 ILE A O 1
ATOM 1329 N N . GLY A 1 175 ? 15.796 -9.055 -4.272 1.00 98.19 175 GLY A N 1
ATOM 1330 C CA . GLY A 1 175 ? 16.532 -9.700 -3.193 1.00 98.19 175 GLY A CA 1
ATOM 1331 C C . GLY A 1 175 ? 15.981 -9.315 -1.822 1.00 98.19 175 GLY A C 1
ATOM 1332 O O . GLY A 1 175 ? 15.522 -8.198 -1.574 1.00 98.19 175 GLY A O 1
ATOM 1333 N N . ARG A 1 176 ? 16.037 -10.268 -0.887 1.00 98.50 176 ARG A N 1
ATOM 1334 C CA . ARG A 1 176 ? 15.512 -10.089 0.472 1.00 98.50 176 ARG A CA 1
ATOM 1335 C C . ARG A 1 176 ? 16.186 -8.936 1.220 1.00 98.50 176 ARG A C 1
ATOM 1337 O O . ARG A 1 176 ? 15.496 -8.193 1.909 1.00 98.50 176 ARG A O 1
ATOM 1344 N N . THR A 1 177 ? 17.507 -8.801 1.104 1.00 98.50 177 THR A N 1
ATOM 1345 C CA . THR A 1 177 ? 18.254 -7.727 1.776 1.00 98.50 177 THR A CA 1
ATOM 1346 C C . THR A 1 177 ? 17.814 -6.360 1.263 1.00 98.50 177 THR A C 1
ATOM 1348 O O . THR A 1 177 ? 17.466 -5.502 2.065 1.00 98.50 177 THR A O 1
ATOM 1351 N N . GLU A 1 178 ? 17.714 -6.189 -0.058 1.00 98.50 178 GLU A N 1
ATOM 1352 C CA . GLU A 1 178 ? 17.274 -4.931 -0.678 1.00 98.50 178 GLU A CA 1
ATOM 1353 C C . GLU A 1 178 ? 15.829 -4.600 -0.275 1.00 98.50 178 GLU A C 1
ATOM 1355 O O . GLU A 1 178 ? 15.503 -3.455 0.040 1.00 98.50 178 GLU A O 1
ATOM 1360 N N . ALA A 1 179 ? 14.956 -5.613 -0.230 1.00 98.81 179 ALA A N 1
ATOM 1361 C CA . ALA A 1 179 ? 13.590 -5.459 0.258 1.00 98.81 179 ALA A CA 1
ATOM 1362 C C . ALA A 1 179 ? 13.553 -4.994 1.725 1.00 98.81 179 ALA A C 1
ATOM 1364 O O . ALA A 1 179 ? 12.818 -4.060 2.049 1.00 98.81 179 ALA A O 1
ATOM 1365 N N . ALA A 1 180 ? 14.363 -5.597 2.603 1.00 98.88 180 ALA A N 1
ATOM 1366 C CA . ALA A 1 180 ? 14.458 -5.211 4.011 1.00 98.88 180 ALA A CA 1
ATOM 1367 C C . ALA A 1 180 ? 14.989 -3.778 4.181 1.00 98.88 180 ALA A C 1
ATOM 1369 O O . ALA A 1 180 ? 14.438 -3.012 4.969 1.00 98.88 180 ALA A O 1
ATOM 1370 N N . GLU A 1 181 ? 16.005 -3.386 3.407 1.00 98.81 181 GLU A N 1
ATOM 1371 C CA . GLU A 1 181 ? 16.547 -2.022 3.394 1.00 98.81 181 GLU A CA 1
ATOM 1372 C C . GLU A 1 181 ? 15.495 -1.003 2.955 1.00 98.81 181 GLU A C 1
ATOM 1374 O O . GLU A 1 181 ? 15.297 0.008 3.629 1.00 98.81 181 GLU A O 1
ATOM 1379 N N . ARG A 1 182 ? 14.754 -1.290 1.875 1.00 98.88 182 ARG A N 1
ATOM 1380 C CA . ARG A 1 182 ? 13.657 -0.428 1.419 1.00 98.88 182 ARG A CA 1
ATOM 1381 C C . ARG A 1 182 ? 12.584 -0.265 2.489 1.00 98.88 182 ARG A C 1
ATOM 1383 O O . ARG A 1 182 ? 12.147 0.856 2.743 1.00 98.88 182 ARG A O 1
ATOM 1390 N N . LEU A 1 183 ? 12.147 -1.365 3.098 1.00 98.94 183 LEU A N 1
ATOM 1391 C CA . LEU A 1 183 ? 11.129 -1.334 4.148 1.00 98.94 183 LEU A CA 1
ATOM 1392 C C . LEU A 1 183 ? 11.628 -0.572 5.379 1.00 98.94 183 LEU A C 1
ATOM 1394 O O . LEU A 1 183 ? 10.866 0.190 5.970 1.00 98.94 183 LEU A O 1
ATOM 1398 N N . LEU A 1 184 ? 12.911 -0.700 5.728 1.00 98.94 184 LEU A N 1
ATOM 1399 C CA . LEU A 1 184 ? 13.522 0.074 6.805 1.00 98.94 184 LEU A CA 1
ATOM 1400 C C . LEU A 1 184 ? 13.557 1.573 6.478 1.00 98.94 184 LEU A C 1
ATOM 1402 O O . LEU A 1 184 ? 13.244 2.381 7.350 1.00 98.94 184 LEU A O 1
ATOM 1406 N N . THR A 1 185 ? 13.853 1.967 5.234 1.00 98.94 185 THR A N 1
ATOM 1407 C CA . THR A 1 185 ? 13.728 3.366 4.783 1.00 98.94 185 THR A CA 1
ATOM 1408 C C . THR A 1 185 ? 12.302 3.889 4.963 1.00 98.94 185 THR A C 1
ATOM 1410 O O . THR A 1 185 ? 12.119 4.975 5.514 1.00 98.94 185 THR A O 1
ATOM 1413 N N . MET A 1 186 ? 11.293 3.110 4.558 1.00 98.94 186 MET A N 1
ATOM 1414 C CA . MET A 1 186 ? 9.879 3.478 4.708 1.00 98.94 186 MET A CA 1
ATOM 1415 C C . MET A 1 186 ? 9.497 3.667 6.178 1.00 98.94 186 MET A C 1
ATOM 1417 O O . MET A 1 186 ? 8.917 4.688 6.546 1.00 98.94 186 MET A O 1
ATOM 1421 N N . VAL A 1 187 ? 9.865 2.711 7.033 1.00 98.94 187 VAL A N 1
ATOM 1422 C CA . VAL A 1 187 ? 9.560 2.733 8.470 1.00 98.94 187 VAL A CA 1
ATOM 1423 C C . VAL A 1 187 ? 10.276 3.884 9.178 1.00 98.94 187 VAL A C 1
ATOM 1425 O O . VAL A 1 187 ? 9.640 4.606 9.944 1.00 98.94 187 VAL A O 1
ATOM 1428 N N . ARG A 1 188 ? 11.560 4.128 8.881 1.00 98.88 188 ARG A N 1
ATOM 1429 C CA . ARG A 1 188 ? 12.298 5.292 9.406 1.00 98.88 188 ARG A CA 1
ATOM 1430 C C . ARG A 1 188 ? 11.629 6.601 9.002 1.00 98.88 188 ARG A C 1
ATOM 1432 O O . ARG A 1 188 ? 11.441 7.470 9.844 1.00 98.88 188 ARG A O 1
ATOM 1439 N N . PHE A 1 189 ? 11.205 6.737 7.746 1.00 98.94 189 PHE A N 1
ATOM 1440 C CA . PHE A 1 189 ? 10.500 7.936 7.297 1.00 98.94 189 PHE A CA 1
ATOM 1441 C C . PHE A 1 189 ? 9.170 8.139 8.041 1.00 98.94 189 PHE A C 1
ATOM 1443 O O . PHE A 1 189 ? 8.883 9.244 8.507 1.00 98.94 189 PHE A O 1
ATOM 1450 N N . LEU A 1 190 ? 8.374 7.078 8.194 1.00 98.88 190 LEU A N 1
ATOM 1451 C CA . LEU A 1 190 ? 7.097 7.121 8.915 1.00 98.88 190 LEU A CA 1
ATOM 1452 C C . LEU A 1 190 ? 7.260 7.435 10.406 1.00 98.88 190 LEU A C 1
ATOM 1454 O O . LEU A 1 190 ? 6.373 8.055 10.987 1.00 98.88 190 LEU A O 1
ATOM 1458 N N . GLN A 1 191 ? 8.375 7.025 11.011 1.00 98.69 191 GLN A N 1
ATOM 1459 C CA . GLN A 1 191 ? 8.674 7.279 12.418 1.00 98.69 191 GLN A CA 1
ATOM 1460 C C . GLN A 1 191 ? 9.270 8.668 12.660 1.00 98.69 191 GLN A C 1
ATOM 1462 O O . GLN A 1 191 ? 8.905 9.336 13.621 1.00 98.69 191 GLN A O 1
ATOM 1467 N N . GLU A 1 192 ? 10.197 9.105 11.810 1.00 98.56 192 GLU A N 1
ATOM 1468 C CA . GLU A 1 192 ? 11.053 10.264 12.092 1.00 98.56 192 GLU A CA 1
ATOM 1469 C C . GLU A 1 192 ? 10.635 11.532 11.339 1.00 98.56 192 GLU A C 1
ATOM 1471 O O . GLU A 1 192 ? 11.049 12.632 11.709 1.00 98.56 192 GLU A O 1
ATOM 1476 N N . LYS A 1 193 ? 9.866 11.400 10.249 1.00 98.56 193 LYS A N 1
ATOM 1477 C CA . LYS A 1 193 ? 9.472 12.525 9.381 1.00 98.56 193 LYS A CA 1
ATOM 1478 C C . LYS A 1 193 ? 7.965 12.713 9.297 1.00 98.56 193 LYS A C 1
ATOM 1480 O O . LYS A 1 193 ? 7.510 13.854 9.216 1.00 98.56 193 LYS A O 1
ATOM 1485 N N . ALA A 1 194 ? 7.193 11.627 9.270 1.00 98.69 194 ALA A N 1
ATOM 1486 C CA . ALA A 1 194 ? 5.751 11.734 9.111 1.00 98.69 194 ALA A CA 1
ATOM 1487 C C . ALA A 1 194 ? 5.087 12.376 10.339 1.00 98.69 194 ALA A C 1
ATOM 1489 O O . ALA A 1 194 ? 5.379 12.024 11.479 1.00 98.69 194 ALA A O 1
ATOM 1490 N N . THR A 1 195 ? 4.175 13.321 10.103 1.00 98.56 195 THR A N 1
ATOM 1491 C CA . THR A 1 195 ? 3.353 13.886 11.183 1.00 98.56 195 THR A CA 1
ATOM 1492 C C . THR A 1 195 ? 2.397 12.813 11.702 1.00 98.56 195 THR A C 1
ATOM 1494 O O . THR A 1 195 ? 1.730 12.154 10.904 1.00 98.56 195 THR A O 1
ATOM 1497 N N . ARG A 1 196 ? 2.326 12.649 13.028 1.00 98.69 196 ARG A N 1
ATOM 1498 C CA . ARG A 1 196 ? 1.442 11.684 13.695 1.00 98.69 196 ARG A CA 1
ATOM 1499 C C . ARG A 1 196 ? 0.430 12.377 14.601 1.00 98.69 196 ARG A C 1
ATOM 1501 O O . ARG A 1 196 ? 0.694 13.455 15.131 1.00 98.69 196 ARG A O 1
ATOM 1508 N N . TYR A 1 197 ? -0.714 11.730 14.783 1.00 98.81 197 TYR A N 1
ATOM 1509 C CA . TYR A 1 197 ? -1.880 12.252 15.489 1.00 98.81 197 TYR A CA 1
ATOM 1510 C C . TYR A 1 197 ? -2.407 11.193 16.451 1.00 98.81 197 TYR A C 1
ATOM 1512 O O . TYR A 1 197 ? -3.106 10.271 16.024 1.00 98.81 197 TYR A O 1
ATOM 1520 N N . HIS A 1 198 ? -2.033 11.294 17.732 1.00 98.69 198 HIS A N 1
ATOM 1521 C CA . HIS A 1 198 ? -2.283 10.220 18.706 1.00 98.69 198 HIS A CA 1
ATOM 1522 C C . HIS A 1 198 ? -1.753 8.876 18.180 1.00 98.69 198 HIS A C 1
ATOM 1524 O O . HIS A 1 198 ? -2.445 7.864 18.094 1.00 98.69 198 HIS A O 1
ATOM 1530 N N . GLY A 1 199 ? -0.533 8.935 17.643 1.00 98.69 199 GLY A N 1
ATOM 1531 C CA . GLY A 1 199 ? 0.121 7.828 16.964 1.00 98.69 199 GLY A CA 1
ATOM 1532 C C . GLY A 1 199 ? -0.433 7.428 15.589 1.00 98.69 199 GLY A C 1
ATOM 1533 O O . GLY A 1 199 ? 0.264 6.733 14.857 1.00 98.69 199 GLY A O 1
ATOM 1534 N N . ALA A 1 200 ? -1.615 7.860 15.164 1.00 98.94 200 ALA A N 1
ATOM 1535 C CA . ALA A 1 200 ? -2.095 7.566 13.812 1.00 98.94 200 ALA A CA 1
ATOM 1536 C C . ALA A 1 200 ? -1.378 8.421 12.751 1.00 98.94 200 ALA A C 1
ATOM 1538 O O . ALA A 1 200 ? -0.858 9.498 13.058 1.00 98.94 200 ALA A O 1
ATOM 1539 N N . TRP A 1 201 ? -1.386 7.975 11.497 1.00 98.88 201 TRP A N 1
ATOM 1540 C CA . TRP A 1 201 ? -0.964 8.778 10.345 1.00 98.88 201 TRP A CA 1
ATOM 1541 C C . TRP A 1 201 ? -2.178 9.375 9.636 1.00 98.88 201 TRP A C 1
ATOM 1543 O O . TRP A 1 201 ? -3.297 8.887 9.769 1.00 98.88 201 TRP A O 1
ATOM 1553 N N . SER A 1 202 ? -1.955 10.441 8.873 1.00 98.88 202 SER A N 1
ATOM 1554 C CA . SER A 1 202 ? -2.948 10.944 7.925 1.00 98.88 202 SER A CA 1
ATOM 1555 C C . SER A 1 202 ? -3.092 10.020 6.721 1.00 98.88 202 SER A C 1
ATOM 1557 O O . SER A 1 202 ? -2.183 9.243 6.414 1.00 98.88 202 SER A O 1
ATOM 1559 N N . HIS A 1 203 ? -4.210 10.142 6.003 1.00 98.81 203 HIS A N 1
ATOM 1560 C CA . HIS A 1 203 ? -4.412 9.458 4.727 1.00 98.81 203 HIS A CA 1
ATOM 1561 C C . HIS A 1 203 ? -3.299 9.838 3.743 1.00 98.81 203 HIS A C 1
ATOM 1563 O O . HIS A 1 203 ? -2.531 8.988 3.288 1.00 98.81 203 HIS A O 1
ATOM 1569 N N . TRP A 1 204 ? -3.180 11.133 3.431 1.00 98.81 204 TRP A N 1
ATOM 1570 C CA . TRP A 1 204 ? -2.158 11.641 2.524 1.00 98.81 204 TRP A CA 1
ATOM 1571 C C . TRP A 1 204 ? -1.066 12.408 3.248 1.00 98.81 204 TRP A C 1
ATOM 1573 O O . TRP A 1 204 ? -1.310 13.295 4.066 1.00 98.81 204 TRP A O 1
ATOM 1583 N N . LEU A 1 205 ? 0.166 12.141 2.829 1.00 98.75 205 LEU A N 1
ATOM 1584 C CA . LEU 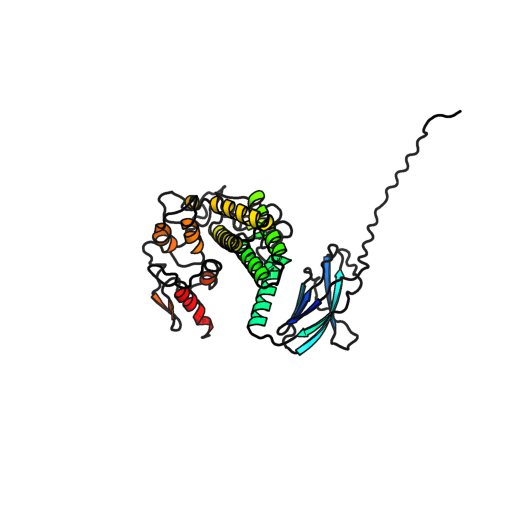A 1 205 ? 1.358 12.835 3.283 1.00 98.75 205 LEU A CA 1
ATOM 1585 C C . LEU A 1 205 ? 2.294 13.149 2.116 1.00 98.75 205 LEU A C 1
ATOM 1587 O O . LEU A 1 205 ? 2.286 12.499 1.069 1.00 98.75 205 LEU A O 1
ATOM 1591 N N . SER A 1 206 ? 3.103 14.185 2.300 1.00 98.75 206 SER A N 1
ATOM 1592 C CA . SER A 1 206 ? 4.212 14.517 1.413 1.00 98.75 206 SER A CA 1
ATOM 1593 C C . SER A 1 206 ? 5.295 13.450 1.549 1.00 98.75 206 SER A C 1
ATOM 1595 O O . SER A 1 206 ? 5.846 13.258 2.632 1.00 98.75 206 SER A O 1
ATOM 1597 N N . GLY A 1 207 ? 5.632 12.776 0.453 1.00 98.50 207 GLY A N 1
ATOM 1598 C CA . GLY A 1 207 ? 6.702 11.782 0.413 1.00 98.50 207 GLY A CA 1
ATOM 1599 C C . GLY A 1 207 ? 8.092 12.383 0.622 1.00 98.50 207 GLY A C 1
ATOM 1600 O O . GLY A 1 207 ? 9.018 11.665 0.986 1.00 98.50 207 GLY A O 1
ATOM 1601 N N . SER A 1 208 ? 8.255 13.688 0.407 1.00 98.50 208 SER A N 1
ATOM 1602 C CA . SER A 1 208 ? 9.518 14.395 0.633 1.00 98.50 208 SER A CA 1
ATOM 1603 C C . SER A 1 208 ? 9.673 14.892 2.070 1.00 98.50 208 SER A C 1
ATOM 1605 O O . SER A 1 208 ? 10.784 14.912 2.591 1.00 98.50 208 SER A O 1
ATOM 1607 N N . THR A 1 209 ? 8.579 15.311 2.717 1.00 98.69 209 THR A N 1
ATOM 1608 C CA . THR A 1 209 ? 8.648 16.026 4.008 1.00 98.69 209 THR A CA 1
ATOM 1609 C C . THR A 1 209 ? 7.962 15.320 5.172 1.00 98.69 209 THR A C 1
ATOM 1611 O O . THR A 1 209 ? 8.207 15.689 6.314 1.00 98.69 209 THR A O 1
ATOM 1614 N N . GLY A 1 210 ? 7.081 14.355 4.905 1.00 98.56 210 GLY A N 1
ATOM 1615 C CA . GLY A 1 210 ? 6.276 13.665 5.915 1.00 98.56 210 GLY A CA 1
ATOM 1616 C C . GLY A 1 210 ? 5.082 14.475 6.435 1.00 98.56 210 GLY A C 1
ATOM 1617 O O . GLY A 1 210 ? 4.276 13.967 7.211 1.00 98.56 210 GLY A O 1
ATOM 1618 N N . LYS A 1 211 ? 4.917 15.729 5.999 1.00 98.75 211 LYS A N 1
ATOM 1619 C CA . LYS A 1 211 ? 3.779 16.564 6.403 1.00 98.75 211 LYS A CA 1
ATOM 1620 C C . LYS A 1 211 ? 2.482 16.054 5.785 1.00 98.75 211 LYS A C 1
ATOM 1622 O O . LYS A 1 211 ? 2.453 15.722 4.598 1.00 98.75 211 LYS A O 1
ATOM 1627 N N . THR A 1 212 ? 1.408 16.079 6.567 1.00 98.75 212 THR A N 1
ATOM 1628 C CA . THR A 1 212 ? 0.052 15.786 6.092 1.00 98.75 212 THR A CA 1
ATOM 1629 C C . THR A 1 212 ? -0.332 16.685 4.926 1.00 98.75 212 THR A C 1
ATOM 1631 O O . THR A 1 212 ? -0.124 17.901 4.953 1.00 98.75 212 THR A O 1
ATOM 1634 N N . ARG A 1 213 ? -0.917 16.075 3.898 1.00 98.31 213 ARG A N 1
ATOM 1635 C CA . ARG A 1 213 ? -1.596 16.762 2.804 1.00 98.31 213 ARG A CA 1
ATOM 1636 C C . ARG A 1 213 ? -3.093 16.531 3.004 1.00 98.31 213 ARG A C 1
ATOM 1638 O O . ARG A 1 213 ? -3.517 15.392 2.861 1.00 98.31 213 ARG A O 1
ATOM 1645 N N . PRO A 1 214 ? -3.886 17.561 3.336 1.00 97.12 214 PRO A N 1
ATOM 1646 C CA . PRO A 1 214 ? -5.304 17.361 3.601 1.00 97.12 214 PRO A CA 1
ATOM 1647 C C . PRO A 1 214 ? -6.018 16.720 2.408 1.00 97.12 214 PRO A C 1
ATOM 1649 O O . PRO A 1 214 ? -5.863 17.188 1.276 1.00 97.12 214 PRO A O 1
ATOM 1652 N N . PHE A 1 215 ? -6.792 15.665 2.658 1.00 92.50 215 PHE A N 1
ATOM 1653 C CA . PHE A 1 215 ? -7.628 15.035 1.632 1.00 92.50 215 PHE A CA 1
ATOM 1654 C C . PHE A 1 215 ? -8.849 15.909 1.319 1.00 92.50 215 PHE A C 1
ATOM 1656 O O . PHE A 1 215 ? -9.277 16.046 0.173 1.00 92.50 215 PHE A O 1
ATOM 1663 N N . SER A 1 216 ? -9.383 16.562 2.354 1.00 95.25 216 SER A N 1
ATOM 1664 C CA . SER A 1 216 ? -10.489 17.512 2.272 1.00 95.25 216 SER A CA 1
ATOM 1665 C C . SER A 1 216 ? -10.292 18.667 3.262 1.00 95.25 216 SER A C 1
ATOM 1667 O O . SER A 1 216 ? -9.279 18.753 3.951 1.00 95.25 216 SER A O 1
ATOM 1669 N N . ARG A 1 217 ? -11.271 19.577 3.361 1.00 95.69 217 ARG A N 1
ATOM 1670 C CA . ARG A 1 217 ? -11.210 20.727 4.281 1.00 95.69 217 ARG A CA 1
ATOM 1671 C C . ARG A 1 217 ? -11.043 20.329 5.754 1.00 95.69 217 ARG A C 1
ATOM 1673 O O . ARG A 1 217 ? -10.427 21.089 6.495 1.00 95.69 217 ARG A O 1
ATOM 1680 N N . TYR A 1 218 ? -11.651 19.221 6.179 1.00 97.44 218 TYR A N 1
ATOM 1681 C CA . TYR A 1 218 ? -11.686 18.793 7.586 1.00 97.44 218 TYR A CA 1
ATOM 1682 C C . TYR A 1 218 ? -10.886 17.516 7.854 1.00 97.44 218 TYR A C 1
ATOM 1684 O O . TYR A 1 218 ? -10.820 17.077 8.998 1.00 97.44 218 TYR A O 1
ATOM 1692 N N . ASP A 1 219 ? -10.294 16.943 6.809 1.00 96.94 219 ASP A N 1
ATOM 1693 C CA . ASP A 1 219 ? -9.439 15.768 6.890 1.00 96.94 219 ASP A CA 1
ATOM 1694 C C . ASP A 1 219 ? -7.976 16.188 6.693 1.00 96.94 219 ASP A C 1
ATOM 1696 O O . ASP A 1 219 ? -7.421 16.121 5.593 1.00 96.94 219 ASP A O 1
ATOM 1700 N N . ASP A 1 220 ? -7.406 16.750 7.761 1.00 98.00 220 ASP A N 1
ATOM 1701 C CA . ASP A 1 220 ? -6.037 17.276 7.868 1.00 98.00 220 ASP A CA 1
ATOM 1702 C C . ASP A 1 220 ? -5.276 16.693 9.076 1.00 98.00 220 ASP A C 1
ATOM 1704 O O . ASP A 1 220 ? -4.299 17.278 9.559 1.00 98.00 220 ASP A O 1
ATOM 1708 N N . GLY A 1 221 ? -5.739 15.545 9.573 1.00 98.56 221 GLY A N 1
ATOM 1709 C CA . GLY A 1 221 ? -5.228 14.885 10.767 1.00 98.56 221 GLY A CA 1
ATOM 1710 C C . GLY A 1 221 ? -5.090 13.379 10.589 1.00 98.56 221 GLY A C 1
ATOM 1711 O O . GLY A 1 221 ? -4.760 12.920 9.501 1.00 98.56 221 GLY A O 1
ATOM 1712 N N . GLY A 1 222 ? -5.288 12.618 11.661 1.00 98.75 222 GLY A N 1
ATOM 1713 C CA . GLY A 1 222 ? -5.173 11.166 11.622 1.00 98.75 222 GLY A CA 1
ATOM 1714 C C . GLY A 1 222 ? -6.366 10.524 10.926 1.00 98.75 222 GLY A C 1
ATOM 1715 O O . GLY A 1 222 ? -7.509 10.869 11.227 1.00 98.75 222 GLY A O 1
ATOM 1716 N N . ASP A 1 223 ? -6.072 9.581 10.036 1.00 98.88 223 ASP A N 1
ATOM 1717 C CA . ASP A 1 223 ? -7.019 8.658 9.418 1.00 98.88 223 ASP A CA 1
ATOM 1718 C C . ASP A 1 223 ? -6.749 7.264 10.000 1.00 98.88 223 ASP A C 1
ATOM 1720 O O . ASP A 1 223 ? -5.695 6.657 9.774 1.00 98.88 223 ASP A O 1
ATOM 1724 N N . LEU A 1 224 ? -7.683 6.771 10.811 1.00 98.94 224 LEU A N 1
ATOM 1725 C CA . LEU A 1 224 ? -7.524 5.512 11.529 1.00 98.94 224 LEU A CA 1
ATOM 1726 C C . LEU A 1 224 ? -7.673 4.289 10.617 1.00 98.94 224 LEU A C 1
ATOM 1728 O O . LEU A 1 224 ? -7.073 3.252 10.895 1.00 98.94 224 LEU A O 1
ATOM 1732 N N . VAL A 1 225 ? -8.444 4.399 9.534 1.00 98.94 225 VAL A N 1
ATOM 1733 C CA . VAL A 1 225 ? -8.639 3.302 8.579 1.00 98.94 225 VAL A CA 1
ATOM 1734 C C . VAL A 1 225 ? -7.361 3.090 7.776 1.00 98.94 225 VAL A C 1
ATOM 1736 O O . VAL A 1 225 ? -6.828 1.983 7.735 1.00 98.94 225 VAL A O 1
ATOM 1739 N N . GLU A 1 226 ? -6.799 4.169 7.238 1.00 98.94 226 GLU A N 1
ATOM 1740 C CA . GLU A 1 226 ? -5.529 4.127 6.513 1.00 98.94 226 GLU A CA 1
ATOM 1741 C C . GLU A 1 226 ? -4.361 3.735 7.436 1.00 98.94 226 GLU A C 1
ATOM 1743 O O . GLU A 1 226 ? -3.478 2.963 7.050 1.00 98.94 226 GLU A O 1
ATOM 1748 N N . THR A 1 227 ? -4.392 4.186 8.696 1.00 98.94 227 THR A N 1
ATOM 1749 C CA . THR A 1 227 ? -3.454 3.732 9.734 1.00 98.94 227 THR A CA 1
ATOM 1750 C C . THR A 1 227 ? -3.562 2.227 9.974 1.00 98.94 227 THR A C 1
ATOM 1752 O O . THR A 1 227 ? -2.534 1.562 10.087 1.00 98.94 227 THR A O 1
ATOM 1755 N N . ALA A 1 228 ? -4.769 1.661 10.025 1.00 98.94 228 ALA A N 1
ATOM 1756 C CA . ALA A 1 228 ? -4.954 0.225 10.213 1.00 98.94 228 ALA A CA 1
ATOM 1757 C C . ALA A 1 228 ? -4.391 -0.591 9.044 1.00 98.94 228 ALA A C 1
ATOM 1759 O O . ALA A 1 228 ? -3.685 -1.566 9.285 1.00 98.94 228 ALA A O 1
ATOM 1760 N N . TYR A 1 229 ? -4.603 -0.164 7.797 1.00 98.94 229 TYR A N 1
ATOM 1761 C CA . TYR A 1 229 ? -3.995 -0.814 6.627 1.00 98.94 229 TYR A CA 1
ATOM 1762 C C . TYR A 1 229 ? -2.466 -0.735 6.643 1.00 98.94 229 TYR A C 1
ATOM 1764 O O . TYR A 1 229 ? -1.778 -1.712 6.334 1.00 98.94 229 TYR A O 1
ATOM 1772 N N . LEU A 1 230 ? -1.916 0.416 7.042 1.00 98.94 230 LEU A N 1
ATOM 1773 C CA . LEU A 1 230 ? -0.476 0.585 7.207 1.00 98.94 230 LEU A CA 1
ATOM 1774 C C . LEU A 1 230 ? 0.081 -0.372 8.265 1.00 98.94 230 LEU A C 1
ATOM 1776 O O . LEU A 1 230 ? 1.074 -1.058 8.021 1.00 98.94 230 LEU A O 1
ATOM 1780 N N . VAL A 1 231 ? -0.575 -0.447 9.420 1.00 98.94 231 VAL A N 1
ATOM 1781 C CA . VAL A 1 231 ? -0.173 -1.309 10.533 1.00 98.94 231 VAL A CA 1
ATOM 1782 C C . VAL A 1 231 ? -0.334 -2.792 10.191 1.00 98.94 231 VAL A C 1
ATOM 1784 O O . VAL A 1 231 ? 0.555 -3.575 10.517 1.00 98.94 231 VAL A O 1
ATOM 1787 N N . GLU A 1 232 ? -1.401 -3.193 9.496 1.00 98.94 232 GLU A N 1
ATOM 1788 C CA . GLU A 1 232 ? -1.570 -4.561 8.985 1.00 98.94 232 GLU A CA 1
ATOM 1789 C C . GLU A 1 232 ? -0.377 -4.961 8.106 1.00 98.94 232 GLU A C 1
ATOM 1791 O O . GLU A 1 232 ? 0.234 -6.018 8.309 1.00 98.94 232 GLU A O 1
ATOM 1796 N N . GLY A 1 233 ? 0.021 -4.077 7.185 1.00 98.94 233 GLY A N 1
ATOM 1797 C CA . GLY A 1 233 ? 1.202 -4.280 6.352 1.00 98.94 233 GLY A CA 1
ATOM 1798 C C . GLY A 1 233 ? 2.494 -4.358 7.164 1.00 98.94 233 GLY A C 1
ATOM 1799 O O . GLY A 1 233 ? 3.283 -5.288 6.988 1.00 98.94 233 GLY A O 1
ATOM 1800 N N . MET A 1 234 ? 2.697 -3.428 8.100 1.00 98.94 234 MET A N 1
ATOM 1801 C CA . MET A 1 234 ? 3.863 -3.406 8.983 1.00 98.94 234 MET A CA 1
ATOM 1802 C C . MET A 1 234 ? 3.993 -4.692 9.811 1.00 98.94 234 MET A C 1
ATOM 1804 O O . MET A 1 234 ? 5.060 -5.306 9.836 1.00 98.94 234 MET A O 1
ATOM 1808 N N . LEU A 1 235 ? 2.925 -5.133 10.475 1.00 98.94 235 LEU A N 1
ATOM 1809 C CA . LEU A 1 235 ? 2.957 -6.343 11.296 1.00 98.94 235 LEU A CA 1
ATOM 1810 C C . LEU A 1 235 ? 3.209 -7.590 10.444 1.00 98.94 235 LEU A C 1
ATOM 1812 O O . LEU A 1 235 ? 3.983 -8.454 10.854 1.00 98.94 235 LEU A O 1
ATOM 1816 N N . THR A 1 236 ? 2.652 -7.650 9.234 1.00 98.88 236 THR A N 1
ATOM 1817 C CA . THR A 1 236 ? 2.914 -8.745 8.290 1.00 98.88 236 THR A CA 1
ATOM 1818 C C . THR A 1 236 ? 4.398 -8.807 7.911 1.00 98.88 236 THR A C 1
ATOM 1820 O O . THR A 1 236 ? 5.035 -9.854 8.066 1.00 98.88 236 THR A O 1
ATOM 1823 N N . VAL A 1 237 ? 5.002 -7.683 7.502 1.00 98.75 237 VAL A N 1
ATOM 1824 C CA . VAL A 1 237 ? 6.430 -7.676 7.134 1.00 98.75 237 VAL A CA 1
ATOM 1825 C C . VAL A 1 237 ? 7.343 -7.911 8.337 1.00 98.75 237 VAL A C 1
ATOM 1827 O O . VAL A 1 237 ? 8.357 -8.592 8.204 1.00 98.75 237 VAL A O 1
ATOM 1830 N N . ARG A 1 238 ? 6.976 -7.423 9.529 1.00 98.81 238 ARG A N 1
ATOM 1831 C CA . ARG A 1 238 ? 7.714 -7.678 10.775 1.00 98.81 238 ARG A CA 1
ATOM 1832 C C . ARG A 1 238 ? 7.850 -9.175 11.050 1.00 98.81 238 ARG A C 1
ATOM 1834 O O . ARG A 1 238 ? 8.906 -9.606 11.505 1.00 98.81 238 ARG A O 1
ATOM 1841 N N . GLN A 1 239 ? 6.801 -9.956 10.788 1.00 98.81 239 GLN A N 1
ATOM 1842 C CA . GLN A 1 239 ? 6.836 -11.409 10.972 1.00 98.81 239 GLN A CA 1
ATOM 1843 C C . GLN A 1 239 ? 7.699 -12.109 9.915 1.00 98.81 239 GLN A C 1
ATOM 1845 O O . GLN A 1 239 ? 8.389 -13.075 10.236 1.00 98.81 239 GLN A O 1
ATOM 1850 N N . TYR A 1 240 ? 7.685 -11.624 8.672 1.00 98.81 240 TYR A N 1
ATOM 1851 C CA . TYR A 1 240 ? 8.454 -12.211 7.573 1.00 98.81 240 TYR A CA 1
ATOM 1852 C C . TYR A 1 240 ? 9.960 -11.920 7.659 1.00 98.81 240 TYR A C 1
ATOM 1854 O O . TYR A 1 240 ? 10.789 -12.806 7.427 1.00 98.81 240 TYR A O 1
ATOM 1862 N N . PHE A 1 241 ? 10.336 -10.683 7.999 1.00 98.81 241 PHE A N 1
ATOM 1863 C CA . PHE A 1 241 ? 11.726 -10.245 8.145 1.00 98.81 241 PHE A CA 1
ATOM 1864 C C . PHE A 1 241 ? 12.277 -10.579 9.538 1.00 98.81 241 PHE A C 1
ATOM 1866 O O . PHE A 1 241 ? 12.489 -9.710 10.384 1.00 98.81 241 PHE A O 1
ATOM 1873 N N . ASN A 1 242 ? 12.482 -11.875 9.782 1.00 98.38 242 ASN A N 1
ATOM 1874 C CA . ASN A 1 242 ? 12.831 -12.470 11.071 1.00 98.38 242 ASN A CA 1
ATOM 1875 C C . ASN A 1 242 ? 14.297 -12.927 11.220 1.00 98.38 242 ASN A C 1
ATOM 1877 O O . ASN A 1 242 ? 14.625 -13.560 12.224 1.00 98.38 242 ASN A O 1
ATOM 1881 N N . LYS A 1 243 ? 15.188 -12.632 10.267 1.00 98.44 243 LYS A N 1
ATOM 1882 C CA . LYS A 1 243 ? 16.594 -13.048 10.364 1.00 98.44 243 LYS A CA 1
ATOM 1883 C C . LYS A 1 243 ? 17.336 -12.252 11.439 1.00 98.44 243 LYS A C 1
ATOM 1885 O O . LYS A 1 243 ? 16.987 -11.107 11.755 1.00 98.44 243 LYS A O 1
ATOM 1890 N N . ASP A 1 244 ? 18.381 -12.873 11.977 1.00 98.06 244 ASP A N 1
ATOM 1891 C CA . ASP A 1 244 ? 19.295 -12.256 12.935 1.00 98.06 244 ASP A CA 1
ATOM 1892 C C . ASP A 1 244 ? 20.374 -11.448 12.202 1.00 98.06 244 ASP A C 1
ATOM 1894 O O . ASP A 1 244 ? 21.484 -11.907 11.941 1.00 98.06 244 ASP A O 1
ATOM 1898 N N . ASN A 1 245 ? 19.993 -10.253 11.759 1.00 98.44 245 ASN A N 1
ATOM 1899 C CA . ASN A 1 245 ? 20.899 -9.246 11.222 1.00 98.44 245 ASN A CA 1
ATOM 1900 C C . ASN A 1 245 ? 20.417 -7.850 11.634 1.00 98.44 245 ASN A C 1
ATOM 1902 O O . ASN A 1 245 ? 19.256 -7.674 12.009 1.00 98.44 245 ASN A O 1
ATOM 1906 N N . SER A 1 246 ? 21.305 -6.858 11.567 1.00 98.56 246 SER A N 1
ATOM 1907 C CA . SER A 1 246 ? 21.026 -5.499 12.045 1.00 98.56 246 SER A CA 1
ATOM 1908 C C . SER A 1 246 ? 19.847 -4.832 11.330 1.00 98.56 246 SER A C 1
ATOM 1910 O O . SER A 1 246 ? 19.037 -4.192 11.993 1.00 98.56 246 SER A O 1
ATOM 1912 N N . ILE A 1 247 ? 19.711 -5.022 10.014 1.00 98.69 247 ILE A N 1
ATOM 1913 C CA . ILE A 1 247 ? 18.653 -4.402 9.200 1.00 98.69 247 ILE A CA 1
ATOM 1914 C C . ILE A 1 247 ? 17.281 -4.958 9.590 1.00 98.69 247 ILE A C 1
ATOM 1916 O O . ILE A 1 247 ? 16.373 -4.198 9.922 1.00 98.69 247 ILE A O 1
ATOM 1920 N N . GLU A 1 248 ? 17.122 -6.285 9.583 1.00 98.81 248 GLU A N 1
ATOM 1921 C CA . GLU A 1 248 ? 15.850 -6.926 9.927 1.00 98.81 248 GLU A CA 1
ATOM 1922 C C . GLU A 1 248 ? 15.519 -6.742 11.417 1.00 98.81 248 GLU A C 1
ATOM 1924 O O . GLU A 1 248 ? 14.353 -6.557 11.764 1.00 98.81 248 GLU A O 1
ATOM 1929 N N . LYS A 1 249 ? 16.521 -6.724 12.308 1.00 98.88 249 LYS A N 1
ATOM 1930 C CA . LYS A 1 249 ? 16.318 -6.424 13.732 1.00 98.88 249 LYS A CA 1
ATOM 1931 C C . LYS A 1 249 ? 15.776 -5.010 13.939 1.00 98.88 249 LYS A C 1
ATOM 1933 O O . LYS A 1 249 ? 14.731 -4.865 14.571 1.00 98.88 249 LYS A O 1
ATOM 1938 N N . GLU A 1 250 ? 16.424 -3.997 13.363 1.00 98.81 250 GLU A N 1
ATOM 1939 C CA . GLU A 1 250 ? 15.969 -2.608 13.479 1.00 98.81 250 GLU A CA 1
ATOM 1940 C C . GLU A 1 250 ? 14.578 -2.423 12.855 1.00 98.81 250 GLU A C 1
ATOM 1942 O O . GLU A 1 250 ? 13.719 -1.761 13.438 1.00 98.81 250 GLU A O 1
ATOM 1947 N N . LEU A 1 251 ? 14.320 -3.054 11.703 1.00 98.94 251 LEU A N 1
ATOM 1948 C CA . LEU A 1 251 ? 13.004 -3.038 11.064 1.00 98.94 251 LEU A CA 1
ATOM 1949 C C . LEU A 1 251 ? 11.917 -3.559 12.017 1.00 98.94 251 LEU A C 1
ATOM 1951 O O . LEU A 1 251 ? 10.890 -2.902 12.200 1.00 98.94 251 LEU A O 1
ATOM 1955 N N . ARG A 1 252 ? 12.145 -4.712 12.662 1.00 98.88 252 ARG A N 1
ATOM 1956 C CA . ARG A 1 252 ? 11.192 -5.289 13.622 1.00 98.88 252 ARG A CA 1
ATOM 1957 C C . ARG A 1 252 ? 11.002 -4.411 14.854 1.00 98.88 252 ARG A C 1
ATOM 1959 O O . ARG A 1 252 ? 9.867 -4.259 15.309 1.00 98.88 252 ARG A O 1
ATOM 1966 N N . GLU A 1 253 ? 12.077 -3.855 15.404 1.00 98.88 253 GLU A N 1
ATOM 1967 C CA . GLU A 1 253 ? 12.034 -2.995 16.593 1.00 98.88 253 GLU A CA 1
ATOM 1968 C C . GLU A 1 253 ? 11.222 -1.726 16.324 1.00 98.88 253 GLU A C 1
ATOM 1970 O O . GLU A 1 253 ? 10.275 -1.436 17.057 1.00 98.88 253 GLU A O 1
ATOM 1975 N N . ARG A 1 254 ? 11.501 -1.034 15.216 1.00 98.88 254 ARG A N 1
ATOM 1976 C CA . ARG A 1 254 ? 10.780 0.188 14.840 1.00 98.88 254 ARG A CA 1
ATOM 1977 C C . ARG A 1 254 ? 9.317 -0.067 14.522 1.00 98.88 254 ARG A C 1
ATOM 1979 O O . ARG A 1 254 ? 8.467 0.688 14.977 1.00 98.88 254 ARG A O 1
ATOM 1986 N N . ILE A 1 255 ? 8.998 -1.145 13.800 1.00 98.94 255 ILE A N 1
ATOM 1987 C CA . ILE A 1 255 ? 7.596 -1.517 13.568 1.00 98.94 255 ILE A CA 1
ATOM 1988 C C . ILE A 1 255 ? 6.884 -1.794 14.895 1.00 98.94 255 ILE A C 1
ATOM 1990 O O . ILE A 1 255 ? 5.763 -1.333 15.088 1.00 98.94 255 ILE A O 1
ATOM 1994 N N . THR A 1 256 ? 7.525 -2.528 15.811 1.00 98.88 256 THR A N 1
ATOM 1995 C CA . THR A 1 256 ? 6.944 -2.826 17.131 1.00 98.88 256 THR A CA 1
ATOM 1996 C C . THR A 1 256 ? 6.636 -1.537 17.887 1.00 98.88 256 THR A C 1
ATOM 1998 O O . THR A 1 256 ? 5.530 -1.372 18.393 1.00 98.88 256 THR A O 1
ATOM 2001 N N . GLN A 1 257 ? 7.589 -0.605 17.917 1.00 98.88 257 GLN A N 1
ATOM 2002 C CA . GLN A 1 257 ? 7.412 0.688 18.563 1.00 98.88 257 GLN A CA 1
ATOM 2003 C C . GLN A 1 257 ? 6.278 1.495 17.917 1.00 98.88 257 GLN A C 1
ATOM 2005 O O . GLN A 1 257 ? 5.366 1.933 18.611 1.00 98.88 257 GLN A O 1
ATOM 2010 N N . LEU A 1 258 ? 6.293 1.639 16.590 1.00 98.88 258 LEU A N 1
ATOM 2011 C CA . LEU A 1 258 ? 5.270 2.375 15.849 1.00 98.88 258 LEU A CA 1
ATOM 2012 C C . LEU A 1 258 ? 3.861 1.836 16.112 1.00 98.88 258 LEU A C 1
ATOM 2014 O O . LEU A 1 258 ? 2.948 2.625 16.347 1.00 98.88 258 LEU A O 1
ATOM 2018 N N . TRP A 1 259 ? 3.710 0.510 16.107 1.00 98.88 259 TRP A N 1
ATOM 2019 C CA . TRP A 1 259 ? 2.471 -0.186 16.447 1.00 98.88 259 TRP A CA 1
ATOM 2020 C C . TRP A 1 259 ? 2.002 0.129 17.873 1.00 98.88 259 TRP A C 1
ATOM 2022 O O . TRP A 1 259 ? 0.837 0.472 18.070 1.00 98.88 259 TRP A O 1
ATOM 2032 N N . HIS A 1 260 ? 2.905 0.056 18.856 1.00 98.81 260 HIS A N 1
ATOM 2033 C CA . HIS A 1 260 ? 2.585 0.353 20.255 1.00 98.81 260 HIS A CA 1
ATOM 2034 C C . HIS A 1 260 ? 2.228 1.826 20.478 1.00 98.81 260 HIS A C 1
ATOM 2036 O O . HIS A 1 260 ? 1.521 2.147 21.423 1.00 98.81 260 HIS A O 1
ATOM 2042 N N . GLU A 1 261 ? 2.709 2.734 19.640 1.00 98.81 261 GLU A N 1
ATOM 2043 C CA . GLU A 1 261 ? 2.443 4.164 19.792 1.00 98.81 261 GLU A CA 1
ATOM 2044 C C . GLU A 1 261 ? 1.098 4.597 19.193 1.00 98.81 261 GLU A C 1
ATOM 2046 O O . GLU A 1 261 ? 0.704 5.738 19.401 1.00 98.81 261 GLU A O 1
ATOM 2051 N N . VAL A 1 262 ? 0.387 3.744 18.439 1.00 98.94 262 VAL A N 1
ATOM 2052 C CA . VAL A 1 262 ? -0.954 4.093 17.936 1.00 98.94 262 VAL A CA 1
ATOM 2053 C C . VAL A 1 262 ? -1.964 4.053 19.082 1.00 98.94 262 VAL A C 1
ATOM 2055 O O . VAL A 1 262 ? -2.268 2.988 19.620 1.00 98.94 262 VAL A O 1
ATOM 2058 N N . GLU A 1 263 ? -2.525 5.209 19.433 1.00 98.81 263 GLU A N 1
ATOM 2059 C CA . GLU A 1 263 ? -3.500 5.349 20.515 1.00 98.81 263 GLU A CA 1
ATOM 2060 C C . GLU A 1 263 ? -4.918 5.017 20.023 1.00 98.81 263 GLU A C 1
ATOM 2062 O O . GLU A 1 263 ? -5.771 5.893 19.894 1.00 98.81 263 GLU A O 1
ATOM 2067 N N . TRP A 1 264 ? -5.211 3.746 19.741 1.00 98.75 264 TRP A N 1
ATOM 2068 C CA . TRP A 1 264 ? -6.527 3.333 19.219 1.00 98.75 264 TRP A CA 1
ATOM 2069 C C . TRP A 1 264 ? -7.697 3.791 20.099 1.00 98.75 264 TRP A C 1
ATOM 2071 O O . TRP A 1 264 ? -8.718 4.251 19.587 1.00 98.75 264 TRP A O 1
ATOM 2081 N N . GLY A 1 265 ? -7.523 3.739 21.424 1.00 98.12 265 GLY A N 1
ATOM 2082 C CA . GLY A 1 265 ? -8.505 4.230 22.393 1.00 98.12 265 GLY A CA 1
ATOM 2083 C C . GLY A 1 265 ? -8.829 5.725 22.275 1.00 98.12 265 GLY A C 1
ATOM 2084 O O . GLY A 1 265 ? -9.957 6.115 22.571 1.00 98.12 265 GLY A O 1
ATOM 2085 N N . TRP A 1 266 ? -7.909 6.563 21.774 1.00 98.62 266 TRP A N 1
ATOM 2086 C CA . TRP A 1 266 ? -8.194 7.979 21.492 1.00 98.62 266 TRP A CA 1
ATOM 2087 C C . TRP A 1 266 ? -9.327 8.129 20.471 1.00 98.62 266 TRP A C 1
ATOM 2089 O O . TRP A 1 266 ? -10.207 8.983 20.605 1.00 98.62 266 TRP A O 1
ATOM 2099 N N . TYR A 1 267 ? -9.351 7.241 19.475 1.00 98.75 267 TYR A N 1
ATOM 2100 C CA . TYR A 1 267 ? -10.319 7.257 18.383 1.00 98.75 267 TYR A CA 1
ATOM 2101 C C . TYR A 1 267 ? -11.695 6.697 18.745 1.00 98.75 267 TYR A C 1
ATOM 2103 O O . TYR A 1 267 ? -12.589 6.686 17.899 1.00 98.75 267 TYR A O 1
ATOM 2111 N N . LEU A 1 268 ? -11.924 6.335 20.010 1.00 98.38 268 LEU A N 1
ATOM 2112 C CA . LEU A 1 268 ? -13.275 6.154 20.545 1.00 98.38 268 LEU A CA 1
ATOM 2113 C C . LEU A 1 268 ? -13.994 7.491 20.785 1.00 98.38 268 LEU A C 1
ATOM 2115 O O . LEU A 1 268 ? -15.192 7.490 21.069 1.00 98.38 268 LEU A O 1
ATOM 2119 N N . GLN A 1 269 ? -13.288 8.629 20.682 1.00 96.56 269 GLN A N 1
ATOM 2120 C CA . GLN A 1 269 ? -13.735 9.989 21.026 1.00 96.56 269 GLN A CA 1
ATOM 2121 C C . GLN A 1 269 ? -14.030 10.195 22.523 1.00 96.56 269 GLN A C 1
ATOM 2123 O O . GLN A 1 269 ? -13.765 11.275 23.052 1.00 96.56 269 GLN A O 1
ATOM 2128 N N . ARG A 1 270 ? -14.577 9.189 23.210 1.00 95.19 270 ARG A N 1
ATOM 2129 C CA . ARG A 1 270 ? -14.805 9.151 24.657 1.00 95.19 270 ARG A CA 1
ATOM 2130 C C . ARG A 1 270 ? -14.479 7.753 25.198 1.00 95.19 270 ARG A C 1
ATOM 2132 O O . ARG A 1 270 ? -14.742 6.784 24.489 1.00 95.19 270 ARG A O 1
ATOM 2139 N N . PRO A 1 271 ? -13.977 7.624 26.440 1.00 89.56 271 PRO A N 1
ATOM 2140 C CA . PRO A 1 271 ? -13.599 6.325 27.010 1.00 89.56 271 PRO A CA 1
ATOM 2141 C C . PRO A 1 271 ? -14.737 5.296 27.118 1.00 89.56 271 PRO A C 1
ATOM 2143 O O . PRO A 1 271 ? -14.474 4.099 27.128 1.00 89.56 271 PRO A O 1
ATOM 2146 N N . ASP A 1 272 ? -15.987 5.750 27.219 1.00 92.19 272 ASP A N 1
ATOM 2147 C CA . ASP A 1 272 ? -17.193 4.919 27.343 1.00 92.19 272 ASP A CA 1
ATOM 2148 C C . ASP A 1 272 ? -17.816 4.533 25.991 1.00 92.19 272 ASP A C 1
ATOM 2150 O O . ASP A 1 272 ? -18.711 3.692 25.929 1.00 92.19 272 ASP A O 1
ATOM 2154 N N . SER A 1 273 ? -17.350 5.138 24.896 1.00 96.19 273 SER A N 1
ATOM 2155 C CA . SER A 1 273 ? -17.817 4.820 23.551 1.00 96.19 273 SER A CA 1
ATOM 2156 C C . SER A 1 273 ? -17.339 3.434 23.124 1.00 96.19 273 SER A C 1
ATOM 2158 O O . SER A 1 273 ? -16.207 3.035 23.387 1.00 96.19 273 SER A O 1
ATOM 2160 N N . LYS A 1 274 ? -18.187 2.725 22.381 1.00 96.94 274 LYS A N 1
ATOM 2161 C CA . LYS A 1 274 ? -17.827 1.482 21.681 1.00 96.94 274 LYS A CA 1
ATOM 2162 C C . LYS A 1 274 ? -17.547 1.689 20.195 1.00 96.94 274 LYS A C 1
ATOM 2164 O O . LYS A 1 274 ? -17.226 0.751 19.473 1.00 96.94 274 LYS A O 1
ATOM 2169 N N . GLN A 1 275 ? -17.683 2.929 19.742 1.00 97.88 275 GLN A N 1
ATOM 2170 C CA . GLN A 1 275 ? -17.635 3.321 18.348 1.00 97.88 275 GLN A CA 1
ATOM 2171 C C . GLN A 1 275 ? -16.297 3.988 18.041 1.00 97.88 275 GLN A C 1
ATOM 2173 O O . GLN A 1 275 ? -16.007 5.058 18.579 1.00 97.88 275 GLN A O 1
ATOM 2178 N N . LEU A 1 276 ? -15.523 3.395 17.130 1.00 98.69 276 LEU A N 1
ATOM 2179 C CA . LEU A 1 276 ? -14.352 4.060 16.564 1.00 98.69 276 LEU A CA 1
ATOM 2180 C C . LEU A 1 276 ? -14.765 5.112 15.535 1.00 98.69 276 LEU A C 1
ATOM 2182 O O . LEU A 1 276 ? -15.746 4.942 14.799 1.00 98.69 276 LEU A O 1
ATOM 2186 N N . TYR A 1 277 ? -13.979 6.178 15.470 1.00 98.81 277 TYR A N 1
ATOM 2187 C CA . TYR A 1 277 ? -14.101 7.253 14.502 1.00 98.81 277 TYR A CA 1
ATOM 2188 C C . TYR A 1 277 ? -12.946 7.217 13.513 1.00 98.81 277 TYR A C 1
ATOM 2190 O O . TYR A 1 277 ? -11.795 7.005 13.877 1.00 98.81 27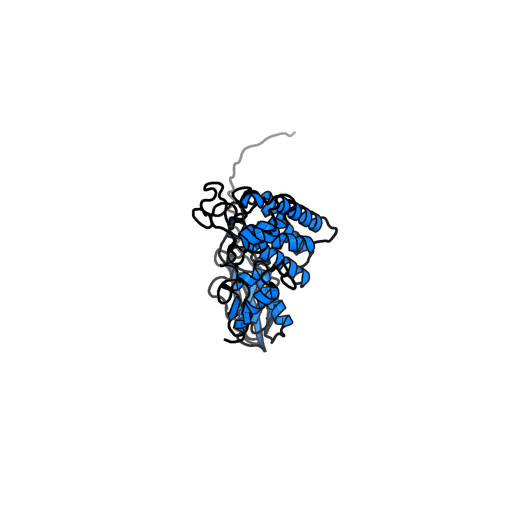7 TYR A O 1
ATOM 2198 N N . TRP A 1 278 ? -13.280 7.457 12.251 1.00 98.81 278 TRP A N 1
ATOM 2199 C CA . TRP A 1 278 ? -12.342 7.388 11.139 1.00 98.81 278 TRP A CA 1
ATOM 2200 C C . TRP A 1 278 ? -11.284 8.485 11.231 1.00 98.81 278 TRP A C 1
ATOM 2202 O O . TRP A 1 278 ? -10.107 8.212 11.034 1.00 98.81 278 TRP A O 1
ATOM 2212 N N . HIS A 1 279 ? -11.677 9.708 11.593 1.00 98.81 279 HIS A N 1
ATOM 2213 C CA . HIS A 1 279 ? -10.781 10.859 11.524 1.00 98.81 279 HIS A CA 1
ATOM 2214 C C . HIS A 1 279 ? -10.715 11.624 12.838 1.00 98.81 279 HIS A C 1
ATOM 2216 O O . HIS A 1 279 ? -11.740 11.847 13.491 1.00 98.81 279 HIS A O 1
ATOM 2222 N N . TRP A 1 280 ? -9.528 12.142 13.137 1.00 98.75 280 TRP A N 1
ATOM 2223 C CA . TRP A 1 280 ? -9.322 13.180 14.138 1.00 98.75 280 TRP A CA 1
ATOM 2224 C C . TRP A 1 280 ? -8.407 14.268 13.588 1.00 98.75 280 TRP A C 1
ATOM 2226 O O . TRP A 1 280 ? -7.324 13.978 13.089 1.00 98.75 280 TRP A O 1
ATOM 2236 N N . SER A 1 281 ? -8.815 15.529 13.715 1.00 98.81 281 SER A N 1
ATOM 2237 C CA . SER A 1 281 ? -8.035 16.682 13.267 1.00 98.81 281 SER A CA 1
ATOM 2238 C C . SER A 1 281 ? -7.431 17.449 14.447 1.00 98.81 281 SER A C 1
ATOM 2240 O O . SER A 1 281 ? -8.161 17.777 15.386 1.00 98.81 281 SER A O 1
ATOM 2242 N N . PRO A 1 282 ? -6.154 17.874 14.376 1.00 98.31 282 PRO A N 1
ATOM 2243 C CA . PRO A 1 282 ? -5.577 18.774 15.379 1.00 98.31 282 PRO A CA 1
ATOM 2244 C C . PRO A 1 282 ? -6.228 20.168 15.373 1.00 98.31 282 PRO A C 1
ATOM 2246 O O . PRO A 1 282 ? -6.148 20.894 16.359 1.00 98.31 282 PRO A O 1
ATOM 2249 N N . LYS A 1 283 ? -6.856 20.569 14.259 1.00 98.31 283 LYS A N 1
ATOM 2250 C CA . LYS A 1 283 ? -7.451 21.898 14.069 1.00 98.31 283 LYS A CA 1
ATOM 2251 C C . LYS A 1 283 ? -8.965 21.894 14.252 1.00 98.31 283 LYS A C 1
ATOM 2253 O O . LYS A 1 283 ? -9.538 22.877 14.717 1.00 98.31 283 LYS A O 1
ATOM 2258 N N . TYR A 1 284 ? -9.612 20.806 13.849 1.00 98.44 284 TYR A N 1
ATOM 2259 C CA . TYR A 1 284 ? -11.066 20.686 13.786 1.00 98.44 284 TYR A CA 1
ATOM 2260 C C . TYR A 1 284 ? -11.624 19.619 14.736 1.00 98.44 284 TYR A C 1
ATOM 2262 O O . TYR A 1 284 ? -12.840 19.428 14.784 1.00 98.44 284 TYR A O 1
ATOM 2270 N N . GLY A 1 285 ? -10.772 18.922 15.492 1.00 98.50 285 GLY A N 1
ATOM 2271 C CA . GLY A 1 285 ? -11.175 17.827 16.368 1.00 98.50 285 GLY A CA 1
ATOM 2272 C C . GLY A 1 285 ? -11.930 16.749 15.593 1.00 98.50 285 GLY A C 1
ATOM 2273 O O . GLY A 1 285 ? -11.514 16.316 14.521 1.00 98.50 285 GLY A O 1
ATOM 2274 N N . TRP A 1 286 ? -13.095 16.360 16.103 1.00 98.38 286 TRP A N 1
ATOM 2275 C CA . TRP A 1 286 ? -13.943 15.313 15.528 1.00 98.38 286 TRP A CA 1
ATOM 2276 C C . TRP A 1 286 ? -14.901 15.816 14.435 1.00 98.38 286 TRP A C 1
ATOM 2278 O O . TRP A 1 286 ? -15.948 15.213 14.227 1.00 98.38 286 TRP A O 1
ATOM 2288 N N . LYS A 1 287 ? -14.608 16.931 13.746 1.00 98.19 287 LYS A N 1
ATOM 2289 C CA . LYS A 1 287 ? -15.564 17.577 12.820 1.00 98.19 287 LYS A CA 1
ATOM 2290 C C . LYS A 1 287 ? -16.039 16.677 11.676 1.00 98.19 287 LYS A C 1
ATOM 2292 O O . LYS A 1 287 ? -17.198 16.794 11.289 1.00 98.19 287 LYS A O 1
ATOM 2297 N N . MET A 1 288 ? -15.175 15.796 11.163 1.00 98.12 288 MET A N 1
ATOM 2298 C CA . MET A 1 288 ? -15.563 14.781 10.173 1.00 98.12 288 MET A CA 1
ATOM 2299 C C . MET A 1 288 ? -16.639 13.835 10.718 1.00 98.12 288 MET A C 1
ATOM 2301 O O . MET A 1 288 ? -17.509 13.411 9.968 1.00 98.12 288 MET A O 1
ATOM 2305 N N . ASN A 1 289 ? -16.586 13.531 12.022 1.00 97.75 289 ASN A N 1
ATOM 2306 C CA . ASN A 1 289 ? -17.587 12.772 12.776 1.00 97.75 289 ASN A CA 1
ATOM 2307 C C . ASN A 1 289 ? -18.039 11.467 12.090 1.00 97.75 289 ASN A C 1
ATOM 2309 O O . ASN A 1 289 ? -19.201 11.073 12.182 1.00 97.75 289 ASN A O 1
ATOM 2313 N N . HIS A 1 290 ? -17.119 10.809 11.380 1.00 98.31 290 HIS A N 1
ATOM 2314 C CA . HIS A 1 290 ? -17.411 9.618 10.595 1.00 98.31 290 HIS A CA 1
ATOM 2315 C C . HIS A 1 290 ? -17.156 8.369 11.440 1.00 98.31 290 HIS A C 1
ATOM 2317 O O . HIS A 1 290 ? -16.013 8.068 11.782 1.00 98.31 290 HIS A O 1
ATOM 2323 N N . LYS A 1 291 ? -18.234 7.677 11.804 1.00 97.81 291 LYS A N 1
ATOM 2324 C CA . LYS A 1 291 ? -18.202 6.421 12.556 1.00 97.81 291 LYS A CA 1
ATOM 2325 C C . LYS A 1 291 ? -17.727 5.273 11.664 1.00 97.81 291 LYS A C 1
ATOM 2327 O O . LYS A 1 291 ? -18.181 5.160 10.531 1.00 97.81 291 LYS A O 1
ATOM 2332 N N . ILE A 1 292 ? -16.854 4.417 12.186 1.00 98.31 292 ILE A N 1
ATOM 2333 C CA . ILE A 1 292 ? -16.382 3.209 11.499 1.00 98.31 292 ILE A CA 1
ATOM 2334 C C . ILE A 1 292 ? -17.273 2.021 11.870 1.00 98.31 292 ILE A C 1
ATOM 2336 O O . ILE A 1 292 ? -17.307 1.622 13.031 1.00 98.31 292 ILE A O 1
ATOM 2340 N N . GLY A 1 293 ? -17.934 1.399 10.901 1.00 95.88 293 GLY A N 1
ATOM 2341 C CA . GLY A 1 293 ? -18.779 0.227 11.141 1.00 95.88 293 GLY A CA 1
ATOM 2342 C C . GLY A 1 293 ? -20.253 0.583 11.320 1.00 95.88 293 GLY A C 1
ATOM 2343 O O . GLY A 1 293 ? -20.766 1.498 10.674 1.00 95.88 293 GLY A O 1
ATOM 2344 N N . GLY A 1 294 ? -20.960 -0.210 12.120 1.00 93.81 294 GLY A N 1
ATOM 2345 C CA . GLY A 1 294 ? -22.421 -0.297 12.111 1.00 93.81 294 GLY A CA 1
ATOM 2346 C C . GLY A 1 294 ? -22.974 -1.021 10.877 1.00 93.81 294 GLY A C 1
ATOM 2347 O O . GLY A 1 294 ? -24.176 -1.208 10.773 1.00 93.81 294 GLY A O 1
ATOM 2348 N N . HIS A 1 295 ? -22.110 -1.413 9.942 1.00 94.06 295 HIS A N 1
ATOM 2349 C CA . HIS A 1 295 ? -22.399 -2.155 8.719 1.00 94.06 295 HIS A CA 1
ATOM 2350 C C . HIS A 1 295 ? -21.095 -2.793 8.218 1.00 94.06 295 HIS A C 1
ATOM 2352 O O . HIS A 1 295 ? -20.001 -2.364 8.588 1.00 94.06 295 HIS A O 1
ATOM 2358 N N . PHE A 1 296 ? -21.192 -3.821 7.372 1.00 97.12 296 PHE A N 1
ATOM 2359 C CA . PHE A 1 296 ? -20.002 -4.448 6.789 1.00 97.12 296 PHE A CA 1
ATOM 2360 C C . PHE A 1 296 ? -19.412 -3.551 5.696 1.00 97.12 296 PHE A C 1
ATOM 2362 O O . PHE A 1 296 ? -20.086 -3.234 4.708 1.00 97.12 296 PHE A O 1
ATOM 2369 N N . ASN A 1 297 ? -18.150 -3.178 5.866 1.00 97.88 297 ASN A N 1
ATOM 2370 C CA . ASN A 1 297 ? -17.378 -2.405 4.902 1.00 97.88 297 ASN A CA 1
ATOM 2371 C C . ASN A 1 297 ? -15.892 -2.829 4.921 1.00 97.88 297 ASN A C 1
ATOM 2373 O O . ASN A 1 297 ? -15.557 -3.922 5.374 1.00 97.88 297 ASN A O 1
ATOM 2377 N N . GLU A 1 298 ? -14.989 -2.001 4.410 1.00 98.44 298 GLU A N 1
ATOM 2378 C CA . GLU A 1 298 ? -13.553 -2.273 4.320 1.00 98.44 298 GLU A CA 1
ATOM 2379 C C . GLU A 1 298 ? -12.786 -2.211 5.653 1.00 98.44 298 GLU A C 1
ATOM 2381 O O . GLU A 1 298 ? -11.622 -2.603 5.685 1.00 98.44 298 GLU A O 1
ATOM 2386 N N . CYS A 1 299 ? -13.406 -1.755 6.747 1.00 98.69 299 CYS A N 1
ATOM 2387 C CA . CYS A 1 299 ? -12.705 -1.296 7.952 1.00 98.69 299 CYS A CA 1
ATOM 2388 C C . CYS A 1 299 ? -12.632 -2.322 9.104 1.00 98.69 299 CYS A C 1
ATOM 2390 O O . CYS A 1 299 ? -12.338 -1.945 10.241 1.00 98.69 299 CYS A O 1
ATOM 2392 N N . MET A 1 300 ? -12.896 -3.610 8.860 1.00 98.69 300 MET A N 1
ATOM 2393 C CA . MET A 1 300 ? -12.891 -4.633 9.920 1.00 98.69 300 MET A CA 1
ATOM 2394 C C . MET A 1 300 ? -11.542 -4.701 10.656 1.00 98.69 300 MET A C 1
ATOM 2396 O O . MET A 1 300 ? -11.500 -4.814 11.884 1.00 98.69 300 MET A O 1
ATOM 2400 N N . ILE A 1 301 ? -10.434 -4.599 9.916 1.00 98.81 301 ILE A N 1
ATOM 2401 C CA . ILE A 1 301 ? -9.077 -4.687 10.462 1.00 98.81 301 ILE A CA 1
ATOM 2402 C C . ILE A 1 301 ? -8.773 -3.574 11.468 1.00 98.81 301 ILE A C 1
ATOM 2404 O O . ILE A 1 301 ? -7.987 -3.790 12.386 1.00 98.81 301 ILE A O 1
ATOM 2408 N N . VAL A 1 302 ? -9.452 -2.425 11.369 1.00 98.88 302 VAL A N 1
ATOM 2409 C CA . VAL A 1 302 ? -9.316 -1.319 12.326 1.00 98.88 302 VAL A CA 1
ATOM 2410 C C . VAL A 1 302 ? -9.690 -1.780 13.729 1.00 98.88 302 VAL A C 1
ATOM 2412 O O . VAL A 1 302 ? -8.932 -1.569 14.671 1.00 98.88 302 VAL A O 1
ATOM 2415 N N . TYR A 1 303 ? -10.832 -2.457 13.868 1.00 98.81 303 TYR A N 1
ATOM 2416 C CA . TYR A 1 303 ? -11.287 -2.969 15.158 1.00 98.81 303 TYR A CA 1
ATOM 2417 C C . TYR A 1 303 ? -10.407 -4.112 15.654 1.00 98.81 303 TYR A C 1
ATOM 2419 O O . TYR A 1 303 ? -10.068 -4.146 16.833 1.00 98.81 303 TYR A O 1
ATOM 2427 N N . LEU A 1 304 ? -10.004 -5.029 14.768 1.00 98.75 304 LEU A N 1
ATOM 2428 C CA . LEU A 1 304 ? -9.145 -6.150 15.156 1.00 98.75 304 LEU A CA 1
ATOM 2429 C C . LEU A 1 304 ? -7.784 -5.675 15.675 1.00 98.75 304 LEU A C 1
ATOM 2431 O O . LEU A 1 304 ? -7.322 -6.164 16.704 1.00 98.75 304 LEU A O 1
ATOM 2435 N N . LEU A 1 305 ? -7.168 -4.700 15.005 1.00 98.88 305 LEU A N 1
ATOM 2436 C CA . LEU A 1 305 ? -5.925 -4.090 15.465 1.00 98.88 305 LEU A CA 1
ATOM 2437 C C . LEU A 1 305 ? -6.154 -3.288 16.751 1.00 98.88 305 LEU A C 1
ATOM 2439 O O . LEU A 1 305 ? -5.453 -3.504 17.735 1.00 98.88 305 LEU A O 1
ATOM 2443 N N . ALA A 1 306 ? -7.179 -2.444 16.817 1.00 98.81 306 ALA A N 1
ATOM 2444 C CA . ALA A 1 306 ? -7.470 -1.698 18.037 1.00 98.81 306 ALA A CA 1
ATOM 2445 C C . ALA A 1 306 ? -7.652 -2.606 19.269 1.00 98.81 306 ALA A C 1
ATOM 2447 O O . ALA A 1 306 ? -7.177 -2.271 20.350 1.00 98.81 306 ALA A O 1
ATOM 2448 N N . ILE A 1 307 ? -8.287 -3.771 19.112 1.00 98.75 307 ILE A N 1
ATOM 2449 C CA . ILE A 1 307 ? -8.436 -4.775 20.178 1.00 98.75 307 ILE A CA 1
ATOM 2450 C C . ILE A 1 307 ? -7.098 -5.462 20.491 1.00 98.75 307 ILE A C 1
ATOM 2452 O O . ILE A 1 307 ? -6.793 -5.724 21.651 1.00 98.75 307 ILE A O 1
ATOM 2456 N N . ALA A 1 308 ? -6.289 -5.755 19.472 1.00 98.62 308 ALA A N 1
ATOM 2457 C CA . ALA A 1 308 ? -5.002 -6.433 19.623 1.00 98.62 308 ALA A CA 1
ATOM 2458 C C . ALA A 1 308 ? -3.868 -5.533 20.152 1.00 98.62 308 ALA A C 1
ATOM 2460 O O . ALA A 1 308 ? -2.780 -6.040 20.434 1.00 98.62 308 ALA A O 1
ATOM 2461 N N . SER A 1 309 ? -4.078 -4.215 20.250 1.00 98.62 309 SER A N 1
ATOM 2462 C CA . SER A 1 309 ? -3.050 -3.274 20.705 1.00 98.62 309 SER A CA 1
ATOM 2463 C C . SER A 1 309 ? -2.575 -3.598 22.127 1.00 98.62 309 SER A C 1
ATOM 2465 O O . SER A 1 309 ? -3.390 -3.674 23.043 1.00 98.62 309 SER A O 1
ATOM 2467 N N . PRO A 1 310 ? -1.261 -3.764 22.359 1.00 98.19 310 PRO A N 1
ATOM 2468 C CA . PRO A 1 310 ? -0.740 -4.120 23.679 1.00 98.19 310 PRO A CA 1
ATOM 2469 C C . PRO A 1 310 ? -0.602 -2.922 24.632 1.00 98.19 310 PRO A C 1
ATOM 2471 O O . PRO A 1 310 ? -0.331 -3.114 25.814 1.00 98.19 310 PRO A O 1
ATOM 2474 N N . SER A 1 311 ? -0.746 -1.695 24.130 1.00 98.25 311 SER A N 1
ATOM 2475 C CA . SER A 1 311 ? -0.495 -0.442 24.860 1.00 98.25 311 SER A CA 1
ATOM 2476 C C . SER A 1 311 ? -1.717 0.474 24.910 1.00 98.25 311 SER A C 1
ATOM 2478 O O . SER A 1 311 ? -1.951 1.121 25.929 1.00 98.25 311 SER A O 1
ATOM 2480 N N . HIS A 1 312 ? -2.519 0.502 23.844 1.00 98.00 312 HIS A N 1
ATOM 2481 C CA . HIS A 1 312 ? -3.737 1.309 23.755 1.00 98.00 312 HIS A CA 1
ATOM 2482 C C . HIS A 1 312 ? -4.943 0.482 23.271 1.00 98.00 312 HIS A C 1
ATOM 2484 O O . HIS A 1 312 ? -5.582 0.878 22.290 1.00 98.00 312 HIS A O 1
ATOM 2490 N N . PRO A 1 313 ? -5.254 -0.668 23.909 1.00 98.19 313 PRO A N 1
ATOM 2491 C CA . PRO A 1 313 ? -6.358 -1.525 23.492 1.00 98.19 313 PRO A CA 1
ATOM 2492 C C . PRO A 1 313 ? -7.718 -0.849 23.660 1.00 98.19 313 PRO A C 1
ATOM 2494 O O . PRO A 1 313 ? -7.932 -0.056 24.580 1.00 98.19 313 PRO A O 1
ATOM 2497 N N . ILE A 1 314 ? -8.672 -1.249 22.822 1.00 98.50 314 ILE A N 1
ATOM 2498 C CA . ILE A 1 314 ? -10.107 -1.045 23.069 1.00 98.50 314 ILE A CA 1
ATOM 2499 C C . ILE A 1 314 ? -10.758 -2.346 23.562 1.00 98.50 314 ILE A C 1
ATOM 2501 O O . ILE A 1 314 ? -10.214 -3.432 23.356 1.00 98.50 314 ILE A O 1
ATOM 2505 N N . SER A 1 315 ? -11.936 -2.257 24.195 1.00 98.00 315 SER A N 1
ATOM 2506 C CA . SER A 1 315 ? -12.685 -3.460 24.602 1.00 98.00 315 SER A CA 1
ATOM 2507 C C . SER A 1 315 ? -13.067 -4.313 23.388 1.00 98.00 315 SER A C 1
ATOM 2509 O O . SER A 1 315 ? -13.445 -3.782 22.343 1.00 98.00 315 SER A O 1
ATOM 2511 N N . ALA A 1 316 ? -13.065 -5.637 23.552 1.00 97.31 316 ALA A N 1
ATOM 2512 C CA . ALA A 1 316 ? -13.579 -6.562 22.544 1.00 97.31 316 ALA A CA 1
ATOM 2513 C C . ALA A 1 316 ? -15.063 -6.310 22.214 1.00 97.31 316 ALA A C 1
ATOM 2515 O O . ALA A 1 316 ? -15.484 -6.568 21.086 1.00 97.31 316 ALA A O 1
ATOM 2516 N N . ASP A 1 317 ? -15.841 -5.742 23.144 1.00 97.44 317 ASP A N 1
ATOM 2517 C CA . ASP A 1 317 ? -17.247 -5.389 22.891 1.00 97.44 317 ASP A CA 1
ATOM 2518 C C . ASP A 1 317 ? -17.389 -4.363 21.763 1.00 97.44 317 ASP A C 1
ATOM 2520 O O . ASP A 1 317 ? -18.385 -4.380 21.045 1.00 97.44 317 ASP A O 1
ATOM 2524 N N . CYS A 1 318 ? -16.375 -3.515 21.539 1.00 98.38 318 CYS A N 1
ATOM 2525 C CA . CYS A 1 318 ? -16.376 -2.550 20.440 1.00 98.38 318 CYS A CA 1
ATOM 2526 C C . CYS A 1 318 ? -16.523 -3.236 19.073 1.00 98.38 318 CYS A C 1
ATOM 2528 O O . CYS A 1 318 ? -17.057 -2.642 18.140 1.00 98.38 318 CYS A O 1
ATOM 2530 N N . TYR A 1 319 ? -16.112 -4.501 18.939 1.00 98.44 319 TYR A N 1
ATOM 2531 C CA . TYR A 1 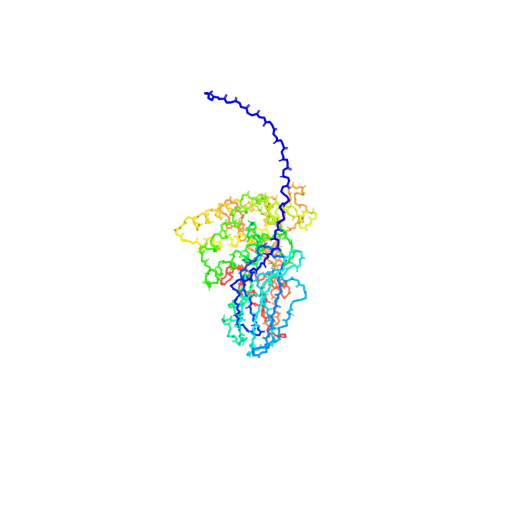319 ? -16.365 -5.272 17.725 1.00 98.44 319 TYR A CA 1
ATOM 2532 C C . TYR A 1 319 ? -17.862 -5.527 17.492 1.00 98.44 319 TYR A C 1
ATOM 2534 O O . TYR A 1 319 ? -18.356 -5.458 16.369 1.00 98.44 319 TYR A O 1
ATOM 2542 N N . TYR A 1 320 ? -18.618 -5.825 18.543 1.00 97.56 320 TYR A N 1
ATOM 2543 C CA . TYR A 1 320 ? -20.041 -6.112 18.400 1.00 97.56 320 TYR A CA 1
ATOM 2544 C C . TYR A 1 320 ? -20.879 -4.835 18.410 1.00 97.56 320 TYR A C 1
ATOM 2546 O O . TYR A 1 320 ? -21.734 -4.679 17.547 1.00 97.56 320 TYR A O 1
ATOM 2554 N N . GLU A 1 321 ? -20.606 -3.911 19.324 1.00 97.44 321 GLU A N 1
ATOM 2555 C CA . GLU A 1 321 ? -21.402 -2.692 19.502 1.00 97.44 321 GLU A CA 1
ATOM 2556 C C . GLU A 1 321 ? -21.010 -1.577 18.518 1.00 97.44 321 GLU A C 1
ATOM 2558 O O . GLU A 1 321 ? -21.853 -0.781 18.109 1.00 97.44 321 GLU A O 1
ATOM 2563 N N . GLY A 1 322 ? -19.737 -1.526 18.108 1.00 97.69 322 GLY A N 1
ATOM 2564 C CA . GLY A 1 322 ? -19.207 -0.550 17.152 1.00 97.69 322 GLY A CA 1
ATOM 2565 C C . GLY A 1 322 ? -19.138 -1.088 15.725 1.00 97.69 322 GLY A C 1
ATOM 2566 O O . GLY A 1 322 ? -19.816 -0.578 14.837 1.00 97.69 322 GLY A O 1
ATOM 2567 N N . TRP A 1 323 ? -18.331 -2.130 15.483 1.00 98.31 323 TRP A N 1
ATOM 2568 C CA . TRP A 1 323 ? -18.140 -2.673 14.128 1.00 98.31 323 TRP A CA 1
ATOM 2569 C C . TRP A 1 323 ? -19.426 -3.275 13.556 1.00 98.31 323 TRP A C 1
ATOM 2571 O O . TRP A 1 323 ? -19.894 -2.829 12.508 1.00 98.31 323 TRP A O 1
ATOM 2581 N N . CYS A 1 324 ? -20.024 -4.241 14.256 1.00 98.06 324 CYS A N 1
ATOM 2582 C CA . CYS A 1 324 ? -21.284 -4.847 13.818 1.00 98.06 324 CYS A CA 1
ATOM 2583 C C . CYS A 1 324 ? -22.491 -3.924 14.058 1.00 98.06 324 CYS A C 1
ATOM 2585 O O . CYS A 1 324 ? -23.519 -4.080 13.406 1.00 98.06 324 CYS A O 1
ATOM 2587 N N . GLY A 1 325 ? -22.372 -2.973 14.987 1.00 95.88 325 GLY A N 1
ATOM 2588 C CA . GLY A 1 325 ? -23.475 -2.140 15.451 1.00 95.88 325 GLY A CA 1
ATOM 2589 C C . GLY A 1 325 ? -24.417 -2.871 16.411 1.00 95.88 325 GLY A C 1
ATOM 2590 O O . GLY A 1 325 ? -24.611 -4.087 16.333 1.00 95.88 325 GLY A O 1
ATOM 2591 N N . GLU A 1 326 ? -25.050 -2.108 17.301 1.00 90.75 326 GLU A N 1
ATOM 2592 C CA . GLU A 1 326 ? -26.105 -2.604 18.184 1.00 90.75 326 GLU A CA 1
ATOM 2593 C C . GLU A 1 326 ? -27.385 -1.746 18.068 1.00 90.75 326 GLU A C 1
ATOM 2595 O O . GLU A 1 326 ? -27.348 -0.552 18.377 1.00 90.75 326 GLU A O 1
ATOM 2600 N N . PRO A 1 327 ? -28.523 -2.325 17.620 1.00 93.06 327 PRO A N 1
ATOM 2601 C CA . PRO A 1 327 ? -28.658 -3.674 17.059 1.00 93.06 327 PRO A CA 1
ATOM 2602 C C . PRO A 1 327 ? -27.943 -3.808 15.700 1.00 93.06 327 PRO A C 1
ATOM 2604 O O . PRO A 1 327 ? -27.866 -2.852 14.932 1.00 93.06 327 PRO A O 1
ATOM 2607 N N . ALA A 1 328 ? -27.472 -5.015 15.367 1.00 95.50 328 ALA A N 1
ATOM 2608 C CA . ALA A 1 328 ? -26.688 -5.305 14.154 1.00 95.50 328 ALA A CA 1
ATOM 2609 C C . ALA A 1 328 ? -27.525 -5.364 12.855 1.00 95.50 328 ALA A C 1
ATOM 2611 O O . ALA A 1 328 ? -27.259 -6.169 11.959 1.00 95.50 328 ALA A O 1
ATOM 2612 N N . THR A 1 329 ? -28.571 -4.543 12.763 1.00 93.75 329 THR A N 1
ATOM 2613 C CA . THR A 1 329 ? -29.585 -4.581 11.699 1.00 93.75 329 THR A CA 1
ATOM 2614 C C . THR A 1 329 ? -29.000 -4.255 10.326 1.00 93.75 329 THR A C 1
ATOM 2616 O O . THR A 1 329 ? -29.340 -4.914 9.353 1.00 93.75 329 THR A O 1
ATOM 2619 N N . GLU A 1 330 ? -28.088 -3.283 10.255 1.00 94.19 330 GLU A N 1
ATOM 2620 C CA . GLU A 1 330 ? -27.416 -2.864 9.011 1.00 94.19 330 GLU A CA 1
ATOM 2621 C C . GLU A 1 330 ? -26.171 -3.721 8.693 1.00 94.19 330 GLU A C 1
ATOM 2623 O O . GLU A 1 330 ? -25.551 -3.604 7.634 1.00 94.19 330 GLU A O 1
ATOM 2628 N N . TYR A 1 331 ? -25.791 -4.608 9.615 1.00 97.25 331 TYR A N 1
ATOM 2629 C CA . TYR A 1 331 ? -24.664 -5.520 9.453 1.00 97.25 331 TYR A CA 1
ATOM 2630 C C . TYR A 1 331 ? -25.100 -6.891 8.946 1.00 97.25 331 TYR A C 1
ATOM 2632 O O . TYR A 1 331 ? -24.473 -7.448 8.045 1.00 97.25 331 TYR A O 1
ATOM 2640 N N . VAL A 1 332 ? -26.174 -7.449 9.504 1.00 97.75 332 VAL A N 1
ATOM 2641 C CA . VAL A 1 332 ? -26.705 -8.753 9.096 1.00 97.75 332 VAL A CA 1
ATOM 2642 C C . VAL A 1 332 ? -27.494 -8.617 7.794 1.00 97.75 332 VAL A C 1
ATOM 2644 O O . VAL A 1 332 ? -28.285 -7.701 7.619 1.00 97.75 332 VAL A O 1
ATOM 2647 N N . ASN A 1 333 ? -27.308 -9.568 6.877 1.00 96.12 333 ASN A N 1
ATOM 2648 C CA . ASN A 1 333 ? -28.042 -9.630 5.613 1.00 96.12 333 ASN A CA 1
ATOM 2649 C C . ASN A 1 333 ? -28.977 -10.842 5.569 1.00 96.12 333 ASN A C 1
ATOM 2651 O O . ASN A 1 333 ? -30.195 -10.708 5.529 1.00 96.12 333 ASN A O 1
ATOM 2655 N N . GLY A 1 334 ? -28.405 -12.048 5.566 1.00 96.56 334 GLY A N 1
ATOM 2656 C CA . GLY A 1 334 ? -29.151 -13.303 5.535 1.00 96.56 334 GLY A CA 1
ATOM 2657 C C . GLY A 1 334 ? -29.820 -13.655 4.198 1.00 96.56 334 GLY A C 1
ATOM 2658 O O . GLY A 1 334 ? -30.434 -14.719 4.116 1.00 96.56 334 GLY A O 1
ATOM 2659 N N . ASN A 1 335 ? -29.711 -12.855 3.138 1.00 97.25 335 ASN A N 1
ATOM 2660 C CA . ASN A 1 335 ? -30.304 -13.188 1.837 1.00 97.25 335 ASN A CA 1
ATOM 2661 C C . ASN A 1 335 ? -29.395 -14.090 0.986 1.00 97.25 335 ASN A C 1
ATOM 2663 O O . ASN A 1 335 ? -28.238 -14.342 1.325 1.00 97.25 335 ASN A O 1
ATOM 2667 N N . SER A 1 336 ? -29.926 -14.595 -0.131 1.00 96.56 336 SER A N 1
ATOM 2668 C CA . SER A 1 336 ? -29.125 -15.270 -1.159 1.00 96.56 336 SER A CA 1
ATOM 2669 C C . SER A 1 336 ? -29.123 -14.454 -2.444 1.00 96.56 336 SER A C 1
ATOM 2671 O O . SER A 1 336 ? -30.177 -14.020 -2.904 1.00 96.56 336 SER A O 1
ATOM 2673 N N . TYR A 1 337 ? -27.949 -14.283 -3.043 1.00 95.25 337 TYR A N 1
ATOM 2674 C CA . TYR A 1 337 ? -27.764 -13.587 -4.313 1.00 95.25 337 TYR A CA 1
ATOM 2675 C C . TYR A 1 337 ? -27.069 -14.538 -5.284 1.00 95.25 337 TYR A C 1
ATOM 2677 O O . TYR A 1 337 ? -26.058 -15.143 -4.939 1.00 95.25 337 TYR A O 1
ATOM 2685 N N . TYR A 1 338 ? -27.626 -14.703 -6.486 1.00 93.81 338 TYR A N 1
ATOM 2686 C CA . TYR A 1 338 ? -27.063 -15.581 -7.525 1.00 93.81 338 TYR A CA 1
ATOM 2687 C C . TYR A 1 338 ? -26.814 -17.030 -7.051 1.00 93.81 338 TYR A C 1
ATOM 2689 O O . TYR A 1 338 ? -25.850 -17.669 -7.454 1.00 93.81 338 TYR A O 1
ATOM 2697 N N . GLY A 1 339 ? -27.668 -17.541 -6.155 1.00 94.31 339 GLY A N 1
ATOM 2698 C CA . GLY A 1 339 ? -27.542 -18.887 -5.580 1.00 94.31 339 GLY A CA 1
ATOM 2699 C C . GLY A 1 339 ? -26.578 -19.008 -4.393 1.00 94.31 339 GLY A C 1
ATOM 2700 O O . GLY A 1 339 ? -26.478 -20.086 -3.814 1.00 94.31 339 GLY A O 1
ATOM 2701 N N . TYR A 1 340 ? -25.913 -17.925 -3.979 1.00 95.56 340 TYR A N 1
ATOM 2702 C CA . TYR A 1 340 ? -24.984 -17.920 -2.847 1.00 95.56 340 TYR A CA 1
ATOM 2703 C C . TYR A 1 340 ? -25.574 -17.187 -1.641 1.00 95.56 340 TYR A C 1
ATOM 2705 O O . TYR A 1 340 ? -26.038 -16.052 -1.755 1.00 95.56 340 TYR A O 1
ATOM 2713 N N . LYS A 1 341 ? -25.527 -17.822 -0.465 1.00 96.88 341 LYS A N 1
ATOM 2714 C CA . LYS A 1 341 ? -25.930 -17.208 0.807 1.00 96.88 341 LYS A CA 1
ATOM 2715 C C . LYS A 1 341 ? -24.949 -16.098 1.191 1.00 96.88 341 LYS A C 1
ATOM 2717 O O . LYS A 1 341 ? -23.745 -16.335 1.225 1.00 96.88 341 LYS A O 1
ATOM 2722 N N . GLN A 1 342 ? -25.459 -14.925 1.542 1.00 97.25 342 GLN A N 1
ATOM 2723 C CA . GLN A 1 342 ? -24.680 -13.843 2.136 1.00 97.25 342 GLN A CA 1
ATOM 2724 C C . GLN A 1 342 ? -25.177 -13.605 3.565 1.00 97.25 342 GLN A C 1
ATOM 2726 O O . GLN A 1 342 ? -26.352 -13.309 3.785 1.00 97.25 342 GLN A O 1
ATOM 2731 N N . TRP A 1 343 ? -24.298 -13.770 4.552 1.00 98.06 343 TRP A N 1
ATOM 2732 C CA . TRP A 1 343 ? -24.666 -13.666 5.967 1.00 98.06 343 TRP A CA 1
ATOM 2733 C C . TRP A 1 343 ? -24.626 -12.226 6.457 1.00 98.06 343 TRP A C 1
ATOM 2735 O O . TRP A 1 343 ? -25.554 -11.805 7.143 1.00 98.06 343 TRP A O 1
ATOM 2745 N N . VAL A 1 344 ? -23.598 -11.471 6.066 1.00 98.12 344 VAL A N 1
ATOM 2746 C CA . VAL A 1 344 ? -23.386 -10.083 6.502 1.00 98.12 344 VAL A CA 1
ATOM 2747 C C . VAL A 1 344 ? -23.083 -9.158 5.323 1.00 98.12 344 VAL A C 1
ATOM 2749 O O . VAL A 1 344 ? -22.610 -9.593 4.267 1.00 98.12 344 VAL A O 1
ATOM 2752 N N . GLY A 1 345 ? -23.361 -7.875 5.522 1.00 96.88 345 GLY A N 1
ATOM 2753 C CA . GLY A 1 345 ? -23.061 -6.761 4.633 1.00 96.88 345 GLY A CA 1
ATOM 2754 C C . GLY A 1 345 ? -24.133 -6.377 3.634 1.00 96.88 345 GLY A C 1
ATOM 2755 O O . GLY A 1 345 ? -25.191 -6.992 3.563 1.00 96.88 345 GLY A O 1
ATOM 2756 N N . TRP A 1 346 ? -23.847 -5.337 2.851 1.00 95.62 346 TRP A N 1
ATOM 2757 C CA . TRP A 1 346 ? -24.783 -4.759 1.884 1.00 95.62 346 TRP A CA 1
ATOM 2758 C C . TRP A 1 346 ? -25.384 -5.806 0.944 1.00 95.62 346 TRP A C 1
ATOM 2760 O O . TRP A 1 346 ? -24.719 -6.799 0.641 1.00 95.62 346 TRP A O 1
ATOM 2770 N N . PRO A 1 347 ? -26.601 -5.604 0.413 1.00 94.81 347 PRO A N 1
ATOM 2771 C CA . PRO A 1 347 ? -27.104 -6.431 -0.676 1.00 94.81 347 PRO A CA 1
ATOM 2772 C C . PRO A 1 347 ? -26.062 -6.570 -1.794 1.00 94.81 347 PRO A C 1
ATOM 2774 O O . PRO A 1 347 ? -25.571 -5.569 -2.314 1.00 94.81 347 PRO A O 1
ATOM 2777 N N . LYS A 1 348 ? -25.707 -7.812 -2.149 1.00 94.44 348 LYS A N 1
ATOM 2778 C CA . LYS A 1 348 ? -24.653 -8.135 -3.134 1.00 94.44 348 LYS A CA 1
ATOM 2779 C C . LYS A 1 348 ? -23.230 -7.685 -2.739 1.00 94.44 348 LYS A C 1
ATOM 2781 O O . LYS A 1 348 ? -22.364 -7.580 -3.599 1.00 94.44 348 LYS A O 1
ATOM 2786 N N . GLY A 1 349 ? -22.984 -7.434 -1.455 1.00 93.00 349 GLY A N 1
ATOM 2787 C CA . GLY A 1 349 ? -21.660 -7.243 -0.851 1.00 93.00 349 GLY A CA 1
ATOM 2788 C C . GLY A 1 349 ? -21.041 -5.845 -0.939 1.00 93.00 349 GLY A C 1
ATOM 2789 O O . GLY A 1 349 ? -20.066 -5.592 -0.237 1.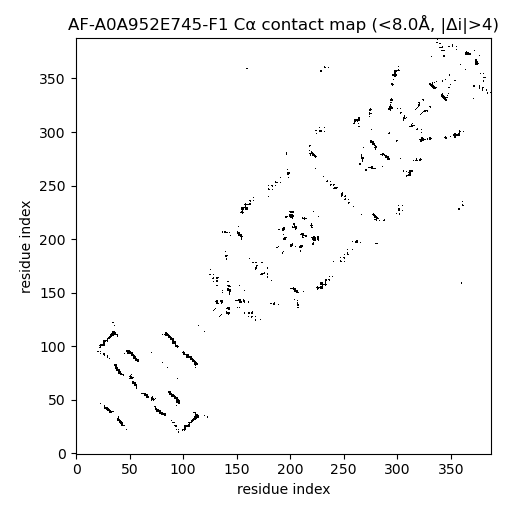00 93.00 349 GLY A O 1
ATOM 2790 N N . GLY A 1 350 ? -21.599 -4.929 -1.736 1.00 94.50 350 GLY A N 1
ATOM 2791 C CA . GLY A 1 350 ? -21.011 -3.603 -1.958 1.00 94.50 350 GLY A CA 1
ATOM 2792 C C . GLY A 1 350 ? -19.770 -3.644 -2.866 1.00 94.50 350 GLY A C 1
ATOM 2793 O O . GLY A 1 350 ? -19.599 -4.588 -3.643 1.00 94.50 350 GLY A O 1
ATOM 2794 N N . PRO A 1 351 ? -18.905 -2.614 -2.826 1.00 96.31 351 PRO A N 1
ATOM 2795 C CA . PRO A 1 351 ? -17.636 -2.632 -3.542 1.00 96.31 351 PRO A CA 1
ATOM 2796 C C . PRO A 1 351 ? -16.770 -3.833 -3.143 1.00 96.31 351 PRO A C 1
ATOM 2798 O O . PRO A 1 351 ? -16.505 -4.061 -1.966 1.00 96.31 351 PRO A O 1
ATOM 2801 N N . LEU A 1 352 ? -16.269 -4.583 -4.130 1.00 97.00 352 LEU A N 1
ATOM 2802 C CA . LEU A 1 352 ? -15.587 -5.859 -3.875 1.00 97.00 352 LEU A CA 1
ATOM 2803 C C . LEU A 1 352 ? -14.327 -5.726 -3.002 1.00 97.00 352 LEU A C 1
ATOM 2805 O O . LEU A 1 352 ? -13.965 -6.667 -2.298 1.00 97.00 352 LEU A O 1
ATOM 2809 N N . PHE A 1 353 ? -13.697 -4.547 -2.981 1.00 97.56 353 PHE A N 1
ATOM 2810 C CA . PHE A 1 353 ? -12.531 -4.284 -2.135 1.00 97.56 353 PHE A CA 1
ATOM 2811 C C . PHE A 1 353 ? -12.827 -4.387 -0.629 1.00 97.56 353 PHE A C 1
ATOM 2813 O O . PHE A 1 353 ? -11.892 -4.583 0.146 1.00 97.56 353 PHE A O 1
ATOM 2820 N N . PHE A 1 354 ? -14.101 -4.367 -0.214 1.00 97.88 354 PHE A N 1
ATOM 2821 C CA . PHE A 1 354 ? -14.513 -4.687 1.159 1.00 97.88 354 PHE A CA 1
ATOM 2822 C C . PHE A 1 354 ? -14.047 -6.084 1.585 1.00 97.88 354 PHE A C 1
ATOM 2824 O O . PHE A 1 354 ? -13.717 -6.311 2.743 1.00 97.88 354 PHE A O 1
ATOM 2831 N N . THR A 1 355 ? -13.945 -7.014 0.633 1.00 97.38 355 THR A N 1
ATOM 2832 C CA . THR A 1 355 ? -13.430 -8.370 0.866 1.00 97.38 355 THR A CA 1
ATOM 2833 C C . THR A 1 355 ? -11.919 -8.503 0.665 1.00 97.38 355 THR A C 1
ATOM 2835 O O . THR A 1 355 ? -11.390 -9.607 0.777 1.00 97.38 355 THR A O 1
ATOM 2838 N N . HIS A 1 356 ? -11.217 -7.400 0.379 1.00 98.50 356 HIS A N 1
ATOM 2839 C CA . HIS A 1 356 ? -9.772 -7.381 0.155 1.00 98.50 356 HIS A CA 1
ATOM 2840 C C . HIS A 1 356 ? -9.025 -6.723 1.315 1.00 98.50 356 HIS A C 1
ATOM 2842 O O . HIS A 1 356 ? -8.224 -7.388 1.956 1.00 98.50 356 HIS A O 1
ATOM 2848 N N . TYR A 1 357 ? -9.265 -5.433 1.579 1.00 98.69 357 TYR A N 1
ATOM 2849 C CA . TYR A 1 357 ? -8.329 -4.596 2.347 1.00 98.69 357 TYR A CA 1
ATOM 2850 C C . TYR A 1 357 ? -8.102 -5.081 3.774 1.00 98.69 357 TYR A C 1
ATOM 2852 O O . TYR A 1 357 ? -6.958 -5.247 4.163 1.00 98.69 357 TYR A O 1
ATOM 2860 N N . SER A 1 358 ? -9.171 -5.421 4.495 1.00 98.62 358 SER A N 1
ATOM 2861 C CA . SER A 1 358 ? -9.086 -5.999 5.845 1.00 98.62 358 SER A CA 1
ATOM 2862 C C . SER A 1 358 ? -8.621 -7.462 5.895 1.00 98.62 358 SER A C 1
ATOM 2864 O O . SER A 1 358 ? -8.651 -8.070 6.963 1.00 98.62 358 SER A O 1
ATOM 2866 N N . PHE A 1 359 ? -8.303 -8.067 4.749 1.00 98.38 359 PHE A N 1
ATOM 2867 C CA . PHE A 1 359 ? -8.074 -9.504 4.601 1.00 98.38 359 PHE A CA 1
ATOM 2868 C C . PHE A 1 359 ? -6.793 -9.828 3.819 1.00 98.38 359 PHE A C 1
ATOM 2870 O O . PHE A 1 359 ? -6.629 -10.956 3.349 1.00 98.38 359 PHE A O 1
ATOM 2877 N N . ILE A 1 360 ? -5.893 -8.852 3.641 1.00 97.19 360 ILE A N 1
ATOM 2878 C CA . ILE A 1 360 ? -4.611 -9.086 2.961 1.00 97.19 360 ILE A CA 1
ATOM 2879 C C . ILE A 1 360 ? -3.639 -9.788 3.914 1.00 97.19 360 ILE A C 1
ATOM 2881 O O . ILE A 1 360 ? -3.019 -10.782 3.537 1.00 97.19 360 ILE A O 1
ATOM 2885 N N . GLY A 1 361 ? -3.522 -9.285 5.144 1.00 96.50 361 GLY A N 1
ATOM 2886 C CA . GLY A 1 361 ? -2.750 -9.895 6.224 1.00 96.50 361 GLY A CA 1
ATOM 2887 C C . GLY A 1 361 ? -3.619 -10.758 7.141 1.00 96.50 361 GLY A C 1
ATOM 2888 O O . GLY A 1 361 ? -3.214 -11.860 7.521 1.00 96.50 361 GLY A O 1
ATOM 2889 N N . PHE A 1 362 ? -4.827 -10.299 7.488 1.00 97.75 362 PHE A N 1
ATOM 2890 C CA . PHE A 1 362 ? -5.742 -11.090 8.316 1.00 97.75 362 PHE A CA 1
ATOM 2891 C C . PHE A 1 362 ? -6.417 -12.205 7.510 1.00 97.75 362 PHE A C 1
ATOM 2893 O O . PHE A 1 362 ? -7.292 -11.962 6.686 1.00 97.75 362 PHE A O 1
ATOM 2900 N N . ASP A 1 363 ? -6.047 -13.453 7.789 1.00 98.06 363 ASP A N 1
ATOM 2901 C CA . ASP A 1 363 ? -6.606 -14.622 7.110 1.00 98.06 363 ASP A CA 1
ATOM 2902 C C . ASP A 1 363 ? -8.055 -14.910 7.555 1.00 98.06 363 ASP A C 1
ATOM 2904 O O . ASP A 1 363 ? -8.259 -15.332 8.699 1.00 98.06 363 ASP A O 1
ATOM 2908 N N . PRO A 1 364 ? -9.070 -14.772 6.675 1.00 97.81 364 PRO A N 1
ATOM 2909 C CA . PRO A 1 364 ? -10.462 -15.026 7.037 1.00 97.81 364 PRO A CA 1
ATOM 2910 C C . PRO A 1 364 ? -10.824 -16.520 7.100 1.00 97.81 364 PRO A C 1
ATOM 2912 O O . PRO A 1 364 ? -11.933 -16.870 7.526 1.00 97.81 364 PRO A O 1
ATOM 2915 N N . ARG A 1 365 ? -9.946 -17.432 6.658 1.00 98.12 365 ARG A N 1
ATOM 2916 C CA . ARG A 1 365 ? -10.245 -18.871 6.592 1.00 98.12 365 ARG A CA 1
ATOM 2917 C C . ARG A 1 365 ? -10.458 -19.432 7.991 1.00 98.12 365 ARG A C 1
ATOM 2919 O O . ARG A 1 365 ? -9.652 -19.253 8.899 1.00 98.12 365 ARG A O 1
ATOM 2926 N N . GLY A 1 366 ? -11.598 -20.096 8.178 1.00 96.44 366 GLY A N 1
ATOM 2927 C CA . GLY A 1 366 ? -11.998 -20.633 9.480 1.00 96.44 366 GLY A CA 1
ATOM 2928 C C . GLY A 1 366 ? -12.300 -19.576 10.554 1.00 96.44 366 GLY A C 1
ATOM 2929 O O . GLY A 1 366 ? -12.707 -19.955 11.648 1.00 96.44 366 GLY A O 1
ATOM 2930 N N . LYS A 1 367 ? -12.166 -18.271 10.270 1.00 97.31 367 LYS A N 1
ATOM 2931 C CA . LYS A 1 367 ? -12.495 -17.199 11.220 1.00 97.31 367 LYS A CA 1
ATOM 2932 C C . LYS A 1 367 ? -13.990 -16.936 11.214 1.00 97.31 367 LYS A C 1
ATOM 2934 O O . LYS A 1 367 ? -14.588 -16.743 10.153 1.00 97.31 367 LYS A O 1
ATOM 2939 N N . LYS A 1 368 ? -14.593 -16.984 12.398 1.00 96.69 368 LYS A N 1
ATOM 2940 C CA . LYS A 1 368 ? -16.033 -16.833 12.594 1.00 96.69 368 LYS A CA 1
ATOM 2941 C C . LYS A 1 368 ? -16.301 -15.891 13.754 1.00 96.69 368 LYS A C 1
ATOM 2943 O O . LYS A 1 368 ? -15.600 -15.959 14.761 1.00 96.69 368 LYS A O 1
ATOM 2948 N N . ASP A 1 369 ? -17.328 -15.073 13.607 1.00 95.69 369 ASP A N 1
ATOM 2949 C CA . ASP A 1 369 ? -18.008 -14.433 14.727 1.00 95.69 369 ASP A CA 1
ATOM 2950 C C . ASP A 1 369 ? -19.384 -15.092 14.933 1.00 95.69 369 ASP A C 1
ATOM 2952 O O . ASP A 1 369 ? -19.660 -16.170 14.396 1.00 95.69 369 ASP A O 1
ATOM 2956 N N . LYS A 1 370 ? -20.263 -14.458 15.716 1.00 96.00 370 LYS A N 1
ATOM 2957 C CA . LYS A 1 370 ? -21.625 -14.964 15.942 1.00 96.00 370 LYS A CA 1
ATOM 2958 C C . LYS A 1 370 ? -22.548 -14.878 14.712 1.00 96.00 370 LYS A C 1
ATOM 2960 O O . LYS A 1 370 ? -23.654 -15.407 14.770 1.00 96.00 370 LYS A O 1
ATOM 2965 N N . TYR A 1 371 ? -22.127 -14.225 13.627 1.00 97.38 371 TYR A N 1
ATOM 2966 C CA . TYR A 1 371 ? -22.941 -13.970 12.438 1.00 97.38 371 TYR A CA 1
ATOM 2967 C C . TYR A 1 371 ? -22.507 -14.793 11.223 1.00 97.38 371 TYR A C 1
ATOM 2969 O O . TYR A 1 371 ? -23.362 -15.291 10.487 1.00 97.38 371 TYR A O 1
ATOM 2977 N N . CYS A 1 372 ? -21.202 -14.933 10.972 1.00 97.69 372 CYS A N 1
ATOM 2978 C CA . CYS A 1 372 ? -20.713 -15.599 9.767 1.00 97.69 372 CYS A CA 1
ATOM 2979 C C . CYS A 1 372 ? -19.303 -16.185 9.899 1.00 97.69 372 CYS A C 1
ATOM 2981 O O . CYS A 1 372 ? -18.534 -15.855 10.800 1.00 97.69 372 CYS A O 1
ATOM 2983 N N . ASN A 1 373 ? -18.946 -17.041 8.938 1.00 98.25 373 ASN A N 1
ATOM 2984 C CA . ASN A 1 373 ? -17.551 -17.266 8.586 1.00 98.25 373 ASN A CA 1
ATOM 2985 C C . ASN A 1 373 ? -17.113 -16.242 7.537 1.00 98.25 373 ASN A C 1
ATOM 2987 O O . ASN A 1 373 ? -17.721 -16.161 6.469 1.00 98.25 373 ASN A O 1
ATOM 2991 N N . TYR A 1 374 ? -16.035 -15.511 7.813 1.00 98.06 374 TYR A N 1
ATOM 2992 C CA . TYR A 1 374 ? -15.594 -14.421 6.943 1.00 98.06 374 TYR A CA 1
ATOM 2993 C C . TYR A 1 374 ? -15.123 -14.905 5.575 1.00 98.06 374 TYR A C 1
ATOM 2995 O O . TYR A 1 374 ? -15.440 -14.276 4.571 1.00 98.06 374 TYR A O 1
ATOM 3003 N N . PHE A 1 375 ? -14.428 -16.043 5.491 1.00 97.94 375 PHE A N 1
ATOM 3004 C CA . PHE A 1 375 ? -13.987 -16.561 4.195 1.00 97.94 375 PHE A CA 1
ATOM 3005 C C . PHE A 1 375 ? -15.168 -17.005 3.334 1.00 97.94 375 PHE A C 1
ATOM 3007 O O . PHE A 1 375 ? -15.226 -16.664 2.156 1.00 97.94 375 PHE A O 1
ATOM 3014 N N . GLU A 1 376 ? -16.131 -17.726 3.908 1.00 97.81 376 GLU A N 1
ATOM 3015 C CA . GLU A 1 376 ? -17.339 -18.139 3.187 1.00 97.81 376 GLU A CA 1
ATOM 3016 C C . GLU A 1 376 ? -18.175 -16.933 2.748 1.00 97.81 376 GLU A C 1
ATOM 3018 O O . GLU A 1 376 ? -18.602 -16.885 1.594 1.00 97.81 376 GLU A O 1
ATOM 3023 N N . ASN A 1 377 ? -18.360 -15.938 3.622 1.00 97.81 377 ASN A N 1
ATOM 3024 C CA . ASN A 1 377 ? -19.091 -14.718 3.288 1.00 97.81 377 ASN A CA 1
ATOM 3025 C C . ASN A 1 377 ? -18.390 -13.931 2.168 1.00 97.81 377 ASN A C 1
ATOM 3027 O O . ASN A 1 377 ? -19.016 -13.618 1.156 1.00 97.81 377 ASN A O 1
ATOM 3031 N N . ASN A 1 378 ? -17.082 -13.691 2.293 1.00 97.38 378 ASN A N 1
ATOM 3032 C CA . ASN A 1 378 ? -16.286 -12.958 1.305 1.00 97.38 378 ASN A CA 1
ATOM 3033 C C . ASN A 1 378 ? -16.226 -13.689 -0.045 1.00 97.38 378 ASN A C 1
ATOM 3035 O O . ASN A 1 378 ? -16.373 -13.073 -1.104 1.00 97.38 378 ASN A O 1
ATOM 3039 N N . ARG A 1 379 ? -16.070 -15.021 -0.024 1.00 96.75 379 ARG A N 1
ATOM 3040 C CA . ARG A 1 379 ? -16.116 -15.855 -1.231 1.00 96.75 379 ARG A CA 1
ATOM 3041 C C . ARG A 1 379 ? -17.469 -15.739 -1.921 1.00 96.75 379 ARG A C 1
ATOM 3043 O O . ARG A 1 379 ? -17.506 -15.585 -3.137 1.00 96.75 379 ARG A O 1
ATOM 3050 N N . ASN A 1 380 ? -18.564 -15.791 -1.168 1.00 96.44 380 ASN A N 1
ATOM 3051 C CA . ASN A 1 380 ? -19.910 -15.700 -1.728 1.00 96.44 380 ASN A CA 1
ATOM 3052 C C . ASN A 1 380 ? -20.204 -14.298 -2.290 1.00 96.44 380 ASN A C 1
ATOM 3054 O O . ASN A 1 380 ? -20.808 -14.197 -3.355 1.00 96.44 380 ASN A O 1
ATOM 3058 N N . ILE A 1 381 ? -19.690 -13.236 -1.658 1.00 95.19 381 ILE A N 1
ATOM 3059 C CA . ILE A 1 381 ? -19.703 -11.871 -2.217 1.00 95.19 381 ILE A CA 1
ATOM 3060 C C . ILE A 1 381 ? -18.922 -11.797 -3.540 1.00 95.19 381 ILE A C 1
ATOM 3062 O O . ILE A 1 381 ? -19.304 -11.049 -4.432 1.00 95.19 381 ILE A O 1
ATOM 3066 N N . SER A 1 382 ? -17.867 -12.596 -3.709 1.00 92.25 382 SER A N 1
ATOM 3067 C CA . SER A 1 382 ? -17.044 -12.613 -4.929 1.00 92.25 382 SER A CA 1
ATOM 3068 C C . SER A 1 382 ? -17.565 -13.554 -6.028 1.00 92.25 382 SER A C 1
ATOM 3070 O O . SER A 1 382 ? -17.171 -13.440 -7.187 1.00 92.25 382 SER A O 1
ATOM 3072 N N . ALA A 1 383 ? -18.430 -14.515 -5.695 1.00 84.25 383 ALA A N 1
ATOM 3073 C CA . ALA A 1 383 ? -18.757 -15.638 -6.577 1.00 84.25 383 ALA A CA 1
ATOM 3074 C C . ALA A 1 383 ? -19.683 -15.286 -7.757 1.00 84.25 383 ALA A C 1
ATOM 3076 O O . ALA A 1 383 ? -19.729 -16.033 -8.736 1.00 84.25 383 ALA A O 1
ATOM 3077 N N . TRP A 1 384 ? -20.387 -14.151 -7.716 1.00 66.81 384 TRP A N 1
ATOM 3078 C CA . TRP A 1 384 ? -21.324 -13.764 -8.779 1.00 66.81 384 TRP A CA 1
ATOM 3079 C C . TRP A 1 384 ? -20.645 -13.363 -10.097 1.00 66.81 384 TRP A C 1
ATOM 3081 O O . TRP A 1 384 ? -21.288 -13.404 -11.144 1.00 66.81 384 TRP A O 1
ATOM 3091 N N . PHE A 1 385 ? -19.342 -13.054 -10.088 1.00 56.12 385 PHE A N 1
ATOM 3092 C CA . PHE A 1 385 ? -18.585 -12.768 -11.315 1.00 56.12 385 PHE A CA 1
ATOM 3093 C C . PHE A 1 385 ? -18.432 -13.982 -12.243 1.00 56.12 385 PHE A C 1
ATOM 3095 O O . PHE A 1 385 ? -18.040 -13.815 -13.392 1.00 56.12 385 PHE A O 1
ATOM 3102 N N . LYS A 1 386 ? -18.732 -15.204 -11.780 1.00 49.47 386 LYS A N 1
ATOM 3103 C CA . LYS A 1 386 ? -18.696 -16.407 -12.631 1.00 49.47 386 LYS A CA 1
ATOM 3104 C C . LYS A 1 386 ? -19.975 -16.634 -13.442 1.00 49.47 386 LYS A C 1
ATOM 3106 O O . LYS A 1 386 ? -19.980 -17.507 -14.301 1.00 49.47 386 LYS A O 1
ATOM 3111 N N . THR A 1 387 ? -21.051 -15.906 -13.149 1.00 46.81 387 THR A N 1
ATOM 3112 C CA . THR A 1 387 ? -22.386 -16.144 -13.729 1.00 46.81 387 THR A CA 1
ATOM 3113 C C . THR A 1 387 ? -22.883 -15.003 -14.623 1.00 46.81 387 THR A C 1
ATOM 3115 O O . THR A 1 387 ? -24.076 -14.957 -14.911 1.00 46.81 387 THR A O 1
ATOM 3118 N N . GLY A 1 388 ? -22.006 -14.072 -15.014 1.00 39.78 388 GLY A N 1
ATOM 3119 C CA . GLY A 1 388 ? -22.331 -12.894 -15.827 1.00 39.78 388 GLY A CA 1
ATOM 3120 C C . GLY A 1 388 ? -21.696 -12.920 -17.204 1.00 39.78 388 GLY A C 1
ATOM 3121 O O . GLY A 1 388 ? -20.540 -13.391 -17.294 1.00 39.78 388 GLY A O 1
#

Nearest PDB structures (foldseek):
  5z06-assembly2_B  TM=9.406E-01  e=6.233E-40  Parabacteroides distasonis ATCC 8503
  5z06-assembly1_A  TM=9.349E-01  e=9.308E-40  Parabacteroides distasonis ATCC 8503
  4gl3-assembly1_A  TM=9.655E-01  e=1.687E-30  Bacteroides uniformis ATCC 8492
  5gzk-assembly2_B  TM=9.436E-01  e=2.200E-28  Chitinophaga pinensis DSM 2588
  4qt9-assembly2_B  TM=9.404E-01  e=5.768E-27  Bacteroides caccae ATCC 43185

Foldseek 3Di:
DDDDDDDDDDDDPPPPPPVPPDPAAAWEDWAWEAEAQKIKIATDDDPQFPAKWKWKDQVPDPDIDTDDPDGHHARMDIGGRVHFFGKMKMWMWGAGPVRDIYDIYDIYMDGHHDDDPVRVVVVVLLVVLCQQQVVQDPQQSAHAPDVPNPQKGFLLSRLVNLVSLLVCCVVVVDPPVVSLQSLLSNLCCQPPFADADLLAGAGIAGSNGNQADAPDPQRRHGFLQSRLSNLLSLVLVLVSLPDPDPSNVSSNVSSLVSLLSRQLCVQLVDNPRLWGQRGADPVCGCVVVHTAALFQFQRLSSQVSLCVRPRRHDDPCSCVCHHCNVVNPRFADQDADPNAGAGTHDDLHPPLCSLPRSPPNPPQVVDDDPTDRSVSNSCRSVVCVVVD

Mean predicted aligned error: 6.91 Å

Secondary structure (DSSP, 8-state):
------------------------SPPP--EEEEETTEEEEE----TTEEEEEEEEEETT-S--EE--SSPB-SSEEEEE-SSSS-EEEEEEEEEETTS-BPPPPPPEEEE-----HHHHHHHHHHHHHHHHHTSS-TTT-PPBSSTT-TTEEEHHHHHHHHHHHHHHHHTTSS-HHHHHHHHHHHHHHHHHTS-EETTEEPSEEETTT--B--SSSS--SEEHHHHHHHHHHHHHHHHH---SSHHHHHHHHHHHHHHHT--GGGGGSSTT----BSEEBTTTBTTT--B--SS-STTHHHHHHHHH-SSSPPPTHHIIIIITTSSGGGTB---EETTEE--BSSGGGSSGGGGTGGGSSS--TT-B-SS-BHHHHHHHHHGGGG--